Protein AF-A0A2N2THR4-F1 (afdb_monomer)

Structure (mmCIF, N/CA/C/O backbone):
data_AF-A0A2N2THR4-F1
#
_entry.id   AF-A0A2N2THR4-F1
#
loop_
_atom_site.group_PDB
_atom_site.id
_atom_site.type_symbol
_atom_site.label_atom_id
_atom_site.label_alt_id
_atom_site.label_comp_id
_atom_site.label_asym_id
_atom_site.label_entity_id
_atom_site.label_seq_id
_atom_site.pdbx_PDB_ins_code
_atom_site.Cartn_x
_atom_site.Cartn_y
_atom_site.Cartn_z
_atom_site.occupancy
_atom_site.B_iso_or_equiv
_atom_site.auth_seq_id
_atom_site.auth_comp_id
_atom_site.auth_asym_id
_atom_site.auth_atom_id
_atom_site.pdbx_PDB_model_num
ATOM 1 N N . MET A 1 1 ? 34.544 -28.141 -87.685 1.00 35.06 1 MET A N 1
ATOM 2 C CA . MET A 1 1 ? 33.740 -28.655 -86.554 1.00 35.06 1 MET A CA 1
ATOM 3 C C . MET A 1 1 ? 34.372 -28.213 -85.239 1.00 35.06 1 MET A C 1
ATOM 5 O O . MET A 1 1 ? 35.446 -28.710 -84.915 1.00 35.06 1 MET A O 1
ATOM 9 N N . PRO A 1 2 ? 33.785 -27.251 -84.510 1.00 30.89 2 PRO A N 1
ATOM 10 C CA . PRO A 1 2 ? 34.298 -26.827 -83.215 1.00 30.89 2 PRO A CA 1
ATOM 11 C C . PRO A 1 2 ? 33.692 -27.682 -82.095 1.00 30.89 2 PRO A C 1
ATOM 13 O O . PRO A 1 2 ? 32.480 -27.868 -82.021 1.00 30.89 2 PRO A O 1
ATOM 16 N N . LYS A 1 3 ? 34.566 -28.214 -81.236 1.00 30.36 3 LYS A N 1
ATOM 17 C CA . LYS A 1 3 ? 34.245 -29.051 -80.075 1.00 30.36 3 LYS A CA 1
ATOM 18 C C . LYS A 1 3 ? 33.290 -28.324 -79.122 1.00 30.36 3 LYS A C 1
ATOM 20 O O . LYS A 1 3 ? 33.629 -27.266 -78.591 1.00 30.36 3 LYS A O 1
ATOM 25 N N . ALA A 1 4 ? 32.129 -28.925 -78.876 1.00 28.31 4 ALA A N 1
ATOM 26 C CA . ALA A 1 4 ? 31.213 -28.517 -77.822 1.00 28.31 4 ALA A CA 1
ATOM 27 C C . ALA A 1 4 ? 31.917 -28.618 -76.458 1.00 28.31 4 ALA A C 1
ATOM 29 O O . ALA A 1 4 ? 32.386 -29.686 -76.064 1.00 28.31 4 ALA A O 1
ATOM 30 N N . ARG A 1 5 ? 32.006 -27.498 -75.734 1.00 27.88 5 ARG A N 1
ATOM 31 C CA . ARG A 1 5 ? 32.375 -27.502 -74.316 1.00 27.88 5 ARG A CA 1
ATOM 32 C C . ARG A 1 5 ? 31.149 -27.948 -73.524 1.00 27.88 5 ARG A C 1
ATOM 34 O O . ARG A 1 5 ? 30.184 -27.197 -73.407 1.00 27.88 5 ARG A O 1
ATOM 41 N N . HIS A 1 6 ? 31.184 -29.168 -72.997 1.00 28.11 6 HIS A N 1
ATOM 42 C CA . HIS A 1 6 ? 30.263 -29.588 -71.948 1.00 28.11 6 HIS A CA 1
ATOM 43 C C . HIS A 1 6 ? 30.492 -28.717 -70.707 1.00 28.11 6 HIS A C 1
ATOM 45 O O . HIS A 1 6 ? 31.561 -28.758 -70.100 1.00 28.11 6 HIS A O 1
ATOM 51 N N . TYR A 1 7 ? 29.488 -27.923 -70.340 1.00 31.02 7 TYR A N 1
ATOM 52 C CA . TYR A 1 7 ? 29.410 -27.303 -69.022 1.00 31.02 7 TYR A CA 1
ATOM 53 C C . TYR A 1 7 ? 29.062 -28.397 -68.007 1.00 31.02 7 TYR A C 1
ATOM 55 O O . TYR A 1 7 ? 27.937 -28.893 -67.979 1.00 31.02 7 TYR A O 1
ATOM 63 N N . GLY A 1 8 ? 30.050 -28.814 -67.217 1.00 31.75 8 GLY A N 1
ATOM 64 C CA . GLY A 1 8 ? 29.849 -29.728 -66.098 1.00 31.75 8 GLY A CA 1
ATOM 65 C C . GLY A 1 8 ? 29.075 -29.067 -64.952 1.00 31.75 8 GLY A C 1
ATOM 66 O O . GLY A 1 8 ? 29.432 -27.974 -64.532 1.00 31.75 8 GLY A O 1
ATOM 67 N N . THR A 1 9 ? 28.039 -29.782 -64.496 1.00 36.25 9 THR A N 1
ATOM 68 C CA . THR A 1 9 ? 27.539 -29.974 -63.112 1.00 36.25 9 THR A CA 1
ATOM 69 C C . THR A 1 9 ? 27.149 -28.740 -62.258 1.00 36.25 9 THR A C 1
ATOM 71 O O . THR A 1 9 ? 27.900 -27.774 -62.169 1.00 36.25 9 THR A O 1
ATOM 74 N N . PRO A 1 10 ? 25.991 -28.756 -61.554 1.00 41.44 10 PRO A N 1
ATOM 75 C CA . PRO A 1 10 ? 25.503 -27.601 -60.802 1.00 41.44 10 PRO A CA 1
ATOM 76 C C . PRO A 1 10 ? 26.318 -27.407 -59.519 1.00 41.44 10 PRO A C 1
ATOM 78 O O . PRO A 1 10 ? 26.503 -28.359 -58.760 1.00 41.44 10 PRO A O 1
ATOM 81 N N . GLU A 1 11 ? 26.759 -26.177 -59.242 1.00 45.19 11 GLU A N 1
ATOM 82 C CA . GLU A 1 11 ? 27.332 -25.781 -57.948 1.00 45.19 11 GLU A CA 1
ATOM 83 C C . GLU A 1 11 ? 26.335 -26.101 -56.819 1.00 45.19 11 GLU A C 1
ATOM 85 O O . GLU A 1 11 ? 25.391 -25.354 -56.552 1.00 45.19 11 GLU A O 1
ATOM 90 N N . ARG A 1 12 ? 26.515 -27.263 -56.181 1.00 49.34 12 ARG A N 1
ATOM 91 C CA . ARG A 1 12 ? 25.667 -27.772 -55.092 1.00 49.34 12 ARG A CA 1
ATOM 92 C C . ARG A 1 12 ? 26.024 -27.190 -53.723 1.00 49.34 12 ARG A C 1
ATOM 94 O O . ARG A 1 12 ? 25.285 -27.444 -52.780 1.00 49.34 12 ARG A O 1
ATOM 101 N N . VAL A 1 13 ? 27.114 -26.430 -53.593 1.00 48.56 13 VAL A N 1
ATOM 102 C CA . VAL A 1 13 ? 27.723 -26.118 -52.291 1.00 48.56 13 VAL A CA 1
ATOM 103 C C . VAL A 1 13 ? 27.912 -24.607 -52.104 1.00 48.56 13 VAL A C 1
ATOM 105 O O . VAL A 1 13 ? 28.701 -23.981 -52.804 1.00 48.56 13 VAL A O 1
ATOM 108 N N . LEU A 1 14 ? 27.203 -24.029 -51.131 1.00 58.72 14 LEU A N 1
ATOM 109 C CA . LEU A 1 14 ? 27.392 -22.669 -50.614 1.00 58.72 14 LEU A CA 1
ATOM 110 C C . LEU A 1 14 ? 28.286 -22.754 -49.369 1.00 58.72 14 LEU A C 1
ATOM 112 O O . LEU A 1 14 ? 27.839 -23.275 -48.354 1.00 58.72 14 LEU A O 1
ATOM 116 N N . LEU A 1 15 ? 29.532 -22.263 -49.418 1.00 56.34 15 LEU A N 1
ATOM 117 C CA . LEU A 1 15 ? 30.443 -22.234 -48.249 1.00 56.34 15 LEU A CA 1
ATOM 118 C C . LEU A 1 15 ? 30.547 -23.583 -47.486 1.00 56.34 15 LEU A C 1
ATOM 120 O O . LEU A 1 15 ? 30.607 -23.611 -46.262 1.00 56.34 15 LEU A O 1
ATOM 124 N N . GLY A 1 16 ? 30.540 -24.714 -48.197 1.00 50.62 16 GLY A N 1
ATOM 125 C CA . GLY A 1 16 ? 30.600 -26.057 -47.597 1.00 50.62 16 GLY A CA 1
ATOM 126 C C . GLY A 1 16 ? 29.248 -26.683 -47.221 1.00 50.62 16 GLY A C 1
ATOM 127 O O . GLY A 1 16 ? 29.220 -27.862 -46.885 1.00 50.62 16 GLY A O 1
ATOM 128 N N . VAL A 1 17 ? 28.133 -25.951 -47.333 1.00 54.19 17 VAL A N 1
ATOM 129 C CA . VAL A 1 17 ? 26.769 -26.441 -47.059 1.00 54.19 17 VAL A CA 1
ATOM 130 C C . VAL A 1 17 ? 26.026 -26.690 -48.370 1.00 54.19 17 VAL A C 1
ATOM 132 O O . VAL A 1 17 ? 26.065 -25.861 -49.285 1.00 54.19 17 VAL A O 1
ATOM 135 N N . VAL A 1 18 ? 25.348 -27.836 -48.486 1.00 58.81 18 VAL A N 1
ATOM 136 C CA . VAL A 1 18 ? 24.554 -28.141 -49.683 1.00 58.81 18 VAL A CA 1
ATOM 137 C C . VAL A 1 18 ? 23.375 -27.173 -49.747 1.00 58.81 18 VAL A C 1
ATOM 139 O O . VAL A 1 18 ? 22.710 -26.943 -48.743 1.00 58.81 18 VAL A O 1
ATOM 142 N N . ARG A 1 19 ? 23.096 -26.599 -50.920 1.00 61.72 19 ARG A N 1
ATOM 143 C CA . ARG A 1 19 ? 22.028 -25.598 -51.105 1.00 61.72 19 ARG A CA 1
ATOM 144 C C . ARG A 1 19 ? 20.664 -26.028 -50.537 1.00 61.72 19 ARG A C 1
ATOM 146 O O . ARG A 1 19 ? 19.943 -25.180 -50.024 1.00 61.72 19 ARG A O 1
ATOM 153 N N . ASP A 1 20 ? 20.357 -27.322 -50.588 1.00 62.25 20 ASP A N 1
ATOM 154 C CA . ASP A 1 20 ? 19.098 -27.912 -50.111 1.00 62.25 20 ASP A CA 1
ATOM 155 C C . ASP A 1 20 ? 19.051 -28.113 -48.579 1.00 62.25 20 ASP A C 1
ATOM 157 O O . ASP A 1 20 ? 18.022 -28.504 -48.040 1.00 62.25 20 ASP A O 1
ATOM 161 N N . GLN A 1 21 ? 20.150 -27.845 -47.864 1.00 63.34 21 GLN A N 1
ATOM 162 C CA . GLN A 1 21 ? 20.236 -27.910 -46.397 1.00 63.34 21 GLN A CA 1
ATOM 163 C C . GLN A 1 21 ? 19.998 -26.551 -45.716 1.00 63.34 21 GLN A C 1
ATOM 165 O O . GLN A 1 21 ? 19.965 -26.480 -44.489 1.00 63.34 21 GLN A O 1
ATOM 170 N N . ILE A 1 22 ? 19.850 -25.464 -46.482 1.00 75.88 22 ILE A N 1
ATOM 171 C CA . ILE A 1 22 ? 19.572 -24.128 -45.939 1.00 75.88 22 ILE A CA 1
ATOM 172 C C . ILE A 1 22 ? 18.059 -23.912 -45.928 1.00 75.88 22 ILE A C 1
ATOM 174 O O . ILE A 1 22 ? 17.460 -23.575 -46.948 1.00 75.88 22 ILE A O 1
ATOM 178 N N . ASP A 1 23 ? 17.445 -24.076 -44.758 1.00 78.50 23 ASP A N 1
ATOM 179 C CA . ASP A 1 23 ? 16.018 -23.827 -44.573 1.00 78.50 23 ASP A CA 1
ATOM 180 C C . ASP A 1 23 ? 15.745 -22.338 -44.305 1.00 78.50 23 ASP A C 1
ATOM 182 O O . ASP A 1 23 ? 15.898 -21.838 -43.187 1.00 78.50 23 ASP A O 1
ATOM 186 N N . THR A 1 24 ? 15.310 -21.616 -45.338 1.00 81.00 24 THR A N 1
ATOM 187 C CA . THR A 1 24 ? 14.974 -20.188 -45.240 1.00 81.00 24 THR A CA 1
ATOM 188 C C . THR A 1 24 ? 13.711 -19.901 -44.422 1.00 81.00 24 THR A C 1
ATOM 190 O O . THR A 1 24 ? 13.451 -18.736 -44.118 1.00 81.00 24 THR A O 1
ATOM 193 N N . SER A 1 25 ? 12.908 -20.914 -44.068 1.00 78.12 25 SER A N 1
ATOM 194 C CA . SER A 1 25 ? 11.736 -20.737 -43.194 1.00 78.12 25 SER A CA 1
ATOM 195 C C . SER A 1 25 ? 12.136 -20.442 -41.745 1.00 78.12 25 SER A C 1
ATOM 197 O O . SER A 1 25 ? 11.412 -19.755 -41.030 1.00 78.12 25 SER A O 1
ATOM 199 N N . THR A 1 26 ? 13.337 -20.872 -41.348 1.00 79.75 26 THR A N 1
ATOM 200 C CA . THR A 1 26 ? 13.926 -20.598 -40.028 1.00 79.75 26 THR A CA 1
ATOM 201 C C . THR A 1 26 ? 14.559 -19.210 -39.923 1.00 79.75 26 THR A C 1
ATOM 203 O O . THR A 1 26 ? 15.034 -18.815 -38.859 1.00 79.75 26 THR A O 1
ATOM 206 N N . TRP A 1 27 ? 14.616 -18.459 -41.026 1.00 87.19 27 TRP A N 1
ATOM 207 C CA . TRP A 1 27 ? 15.234 -17.141 -41.032 1.00 87.19 27 TRP A CA 1
ATOM 208 C C . TRP A 1 27 ? 14.311 -16.105 -40.404 1.00 87.19 27 TRP A C 1
ATOM 210 O O . TRP A 1 27 ? 13.198 -15.869 -40.873 1.00 87.19 27 TRP A O 1
ATOM 220 N N . GLU A 1 28 ? 14.836 -15.408 -39.402 1.00 83.06 28 GLU A N 1
ATOM 221 C CA . GLU A 1 28 ? 14.137 -14.318 -38.734 1.00 83.06 28 GLU A CA 1
ATOM 222 C C . GLU A 1 28 ? 13.741 -13.217 -39.732 1.00 83.06 28 GLU A C 1
ATOM 224 O O . GLU A 1 28 ? 14.552 -12.770 -40.557 1.00 83.06 28 GLU A O 1
ATOM 229 N N . SER A 1 29 ? 12.484 -12.781 -39.658 1.00 81.94 29 SER A N 1
ATOM 230 C CA . SER A 1 29 ? 11.930 -11.765 -40.556 1.00 81.94 29 SER A CA 1
ATOM 231 C C . SER A 1 29 ? 12.383 -10.343 -40.188 1.00 81.94 29 SER A C 1
ATOM 233 O O . SER A 1 29 ? 12.919 -10.088 -39.109 1.00 81.94 29 SER A O 1
ATOM 235 N N . LEU A 1 30 ? 12.207 -9.398 -41.114 1.00 83.62 30 LEU A N 1
ATOM 236 C CA . LEU A 1 30 ? 12.431 -7.972 -40.874 1.00 83.62 30 LEU A CA 1
ATOM 237 C C . LEU A 1 30 ? 11.078 -7.255 -40.895 1.00 83.62 30 LEU A C 1
ATOM 239 O O . LEU A 1 30 ? 10.319 -7.439 -41.844 1.00 83.62 30 LEU A O 1
ATOM 243 N N . ASP A 1 31 ? 10.806 -6.407 -39.901 1.00 82.25 31 ASP A N 1
ATOM 244 C CA . ASP A 1 31 ? 9.626 -5.540 -39.921 1.00 82.25 31 ASP A CA 1
ATOM 245 C C . ASP A 1 31 ? 9.735 -4.505 -41.056 1.00 82.25 31 ASP A C 1
ATOM 247 O O . ASP A 1 31 ? 10.549 -3.577 -41.027 1.00 82.25 31 ASP A O 1
ATOM 251 N N . GLU A 1 32 ? 8.908 -4.684 -42.084 1.00 83.31 32 GLU A N 1
ATOM 252 C CA . GLU A 1 32 ? 8.859 -3.812 -43.254 1.00 83.31 32 GLU A CA 1
ATOM 253 C C . GLU A 1 32 ? 8.121 -2.489 -42.998 1.00 83.31 32 GLU A C 1
ATOM 255 O O . GLU A 1 32 ? 8.167 -1.602 -43.856 1.00 83.31 32 GLU A O 1
ATOM 260 N N . GLY A 1 33 ? 7.394 -2.357 -41.882 1.00 80.19 33 GLY A N 1
ATOM 261 C CA . GLY A 1 33 ? 6.655 -1.144 -41.522 1.00 80.19 33 GLY A CA 1
ATOM 262 C C . GLY A 1 33 ? 7.569 0.021 -41.138 1.00 80.19 33 GLY A C 1
ATOM 263 O O . GLY A 1 33 ? 7.217 1.176 -41.356 1.00 80.19 33 GLY A O 1
ATOM 264 N N . GLY A 1 34 ? 8.770 -0.280 -40.634 1.00 78.44 34 GLY A N 1
ATOM 265 C CA . GLY A 1 34 ? 9.769 0.716 -40.234 1.00 78.44 34 GLY A CA 1
ATOM 266 C C . GLY A 1 34 ? 10.722 1.186 -41.343 1.00 78.44 34 GLY A C 1
ATOM 267 O O . GLY A 1 34 ? 11.629 1.970 -41.063 1.00 78.44 34 GLY A O 1
ATOM 268 N N . LEU A 1 35 ? 10.582 0.699 -42.583 1.00 85.25 35 LEU A N 1
ATOM 269 C CA . LEU A 1 35 ? 11.446 1.078 -43.710 1.00 85.25 35 LEU A CA 1
ATOM 270 C C . LEU A 1 35 ? 10.829 2.214 -44.534 1.00 85.25 35 LEU A C 1
ATOM 272 O O . LEU A 1 35 ? 9.626 2.224 -44.777 1.00 85.25 35 LEU A O 1
ATOM 276 N N . SER A 1 36 ? 11.668 3.122 -45.046 1.00 86.94 36 SER A N 1
ATOM 277 C CA . SER A 1 36 ? 11.246 4.068 -46.088 1.00 86.94 36 SER A CA 1
ATOM 278 C C . SER A 1 36 ? 10.833 3.322 -47.361 1.00 86.94 36 SER A C 1
ATOM 280 O O . SER A 1 36 ? 11.322 2.221 -47.628 1.00 86.94 36 SER A O 1
ATOM 282 N N . ASP A 1 37 ? 9.987 3.930 -48.194 1.00 87.69 37 ASP A N 1
ATOM 283 C CA . ASP A 1 37 ? 9.494 3.294 -49.426 1.00 87.69 37 ASP A CA 1
ATOM 284 C C . ASP A 1 37 ? 10.615 2.883 -50.391 1.00 87.69 37 ASP A C 1
ATOM 286 O O . ASP A 1 37 ? 10.510 1.887 -51.110 1.00 87.69 37 ASP A O 1
ATOM 290 N N . GLU A 1 38 ? 11.717 3.632 -50.414 1.00 89.25 38 GLU A N 1
ATOM 291 C CA . GLU A 1 38 ? 12.914 3.276 -51.176 1.00 89.25 38 GLU A CA 1
ATOM 292 C C . GLU A 1 38 ? 13.584 2.012 -50.617 1.00 89.25 38 GLU A C 1
ATOM 294 O O . GLU A 1 38 ? 13.820 1.045 -51.348 1.00 89.25 38 GLU A O 1
ATOM 299 N N . TYR A 1 39 ? 13.834 1.971 -49.307 1.00 89.19 39 TYR A N 1
ATOM 300 C CA . TYR A 1 39 ? 14.483 0.830 -48.664 1.00 89.19 39 TYR A CA 1
ATOM 301 C C . TYR A 1 39 ? 13.604 -0.417 -48.663 1.00 89.19 39 TYR A C 1
ATOM 303 O O . TYR A 1 39 ? 14.120 -1.525 -48.814 1.00 89.19 39 TYR A O 1
ATOM 311 N N . LYS A 1 40 ? 12.285 -0.249 -48.564 1.00 89.94 40 LYS A N 1
ATOM 312 C CA . LYS A 1 40 ? 11.312 -1.336 -48.658 1.00 89.94 40 LYS A CA 1
ATOM 313 C C . LYS A 1 40 ? 11.306 -1.961 -50.051 1.00 89.94 40 LYS A C 1
ATOM 315 O O . LYS A 1 40 ? 11.359 -3.185 -50.160 1.00 89.94 40 LYS A O 1
ATOM 320 N N . ARG A 1 41 ? 11.319 -1.148 -51.116 1.00 89.81 41 ARG A N 1
ATOM 321 C CA . ARG A 1 41 ? 11.443 -1.642 -52.502 1.00 89.81 41 ARG A CA 1
ATOM 322 C C . ARG A 1 41 ? 12.740 -2.420 -52.704 1.00 89.81 41 ARG A C 1
ATOM 324 O O . ARG A 1 41 ? 12.709 -3.539 -53.212 1.00 89.81 41 ARG A O 1
ATOM 331 N N . LEU A 1 42 ? 13.861 -1.870 -52.240 1.00 91.06 42 LEU A N 1
ATOM 332 C CA . LEU A 1 42 ? 15.166 -2.519 -52.351 1.00 91.06 42 LEU A CA 1
ATOM 333 C C . LEU A 1 42 ? 15.239 -3.834 -51.558 1.00 91.06 42 LEU A C 1
ATOM 335 O O . LEU A 1 42 ? 15.775 -4.827 -52.050 1.00 91.06 42 LEU A O 1
ATOM 339 N N . TYR A 1 43 ? 14.683 -3.863 -50.347 1.00 92.25 43 TYR A N 1
ATOM 340 C CA . TYR A 1 43 ? 14.594 -5.069 -49.526 1.00 92.25 43 TYR A CA 1
ATOM 341 C C . TYR A 1 43 ? 13.762 -6.163 -50.208 1.00 92.25 43 TYR A C 1
ATOM 343 O O . TYR A 1 43 ? 14.236 -7.292 -50.338 1.00 92.25 43 TYR A O 1
ATOM 351 N N . LYS A 1 44 ? 12.567 -5.826 -50.713 1.00 91.31 44 LYS A N 1
ATOM 352 C CA . LYS A 1 44 ? 11.688 -6.775 -51.417 1.00 91.31 44 LYS A CA 1
ATOM 353 C C . LYS A 1 44 ? 12.336 -7.343 -52.674 1.00 91.31 44 LYS A C 1
ATOM 355 O O . LYS A 1 44 ? 12.292 -8.551 -52.881 1.00 91.31 44 LYS A O 1
ATOM 360 N N . ALA A 1 45 ? 12.996 -6.495 -53.461 1.00 92.12 45 ALA A N 1
ATOM 361 C CA . ALA A 1 45 ? 13.732 -6.920 -54.646 1.00 92.12 45 ALA A CA 1
ATOM 362 C C . ALA A 1 45 ? 14.835 -7.936 -54.292 1.00 92.12 45 ALA A C 1
ATOM 364 O O . ALA A 1 45 ? 14.927 -9.002 -54.899 1.00 92.12 45 ALA A O 1
ATOM 365 N N . ARG A 1 46 ? 15.625 -7.660 -53.244 1.00 93.44 46 ARG A N 1
ATOM 366 C CA . ARG A 1 46 ? 16.647 -8.596 -52.743 1.00 93.44 46 ARG A CA 1
ATOM 367 C C . ARG A 1 46 ? 16.039 -9.905 -52.245 1.00 93.44 46 ARG A C 1
ATOM 369 O O . ARG A 1 46 ? 16.559 -10.965 -52.582 1.00 93.44 46 ARG A O 1
ATOM 376 N N . LYS A 1 47 ? 14.951 -9.837 -51.471 1.00 92.94 47 LYS A N 1
ATOM 377 C CA . LYS A 1 47 ? 14.253 -11.009 -50.926 1.00 92.94 47 LYS A CA 1
ATOM 378 C C . LYS A 1 47 ? 13.743 -11.919 -52.043 1.00 92.94 47 LYS A C 1
ATOM 380 O O . LYS A 1 47 ? 14.085 -13.097 -52.057 1.00 92.94 47 LYS A O 1
ATOM 385 N N . ALA A 1 48 ? 13.053 -11.352 -53.032 1.00 91.81 48 ALA A N 1
ATOM 386 C CA . ALA A 1 48 ? 12.542 -12.094 -54.182 1.00 91.81 48 ALA A CA 1
ATOM 387 C C . ALA A 1 48 ? 13.670 -12.753 -55.001 1.00 91.81 48 ALA A C 1
ATOM 389 O O . ALA A 1 48 ? 13.531 -13.885 -55.467 1.00 91.81 48 ALA A O 1
ATOM 390 N N . GLY A 1 49 ? 14.821 -12.082 -55.131 1.00 92.25 49 GLY A N 1
ATOM 391 C CA . GLY A 1 49 ? 16.011 -12.653 -55.767 1.00 92.25 49 GLY A CA 1
ATOM 392 C C . GLY A 1 49 ? 16.593 -13.844 -55.004 1.00 92.25 49 GLY A C 1
ATOM 393 O O . GLY A 1 49 ? 16.929 -14.855 -55.619 1.00 92.25 49 GLY A O 1
ATOM 394 N N . VAL A 1 50 ? 16.674 -13.754 -53.673 1.00 91.44 50 VAL A N 1
ATOM 395 C CA . VAL A 1 50 ? 17.138 -14.849 -52.804 1.00 91.44 50 VAL A CA 1
ATOM 396 C C . VAL A 1 50 ? 16.182 -16.045 -52.861 1.00 91.44 50 VAL A C 1
ATOM 398 O O . VAL A 1 50 ? 16.630 -17.174 -53.053 1.00 91.44 50 VAL A O 1
ATOM 401 N N . GLU A 1 51 ? 14.871 -15.816 -52.790 1.00 91.44 51 GLU A N 1
ATOM 402 C CA . GLU A 1 51 ? 13.856 -16.870 -52.931 1.00 91.44 51 GLU A CA 1
ATOM 403 C C . GLU A 1 51 ? 13.921 -17.543 -54.314 1.00 91.44 51 GLU A C 1
ATOM 405 O O . GLU A 1 51 ? 13.861 -18.768 -54.424 1.00 91.44 51 GLU A O 1
ATOM 410 N N . ALA A 1 52 ? 14.091 -16.770 -55.393 1.00 88.38 52 ALA A N 1
ATOM 411 C CA . ALA A 1 52 ? 14.282 -17.310 -56.741 1.00 88.38 52 ALA A CA 1
ATOM 412 C C . ALA A 1 52 ? 15.577 -18.137 -56.856 1.00 88.38 52 ALA A C 1
ATOM 414 O O . ALA A 1 52 ? 15.582 -19.200 -57.482 1.00 88.38 52 ALA A O 1
ATOM 415 N N . PHE A 1 53 ? 16.660 -17.698 -56.206 1.00 88.88 53 PHE A N 1
ATOM 416 C CA . PHE A 1 53 ? 17.919 -18.437 -56.159 1.00 88.88 53 PHE A CA 1
ATOM 417 C C . PHE A 1 53 ? 17.755 -19.799 -55.476 1.00 88.88 53 PHE A C 1
ATOM 419 O O . PHE A 1 53 ? 18.189 -20.805 -56.041 1.00 88.88 53 PHE A O 1
ATOM 426 N N . PHE A 1 54 ? 17.087 -19.858 -54.318 1.00 86.88 54 PHE A N 1
ATOM 427 C CA . PHE A 1 54 ? 16.843 -21.114 -53.600 1.00 86.88 54 PHE A CA 1
ATOM 428 C C . PHE A 1 54 ? 15.835 -22.037 -54.297 1.00 86.88 54 PHE A C 1
ATOM 430 O O . PHE A 1 54 ? 15.987 -23.251 -54.191 1.00 86.88 54 PHE A O 1
ATOM 437 N N . ARG A 1 55 ? 14.915 -21.511 -55.118 1.00 84.81 55 ARG A N 1
ATOM 438 C CA . ARG A 1 55 ? 14.035 -22.313 -55.999 1.00 84.81 55 ARG A CA 1
ATOM 439 C C . ARG A 1 55 ? 14.712 -22.866 -57.257 1.00 84.81 55 ARG A C 1
ATOM 441 O O . ARG A 1 55 ? 14.156 -23.729 -57.921 1.00 84.81 55 ARG A O 1
ATOM 448 N N . GLY A 1 56 ? 15.917 -22.406 -57.587 1.00 83.31 56 GLY A N 1
ATOM 449 C CA . GLY A 1 56 ? 16.704 -22.938 -58.707 1.00 83.31 56 GLY A CA 1
ATOM 450 C C . GLY A 1 56 ? 16.505 -22.202 -60.015 1.00 83.31 56 GLY A C 1
ATOM 451 O O . GLY A 1 56 ? 16.935 -22.705 -61.047 1.00 83.31 56 GLY A O 1
ATOM 452 N N . ALA A 1 57 ? 15.929 -21.003 -59.955 1.00 85.94 57 ALA A N 1
ATOM 453 C CA . ALA A 1 57 ? 15.752 -20.145 -61.110 1.00 85.94 57 ALA A CA 1
ATOM 454 C C . ALA A 1 57 ? 17.095 -19.842 -61.799 1.00 85.94 57 ALA A C 1
ATOM 456 O O . ALA A 1 57 ? 18.149 -19.694 -61.162 1.00 85.94 57 ALA A O 1
ATOM 457 N N . SER A 1 58 ? 17.047 -19.727 -63.119 1.00 87.12 58 SER A N 1
ATOM 458 C CA . SER A 1 58 ? 18.155 -19.307 -63.965 1.00 87.12 58 SER A CA 1
ATOM 459 C C . SER A 1 58 ? 18.586 -17.870 -63.647 1.00 87.12 58 SER A C 1
ATOM 461 O O . SER A 1 58 ? 17.853 -17.069 -63.064 1.00 87.12 58 SER A O 1
ATOM 463 N N . GLY A 1 59 ? 19.801 -17.494 -64.057 1.00 84.69 59 GLY A N 1
ATOM 464 C CA . GLY A 1 59 ? 20.285 -16.125 -63.852 1.00 84.69 59 GLY A CA 1
ATOM 465 C C . GLY A 1 59 ? 19.430 -15.052 -64.542 1.00 84.69 59 GLY A C 1
ATOM 466 O O . GLY A 1 59 ? 19.392 -13.921 -64.062 1.00 84.69 59 GLY A O 1
ATOM 467 N N . ARG A 1 60 ? 18.730 -15.407 -65.629 1.00 87.56 60 ARG A N 1
ATOM 468 C CA . ARG A 1 60 ? 17.809 -14.515 -66.347 1.00 87.56 60 ARG A CA 1
ATOM 469 C C . ARG A 1 60 ? 16.548 -14.247 -65.526 1.00 87.56 60 ARG A C 1
ATOM 471 O O . ARG A 1 60 ? 16.220 -13.087 -65.309 1.00 87.56 60 ARG A O 1
ATOM 478 N N . GLU A 1 61 ? 15.922 -15.299 -65.005 1.00 86.69 61 GLU A N 1
ATOM 479 C CA . GLU A 1 61 ? 14.718 -15.206 -64.167 1.00 86.69 61 GLU A CA 1
ATOM 480 C C . GLU A 1 61 ? 14.993 -14.454 -62.855 1.00 86.69 61 GLU A C 1
ATOM 482 O O . GLU A 1 61 ? 14.210 -13.602 -62.444 1.00 86.69 61 GLU A O 1
ATOM 487 N N . ILE A 1 62 ? 16.149 -14.693 -62.221 1.00 89.00 62 ILE A N 1
ATOM 488 C CA . ILE A 1 62 ? 16.554 -13.945 -61.018 1.00 89.00 62 ILE A CA 1
ATOM 489 C C . ILE A 1 62 ? 16.685 -12.448 -61.326 1.00 89.00 62 ILE A C 1
ATOM 491 O O . ILE A 1 62 ? 16.229 -11.619 -60.535 1.00 89.00 62 ILE A O 1
ATOM 495 N N . LYS A 1 63 ? 17.282 -12.088 -62.468 1.00 91.19 63 LYS A N 1
ATOM 496 C CA . LYS A 1 63 ? 17.460 -10.687 -62.871 1.00 91.19 63 LYS A CA 1
ATOM 497 C C . LYS A 1 63 ? 16.133 -10.001 -63.186 1.00 91.19 63 LYS A C 1
ATOM 499 O O . LYS A 1 63 ? 15.982 -8.831 -62.855 1.00 91.19 63 LYS A O 1
ATOM 504 N N . GLU A 1 64 ? 15.186 -10.718 -63.777 1.00 89.94 64 GLU A N 1
ATOM 505 C CA . GLU A 1 64 ? 13.847 -10.210 -64.087 1.00 89.94 64 GLU A CA 1
ATOM 506 C C . GLU A 1 64 ? 13.032 -9.913 -62.821 1.00 89.94 64 GLU A C 1
ATOM 508 O O . GLU A 1 64 ? 12.458 -8.836 -62.695 1.00 89.94 64 GLU A O 1
ATOM 513 N N . VAL A 1 65 ? 13.051 -10.822 -61.843 1.00 89.31 65 VAL A N 1
ATOM 514 C CA . VAL A 1 65 ? 12.247 -10.690 -60.616 1.00 89.31 65 VAL A CA 1
ATOM 515 C C . VAL A 1 65 ? 12.874 -9.734 -59.591 1.00 89.31 65 VAL A C 1
ATOM 517 O O . VAL A 1 65 ? 12.159 -9.064 -58.849 1.00 89.31 65 VAL A O 1
ATOM 520 N N . SER A 1 66 ? 14.208 -9.667 -59.517 1.00 89.69 66 SER A N 1
ATOM 521 C CA . SER A 1 66 ? 14.916 -8.905 -58.472 1.00 89.69 66 SER A CA 1
ATOM 522 C C . SER A 1 66 ? 15.633 -7.648 -58.961 1.00 89.69 66 SER A C 1
ATOM 524 O O . SER A 1 66 ? 16.029 -6.820 -58.146 1.00 89.69 66 SER A O 1
ATOM 526 N N . GLY A 1 67 ? 15.875 -7.510 -60.266 1.00 90.00 67 GLY A N 1
ATOM 527 C CA . GLY A 1 67 ? 16.776 -6.492 -60.816 1.00 90.00 67 GLY A CA 1
ATOM 528 C C . GLY A 1 67 ? 18.270 -6.752 -60.554 1.00 90.00 67 GLY A C 1
ATOM 529 O O . GLY A 1 67 ? 19.110 -5.993 -61.037 1.00 90.00 67 GLY A O 1
ATOM 530 N N . PHE A 1 68 ? 18.633 -7.823 -59.834 1.00 91.44 68 PHE A N 1
ATOM 531 C CA . PHE A 1 68 ? 20.015 -8.176 -59.496 1.00 91.44 68 PHE A CA 1
ATOM 532 C C . PHE A 1 68 ? 20.518 -9.373 -60.304 1.00 91.44 68 PHE A C 1
ATOM 534 O O . PHE A 1 68 ? 19.787 -10.310 -60.615 1.00 91.44 68 PHE A O 1
ATOM 541 N N . SER A 1 69 ? 21.811 -9.377 -60.619 1.00 91.56 69 SER A N 1
ATOM 542 C CA . SER A 1 69 ? 22.462 -10.554 -61.200 1.00 91.56 69 SER A CA 1
ATOM 543 C C . SER A 1 69 ? 22.504 -11.718 -60.205 1.00 91.56 69 SER A C 1
ATOM 545 O O . SER A 1 69 ? 22.587 -11.522 -58.990 1.00 91.56 69 SER A O 1
ATOM 547 N N . ARG A 1 70 ? 22.547 -12.950 -60.726 1.00 86.75 70 ARG A N 1
ATOM 548 C CA . ARG A 1 70 ? 22.725 -14.163 -59.912 1.00 86.75 70 ARG A CA 1
ATOM 549 C C . ARG A 1 70 ? 23.946 -14.071 -58.987 1.00 86.75 70 ARG A C 1
ATOM 551 O O . ARG A 1 70 ? 23.857 -14.472 -57.833 1.00 86.75 70 ARG A O 1
ATOM 558 N N . THR A 1 71 ? 25.049 -13.489 -59.461 1.00 88.75 71 THR A N 1
ATOM 559 C CA . THR A 1 71 ? 26.272 -13.271 -58.672 1.00 88.75 71 THR A CA 1
ATOM 560 C C . THR A 1 71 ? 26.048 -12.311 -57.503 1.00 88.75 71 THR A C 1
ATOM 562 O O . THR A 1 71 ? 26.533 -12.559 -56.404 1.00 88.75 71 THR A O 1
ATOM 565 N N . GLN A 1 72 ? 25.293 -11.226 -57.698 1.00 89.62 72 GLN A N 1
ATOM 566 C CA . GLN A 1 72 ? 24.960 -10.301 -56.608 1.00 89.62 72 GLN A CA 1
ATOM 567 C C . GLN A 1 72 ? 24.081 -10.973 -55.552 1.00 89.62 72 GLN A C 1
ATOM 569 O O . GLN A 1 72 ? 24.344 -10.814 -54.363 1.00 89.62 72 GLN A O 1
ATOM 574 N N . ILE A 1 73 ? 23.084 -11.760 -55.970 1.00 91.44 73 ILE A N 1
ATOM 575 C CA . ILE A 1 73 ? 22.248 -12.531 -55.042 1.00 91.44 73 ILE A CA 1
ATOM 576 C C . ILE A 1 73 ? 23.077 -13.565 -54.277 1.00 91.44 73 ILE A C 1
ATOM 578 O O . ILE A 1 73 ? 22.954 -13.650 -53.059 1.00 91.44 73 ILE A O 1
ATOM 582 N N . TYR A 1 74 ? 23.975 -14.283 -54.956 1.00 88.50 74 TYR A N 1
ATOM 583 C CA . TYR A 1 74 ? 24.897 -15.216 -54.307 1.00 88.50 74 TYR A CA 1
ATOM 584 C C . TYR A 1 74 ? 25.704 -14.532 -53.194 1.00 88.50 74 TYR A C 1
ATOM 586 O O . TYR A 1 74 ? 25.748 -15.040 -52.078 1.00 88.50 74 TYR A O 1
ATOM 594 N N . ARG A 1 75 ? 26.263 -13.340 -53.456 1.00 87.94 75 ARG A N 1
ATOM 595 C CA . ARG A 1 75 ? 26.995 -12.556 -52.443 1.00 87.94 75 ARG A CA 1
ATOM 596 C C . ARG A 1 75 ? 26.104 -12.091 -51.295 1.00 87.94 75 ARG A C 1
ATOM 598 O O . ARG A 1 75 ? 26.537 -12.111 -50.152 1.00 87.94 75 ARG A O 1
ATOM 605 N N . LEU A 1 76 ? 24.853 -11.702 -51.556 1.00 90.75 76 LEU A N 1
ATOM 606 C CA . LEU A 1 76 ? 23.909 -11.371 -50.481 1.00 90.75 76 LEU A CA 1
ATOM 607 C C . LEU A 1 76 ? 23.631 -12.584 -49.584 1.00 90.75 76 LEU A C 1
ATOM 609 O O . LEU A 1 76 ? 23.559 -12.434 -48.367 1.00 90.75 76 LEU A O 1
ATOM 613 N N . ILE A 1 77 ? 23.512 -13.779 -50.159 1.00 89.31 77 ILE A N 1
ATOM 614 C CA . ILE A 1 77 ? 23.295 -15.004 -49.386 1.00 89.31 77 ILE A CA 1
ATOM 615 C C . ILE A 1 77 ? 24.527 -15.306 -48.527 1.00 89.31 77 ILE A C 1
ATOM 617 O O . ILE A 1 77 ? 24.408 -15.416 -47.307 1.00 89.31 77 ILE A O 1
ATOM 621 N N . THR A 1 78 ? 25.708 -15.392 -49.142 1.00 85.38 78 THR A N 1
ATOM 622 C CA . THR A 1 78 ? 26.936 -15.839 -48.468 1.00 85.38 78 THR A CA 1
ATOM 623 C C . THR A 1 78 ? 27.522 -14.801 -47.517 1.00 85.38 78 THR A C 1
ATOM 625 O O . THR A 1 78 ? 27.905 -15.144 -46.405 1.00 85.38 78 THR A O 1
ATOM 628 N N . GLU A 1 79 ? 27.572 -13.529 -47.916 1.00 86.00 79 GLU A N 1
ATOM 629 C CA . GLU A 1 79 ? 28.225 -12.467 -47.141 1.00 86.00 79 GLU A CA 1
ATOM 630 C C . GLU A 1 79 ? 27.268 -11.783 -46.150 1.00 86.00 79 GLU A C 1
ATOM 632 O O . GLU A 1 79 ? 27.722 -11.041 -45.275 1.00 86.00 79 GLU A O 1
ATOM 637 N N . ARG A 1 80 ? 25.943 -11.974 -46.283 1.00 89.06 80 ARG A N 1
ATOM 638 C CA . ARG A 1 80 ? 24.953 -11.273 -45.446 1.00 89.06 80 ARG A CA 1
ATOM 639 C C . ARG A 1 80 ? 23.943 -12.184 -44.768 1.00 89.06 80 ARG A C 1
ATOM 641 O O . ARG A 1 80 ? 23.864 -12.146 -43.549 1.00 89.06 80 ARG A O 1
ATOM 648 N N . CYS A 1 81 ? 23.170 -12.982 -45.501 1.00 88.81 81 CYS A N 1
ATOM 649 C CA . CYS A 1 81 ? 22.127 -13.817 -44.887 1.00 88.81 81 CYS A CA 1
ATOM 650 C C . CYS A 1 81 ? 22.707 -14.909 -43.979 1.00 88.81 81 CYS A C 1
ATOM 652 O O . CYS A 1 81 ? 22.167 -15.162 -42.905 1.00 88.81 81 CYS A O 1
ATOM 654 N N . LEU A 1 82 ? 23.821 -15.519 -44.386 1.00 86.88 82 LEU A N 1
ATOM 655 C CA . LEU A 1 82 ? 24.507 -16.556 -43.610 1.00 86.88 82 LEU A CA 1
ATOM 656 C C . LEU A 1 82 ? 25.510 -15.998 -42.587 1.00 86.88 82 LEU A C 1
ATOM 658 O O . LEU A 1 82 ? 26.089 -16.763 -41.821 1.00 86.88 82 LEU A O 1
ATOM 662 N N . ALA A 1 83 ? 25.718 -14.679 -42.546 1.00 84.31 83 ALA A N 1
ATOM 663 C CA . ALA A 1 83 ? 26.587 -14.066 -41.550 1.00 84.31 83 ALA A CA 1
ATOM 664 C C . ALA A 1 83 ? 25.954 -14.163 -40.153 1.00 84.31 83 ALA A C 1
ATOM 666 O O . ALA A 1 83 ? 24.755 -13.922 -39.991 1.00 84.31 83 ALA A O 1
ATOM 667 N N . VAL A 1 84 ? 26.769 -14.478 -39.143 1.00 81.19 84 VAL A N 1
ATOM 668 C CA . VAL A 1 84 ? 26.339 -14.496 -37.737 1.00 81.19 84 VAL A CA 1
ATOM 669 C C . VAL A 1 84 ? 25.946 -13.082 -37.313 1.00 81.19 84 VAL A C 1
ATOM 671 O O . VAL A 1 84 ? 26.705 -12.127 -37.496 1.00 81.19 84 VAL A O 1
ATOM 674 N N . TYR A 1 85 ? 24.744 -12.945 -36.766 1.00 81.06 85 TYR A N 1
ATOM 675 C CA . TYR A 1 85 ? 24.184 -11.688 -36.293 1.00 81.06 85 TYR A CA 1
ATOM 676 C C . TYR A 1 85 ? 24.438 -11.492 -34.790 1.00 81.06 85 TYR A C 1
ATOM 678 O O . TYR A 1 85 ? 25.041 -12.330 -34.122 1.00 81.06 85 TYR A O 1
ATOM 686 N N . LYS A 1 86 ? 24.009 -10.350 -34.237 1.00 75.00 86 LYS A N 1
ATOM 687 C CA . LYS A 1 86 ? 24.293 -9.957 -32.840 1.00 75.00 86 LYS A CA 1
ATOM 688 C C . LYS A 1 86 ? 23.738 -10.928 -31.788 1.00 75.00 86 LYS A C 1
ATOM 690 O O . LYS A 1 86 ? 24.207 -10.913 -30.658 1.00 75.00 86 LYS A O 1
ATOM 695 N N . ASP A 1 87 ? 22.739 -11.723 -32.153 1.00 77.38 87 ASP A N 1
ATOM 696 C CA . ASP A 1 87 ? 22.086 -12.740 -31.322 1.00 77.38 87 ASP A CA 1
ATOM 697 C C . ASP A 1 87 ? 22.750 -14.128 -31.422 1.00 77.38 87 ASP A C 1
ATOM 699 O O . ASP A 1 87 ? 22.303 -15.064 -30.768 1.00 77.38 87 ASP A O 1
ATOM 703 N N . GLY A 1 88 ? 23.818 -14.274 -32.217 1.00 74.44 88 GLY A N 1
ATOM 704 C CA . GLY A 1 88 ? 24.505 -15.549 -32.438 1.00 74.44 88 GLY A CA 1
ATOM 705 C C . GLY A 1 88 ? 23.843 -16.452 -33.485 1.00 74.44 88 GLY A C 1
ATOM 706 O O . GLY A 1 88 ? 24.392 -17.507 -33.796 1.00 74.44 88 GLY A O 1
ATOM 707 N N . LEU A 1 89 ? 22.711 -16.039 -34.064 1.00 81.44 89 LEU A N 1
ATOM 708 C CA . LEU A 1 89 ? 22.016 -16.751 -35.139 1.00 81.44 89 LEU A CA 1
ATOM 709 C C . LEU A 1 89 ? 22.404 -16.182 -36.515 1.00 81.44 89 LEU A C 1
ATOM 711 O O . LEU A 1 89 ? 22.906 -15.057 -36.599 1.00 81.44 89 LEU A O 1
ATOM 715 N N . PRO A 1 90 ? 22.167 -16.907 -37.625 1.00 84.81 90 PRO A N 1
ATOM 716 C CA . PRO A 1 90 ? 22.276 -16.325 -38.959 1.00 84.81 90 PRO A CA 1
ATOM 717 C C . PRO A 1 90 ? 21.392 -15.075 -39.098 1.00 84.81 90 PRO A C 1
ATOM 719 O O . PRO A 1 90 ? 20.251 -15.033 -38.626 1.00 84.81 90 PRO A O 1
ATOM 722 N N . ALA A 1 91 ? 21.895 -14.037 -39.769 1.00 86.12 91 ALA A N 1
ATOM 723 C CA . ALA A 1 91 ? 21.131 -12.808 -39.982 1.00 86.12 91 ALA A CA 1
ATOM 724 C C . ALA A 1 91 ? 19.847 -13.055 -40.792 1.00 86.12 91 ALA A C 1
ATOM 726 O O . ALA A 1 91 ? 18.861 -12.335 -40.614 1.00 86.12 91 ALA A O 1
ATOM 727 N N . GLY A 1 92 ? 19.850 -14.061 -41.672 1.00 89.94 92 GLY A N 1
ATOM 728 C CA . GLY A 1 92 ? 18.695 -14.479 -42.456 1.00 89.94 92 GLY A CA 1
ATOM 729 C C . GLY A 1 92 ? 18.137 -13.335 -43.300 1.00 89.94 92 GLY A C 1
ATOM 730 O O . GLY A 1 92 ? 18.886 -12.622 -43.982 1.00 89.94 92 GLY A O 1
ATOM 731 N N . TRP A 1 93 ? 16.824 -13.100 -43.220 1.00 90.44 93 TRP A N 1
ATOM 732 C CA . TRP A 1 93 ? 16.180 -12.009 -43.955 1.00 90.44 93 TRP A CA 1
ATOM 733 C C . TRP A 1 93 ? 16.606 -10.629 -43.458 1.00 90.44 93 TRP A C 1
ATOM 735 O O . TRP A 1 93 ? 16.720 -9.704 -44.264 1.00 90.44 93 TRP A O 1
ATOM 745 N N . ARG A 1 94 ? 16.927 -10.478 -42.167 1.00 88.50 94 ARG A N 1
ATOM 746 C CA . ARG A 1 94 ? 17.440 -9.216 -41.596 1.00 88.50 94 ARG A CA 1
ATOM 747 C C . ARG A 1 94 ? 18.735 -8.778 -42.282 1.00 88.50 94 ARG A C 1
ATOM 749 O O . ARG A 1 94 ? 18.974 -7.581 -42.450 1.00 88.50 94 ARG A O 1
ATOM 756 N N . GLY A 1 95 ? 19.525 -9.737 -42.774 1.00 87.50 95 GLY A N 1
ATOM 757 C CA . GLY A 1 95 ? 20.748 -9.481 -43.530 1.00 87.50 95 GLY A CA 1
ATOM 758 C C . GLY A 1 95 ? 20.529 -8.679 -44.819 1.00 87.50 95 GLY A C 1
ATOM 759 O O . GLY A 1 95 ? 21.425 -7.955 -45.257 1.00 87.50 95 GLY A O 1
ATOM 760 N N . LEU A 1 96 ? 19.330 -8.717 -45.408 1.00 91.19 96 LEU A N 1
ATOM 761 C CA . LEU A 1 96 ? 19.018 -8.003 -46.652 1.00 91.19 96 LEU A CA 1
ATOM 762 C C . LEU A 1 96 ? 18.692 -6.518 -46.455 1.00 91.19 96 LEU A C 1
ATOM 764 O O . LEU A 1 96 ? 18.617 -5.784 -47.451 1.00 91.19 96 LEU A O 1
ATOM 768 N N . LYS A 1 97 ? 18.542 -6.060 -45.203 1.00 88.44 97 LYS A N 1
ATOM 769 C CA . LYS A 1 97 ? 18.248 -4.662 -44.870 1.00 88.44 97 LYS A CA 1
ATOM 770 C C . LYS A 1 97 ? 19.262 -3.713 -45.540 1.00 88.44 97 LYS A C 1
ATOM 772 O O . LYS A 1 97 ? 20.475 -3.883 -45.359 1.00 88.44 97 LYS A O 1
ATOM 777 N N . PRO A 1 98 ? 18.806 -2.731 -46.342 1.00 84.38 98 PRO A N 1
ATOM 778 C CA . PRO A 1 98 ? 19.683 -1.745 -46.971 1.00 84.38 98 PRO A CA 1
ATOM 779 C C . PRO A 1 98 ? 20.539 -0.982 -45.961 1.00 84.38 98 PRO A C 1
ATOM 781 O O . PRO A 1 98 ? 20.074 -0.656 -44.874 1.00 84.38 98 PRO A O 1
ATOM 784 N N . HIS A 1 99 ? 21.795 -0.714 -46.329 1.00 80.12 99 HIS A N 1
ATOM 785 C CA . HIS A 1 99 ? 22.779 0.051 -45.543 1.00 80.12 99 HIS A CA 1
ATOM 786 C C . HIS A 1 99 ? 23.090 -0.480 -44.130 1.00 80.12 99 HIS A C 1
ATOM 788 O O . HIS A 1 99 ? 23.897 0.115 -43.418 1.00 80.12 99 HIS A O 1
ATOM 794 N N . GLU A 1 100 ? 22.534 -1.629 -43.740 1.00 81.25 100 GLU A N 1
ATOM 795 C CA . GLU A 1 100 ? 22.847 -2.277 -42.472 1.00 81.25 100 GLU A CA 1
ATOM 796 C C . GLU A 1 100 ? 24.245 -2.899 -42.536 1.00 81.25 100 GLU A C 1
ATOM 798 O O . GLU A 1 100 ? 24.592 -3.633 -43.476 1.00 81.25 100 GLU A O 1
ATOM 803 N N . ARG A 1 101 ? 25.060 -2.623 -41.521 1.00 77.88 101 ARG A N 1
ATOM 804 C CA . ARG A 1 101 ? 26.406 -3.177 -41.403 1.00 77.88 101 ARG A CA 1
ATOM 805 C C . ARG A 1 101 ? 26.360 -4.408 -40.500 1.00 77.88 101 ARG A C 1
ATOM 807 O O . ARG A 1 101 ? 26.188 -4.276 -39.295 1.00 77.88 101 ARG A O 1
ATOM 814 N N . LEU A 1 102 ? 26.523 -5.587 -41.098 1.00 75.44 102 LEU A N 1
ATOM 815 C CA . LEU A 1 102 ? 26.489 -6.869 -40.383 1.00 75.44 102 LEU A CA 1
ATOM 816 C C . LEU A 1 102 ? 27.853 -7.220 -39.783 1.00 75.44 102 LEU A C 1
ATOM 818 O O . LEU A 1 102 ? 27.940 -7.591 -38.620 1.00 75.44 102 LEU A O 1
ATOM 822 N N . VAL A 1 103 ? 28.921 -7.032 -40.562 1.00 68.88 103 VAL A N 1
ATOM 823 C CA . VAL A 1 103 ? 30.298 -7.264 -40.116 1.00 68.88 103 VAL A CA 1
ATOM 824 C C . VAL A 1 103 ? 30.894 -5.947 -39.603 1.00 68.88 103 VAL A C 1
ATOM 826 O O . VAL A 1 103 ? 30.858 -4.943 -40.328 1.00 68.88 103 VAL A O 1
ATOM 829 N N . PRO A 1 104 ? 31.436 -5.907 -38.372 1.00 67.06 104 PRO A N 1
ATOM 830 C CA . PRO A 1 104 ? 32.128 -4.735 -37.852 1.00 67.06 104 PRO A CA 1
ATOM 831 C C . PRO A 1 104 ? 33.283 -4.317 -38.765 1.00 67.06 104 PRO A C 1
ATOM 833 O O . PRO A 1 104 ? 33.978 -5.149 -39.342 1.00 67.06 104 PRO A O 1
ATOM 836 N N . TYR A 1 105 ? 33.497 -3.010 -38.894 1.00 73.19 105 TYR A N 1
ATOM 837 C CA . TYR A 1 105 ? 34.636 -2.502 -39.651 1.00 73.19 105 TYR A CA 1
ATOM 838 C C . TYR A 1 105 ? 35.935 -2.849 -38.918 1.00 73.19 105 TYR A C 1
ATOM 840 O O . TYR A 1 105 ? 36.109 -2.445 -37.768 1.00 73.19 105 TYR A O 1
ATOM 848 N N . THR A 1 106 ? 36.838 -3.545 -39.607 1.00 69.94 106 THR A N 1
ATOM 849 C CA . THR A 1 106 ? 38.206 -3.795 -39.150 1.00 69.94 106 THR A CA 1
ATOM 850 C C . THR A 1 106 ? 39.166 -3.105 -40.096 1.00 69.94 106 THR A C 1
ATOM 852 O O . THR A 1 106 ? 39.196 -3.405 -41.290 1.00 69.94 106 THR A O 1
ATOM 855 N N . ARG A 1 107 ? 39.940 -2.156 -39.572 1.00 75.25 107 ARG A N 1
ATOM 856 C CA . ARG A 1 107 ? 40.951 -1.464 -40.366 1.00 75.25 107 ARG A CA 1
ATOM 857 C C . ARG A 1 107 ? 42.204 -2.320 -40.519 1.00 75.25 107 ARG A C 1
ATOM 859 O O . ARG A 1 107 ? 42.760 -2.772 -39.526 1.00 75.25 107 ARG A O 1
ATOM 866 N N . THR A 1 108 ? 42.673 -2.464 -41.756 1.00 70.06 108 THR A N 1
ATOM 867 C CA . THR A 1 108 ? 43.932 -3.149 -42.102 1.00 70.06 108 THR A CA 1
ATOM 868 C C . THR A 1 108 ? 45.003 -2.204 -42.658 1.00 70.06 108 THR A C 1
ATOM 870 O O . THR A 1 108 ? 46.183 -2.525 -42.602 1.00 70.06 108 THR A O 1
ATOM 873 N N . ALA A 1 109 ? 44.615 -1.031 -43.168 1.00 75.44 109 ALA A N 1
ATOM 874 C CA . ALA A 1 109 ? 45.529 -0.030 -43.722 1.00 75.44 109 ALA A CA 1
ATOM 875 C C . ALA A 1 109 ? 46.061 0.943 -42.644 1.00 75.44 109 ALA A C 1
ATOM 877 O O . ALA A 1 109 ? 45.323 1.252 -41.700 1.00 75.44 109 ALA A O 1
ATOM 878 N N . PRO A 1 110 ? 47.284 1.495 -42.791 1.00 76.38 110 PRO A N 1
ATOM 879 C CA . PRO A 1 110 ? 47.819 2.513 -41.881 1.00 76.38 110 PRO A CA 1
ATOM 880 C C . PRO A 1 110 ? 46.959 3.784 -41.882 1.00 76.38 110 PRO A C 1
ATOM 882 O O . PRO A 1 110 ? 46.166 4.010 -42.800 1.00 76.38 110 PRO A O 1
ATOM 885 N N . LEU A 1 111 ? 47.069 4.607 -40.836 1.00 80.94 111 LEU A N 1
ATOM 886 C CA . LEU A 1 111 ? 46.366 5.891 -40.766 1.00 80.94 111 LEU A CA 1
ATOM 887 C C . LEU A 1 111 ? 46.999 6.875 -41.755 1.00 80.94 111 LEU A C 1
ATOM 889 O O . LEU A 1 111 ? 48.177 7.187 -41.644 1.00 80.94 111 LEU A O 1
ATOM 893 N N . THR A 1 112 ? 46.199 7.372 -42.696 1.00 78.25 112 THR A N 1
ATOM 894 C CA . THR A 1 112 ? 46.579 8.422 -43.650 1.00 78.25 112 THR A CA 1
ATOM 895 C C . THR A 1 112 ? 45.594 9.576 -43.511 1.00 78.25 112 THR A C 1
ATOM 897 O O . THR A 1 112 ? 44.573 9.620 -44.202 1.00 78.25 112 THR A O 1
ATOM 900 N N . PRO A 1 113 ? 45.820 10.464 -42.537 1.00 75.50 113 PRO A N 1
ATOM 901 C CA . PRO A 1 113 ? 44.936 11.591 -42.334 1.00 75.50 113 PRO A CA 1
ATOM 902 C C . PRO A 1 113 ? 45.023 12.597 -43.465 1.00 75.50 113 PRO A C 1
ATOM 904 O O . PRO A 1 113 ? 46.122 12.940 -43.890 1.00 75.50 113 PRO A O 1
ATOM 907 N N . ASP A 1 114 ? 43.883 13.135 -43.877 1.00 74.56 114 ASP A N 1
ATOM 908 C CA . ASP A 1 114 ? 43.861 14.329 -44.716 1.00 74.56 114 ASP A CA 1
ATOM 909 C C . ASP A 1 114 ? 43.735 15.615 -43.861 1.00 74.56 114 ASP A C 1
ATOM 911 O O . ASP A 1 114 ? 43.446 15.540 -42.655 1.00 74.56 114 ASP A O 1
ATOM 915 N N . PRO A 1 115 ? 43.941 16.807 -44.459 1.00 67.94 115 PRO A N 1
ATOM 916 C CA . PRO A 1 115 ? 43.798 18.093 -43.768 1.00 67.94 115 PRO A CA 1
ATOM 917 C C . PRO A 1 115 ? 42.395 18.365 -43.200 1.00 67.94 115 PRO A C 1
ATOM 919 O O . PRO A 1 115 ? 42.244 19.209 -42.320 1.00 67.94 115 PRO A O 1
ATOM 922 N N . TRP A 1 116 ? 41.369 17.649 -43.671 1.00 65.81 116 TRP A N 1
ATOM 923 C CA . TRP A 1 116 ? 39.971 17.795 -43.248 1.00 65.81 116 TRP A CA 1
ATOM 924 C C . TRP A 1 116 ? 39.546 16.756 -42.194 1.00 65.81 116 TRP A C 1
ATOM 926 O O . TRP A 1 116 ? 38.398 16.751 -41.745 1.00 65.81 116 TRP A O 1
ATOM 936 N N . GLY A 1 117 ? 40.470 15.901 -41.742 1.00 62.50 117 GLY A N 1
ATOM 937 C CA . GLY A 1 117 ? 40.258 14.928 -40.670 1.00 62.50 117 GLY A CA 1
ATOM 938 C C . GLY A 1 117 ? 39.667 13.583 -41.108 1.00 62.50 117 GLY A C 1
ATOM 939 O O . GLY A 1 117 ? 39.383 12.741 -40.244 1.00 62.50 117 GLY A O 1
ATOM 940 N N . ALA A 1 118 ? 39.506 13.339 -42.411 1.00 68.38 118 ALA A N 1
ATOM 941 C CA . ALA A 1 118 ? 39.139 12.027 -42.930 1.00 68.38 118 ALA A CA 1
ATOM 942 C C . ALA A 1 118 ? 40.334 11.054 -42.879 1.00 68.38 118 ALA A C 1
ATOM 944 O O . ALA A 1 118 ? 41.462 11.414 -42.548 1.00 68.38 118 ALA A O 1
ATOM 945 N N . GLY A 1 119 ? 40.073 9.764 -43.114 1.00 73.50 119 GLY A N 1
ATOM 946 C CA . GLY A 1 119 ? 41.108 8.720 -43.077 1.00 73.50 119 GLY A CA 1
ATOM 947 C C . GLY A 1 119 ? 41.422 8.150 -41.685 1.00 73.50 119 GLY A C 1
ATOM 948 O O . GLY A 1 119 ? 42.147 7.162 -41.591 1.00 73.50 119 GLY A O 1
ATOM 949 N N . THR A 1 120 ? 40.806 8.667 -40.616 1.00 75.31 120 THR A N 1
ATOM 950 C CA . THR A 1 120 ? 41.061 8.272 -39.211 1.00 75.31 120 THR A CA 1
ATOM 951 C C . THR A 1 120 ? 40.099 7.216 -38.642 1.00 75.31 120 THR A C 1
ATOM 953 O O . THR A 1 120 ? 40.200 6.819 -37.477 1.00 75.31 120 THR A O 1
ATOM 956 N N . ALA A 1 121 ? 39.154 6.718 -39.447 1.00 79.88 121 ALA A N 1
ATOM 957 C CA . ALA A 1 121 ? 38.244 5.651 -39.029 1.00 79.88 121 ALA A CA 1
ATOM 958 C C . ALA A 1 121 ? 39.035 4.403 -38.603 1.00 79.88 121 ALA A C 1
ATOM 960 O O . ALA A 1 121 ? 39.918 3.963 -39.332 1.00 79.88 121 ALA A O 1
ATOM 961 N N . GLY A 1 122 ? 38.722 3.834 -37.434 1.00 81.94 122 GLY A N 1
ATOM 962 C CA . GLY A 1 122 ? 39.442 2.679 -36.878 1.00 81.94 122 GLY A CA 1
ATOM 963 C C . GLY A 1 122 ? 40.732 3.011 -36.114 1.00 81.94 122 GLY A C 1
ATOM 964 O O . GLY A 1 122 ? 41.407 2.086 -35.677 1.00 81.94 122 GLY A O 1
ATOM 965 N N . ALA A 1 123 ? 41.074 4.286 -35.890 1.00 86.31 123 ALA A N 1
ATOM 966 C CA . ALA A 1 123 ? 42.304 4.663 -35.175 1.00 86.31 123 ALA A CA 1
ATOM 967 C C . ALA A 1 123 ? 42.420 4.061 -33.759 1.00 86.31 123 ALA A C 1
ATOM 969 O O . ALA A 1 123 ? 43.468 3.529 -33.405 1.00 86.31 123 ALA A O 1
ATOM 970 N N . LEU A 1 124 ? 41.331 4.047 -32.978 1.00 89.00 124 LEU A N 1
ATOM 971 C CA . LEU A 1 124 ? 41.316 3.404 -31.655 1.00 89.00 124 LEU A CA 1
ATOM 972 C C . LEU A 1 124 ? 41.550 1.884 -31.742 1.00 89.00 124 LEU A C 1
ATOM 974 O O . LEU A 1 124 ? 42.216 1.312 -30.885 1.00 89.00 124 LEU A O 1
ATOM 978 N N . GLN A 1 125 ? 41.030 1.233 -32.789 1.00 86.12 125 GLN A N 1
ATOM 979 C CA . GLN A 1 125 ? 41.238 -0.198 -33.024 1.00 86.12 125 GLN A CA 1
ATOM 980 C C . GLN A 1 125 ? 42.710 -0.494 -33.333 1.00 86.12 125 GLN A C 1
ATOM 982 O O . GLN A 1 125 ? 43.254 -1.451 -32.790 1.00 86.12 125 GLN A O 1
ATOM 987 N N . LEU A 1 126 ? 43.355 0.339 -34.158 1.00 87.06 126 LEU A N 1
ATOM 988 C CA . LEU A 1 126 ? 44.783 0.218 -34.464 1.00 87.06 126 LEU A CA 1
ATOM 989 C C . LEU A 1 126 ? 45.655 0.456 -33.228 1.00 87.06 126 LEU A C 1
ATOM 991 O O . LEU A 1 126 ? 46.574 -0.321 -32.985 1.00 87.06 126 LEU A O 1
ATOM 995 N N . LEU A 1 127 ? 45.329 1.463 -32.410 1.00 88.25 127 LEU A N 1
ATOM 996 C CA . LEU A 1 127 ? 46.018 1.696 -31.140 1.00 88.25 127 LEU A CA 1
ATOM 997 C C . LEU A 1 127 ? 45.972 0.436 -30.266 1.00 88.25 127 LEU A C 1
ATOM 999 O O . LEU A 1 127 ? 47.012 -0.050 -29.830 1.00 88.25 127 LEU A O 1
ATOM 1003 N N . PHE A 1 128 ? 44.782 -0.140 -30.081 1.00 91.25 128 PHE A N 1
ATOM 1004 C CA . PHE A 1 128 ? 44.577 -1.356 -29.288 1.00 91.25 128 PHE A CA 1
ATOM 1005 C C . PHE A 1 128 ? 45.181 -2.632 -29.881 1.00 91.25 128 PHE A C 1
ATOM 1007 O O . PHE A 1 128 ? 45.298 -3.619 -29.157 1.00 91.25 128 PHE A O 1
ATOM 1014 N N . ALA A 1 129 ? 45.559 -2.631 -31.160 1.00 86.12 129 ALA A N 1
ATOM 1015 C CA . ALA A 1 129 ? 46.234 -3.759 -31.794 1.00 86.12 129 ALA A CA 1
ATOM 1016 C C . ALA A 1 129 ? 47.736 -3.819 -31.455 1.00 86.12 129 ALA A C 1
ATOM 1018 O O . ALA A 1 129 ? 48.352 -4.874 -31.592 1.00 86.12 129 ALA A O 1
ATOM 1019 N N . THR A 1 130 ? 48.334 -2.715 -30.994 1.00 87.00 130 THR A N 1
ATOM 1020 C CA . THR A 1 130 ? 49.724 -2.706 -30.507 1.00 87.00 130 THR A CA 1
ATOM 1021 C C . THR A 1 130 ? 49.841 -3.412 -29.152 1.00 87.00 130 THR A C 1
ATOM 1023 O O . THR A 1 130 ? 48.885 -3.444 -28.379 1.00 87.00 130 THR A O 1
ATOM 1026 N N . LYS A 1 131 ? 51.028 -3.936 -28.810 1.00 84.94 131 LYS A N 1
ATOM 1027 C CA . LYS A 1 131 ? 51.258 -4.602 -27.512 1.00 84.94 131 LYS A CA 1
ATOM 1028 C C . LYS A 1 131 ? 50.939 -3.680 -26.322 1.00 84.94 131 LYS A C 1
ATOM 1030 O O . LYS A 1 131 ? 50.193 -4.074 -25.431 1.00 84.94 131 LYS A O 1
ATOM 1035 N N . GLY A 1 132 ? 51.450 -2.445 -26.338 1.00 85.62 132 GLY A N 1
ATOM 1036 C CA . GLY A 1 132 ? 51.186 -1.451 -25.287 1.00 85.62 132 GLY A CA 1
ATOM 1037 C C . GLY A 1 132 ? 49.740 -0.943 -25.281 1.00 85.62 132 GLY A C 1
ATOM 1038 O O . GLY A 1 132 ? 49.145 -0.748 -24.223 1.00 85.62 132 GLY A O 1
ATOM 1039 N N . GLY A 1 133 ? 49.120 -0.806 -26.456 1.00 88.50 133 GLY A N 1
ATOM 1040 C CA . GLY A 1 133 ? 47.714 -0.425 -26.560 1.00 88.50 133 GLY A CA 1
ATOM 1041 C C . GLY A 1 133 ? 46.741 -1.518 -26.114 1.00 88.50 133 GLY A C 1
ATOM 1042 O O . GLY A 1 133 ? 45.687 -1.197 -25.565 1.00 88.50 133 GLY A O 1
ATOM 1043 N N . HIS A 1 134 ? 47.083 -2.797 -26.283 1.00 88.94 134 HIS A N 1
ATOM 1044 C CA . HIS A 1 134 ? 46.294 -3.909 -25.751 1.00 88.94 134 HIS A CA 1
ATOM 1045 C C . HIS A 1 134 ? 46.259 -3.888 -24.214 1.00 88.94 134 HIS A C 1
ATOM 1047 O O . HIS A 1 134 ? 45.197 -4.038 -23.607 1.00 88.94 134 HIS A O 1
ATOM 1053 N N . GLU A 1 135 ? 47.397 -3.632 -23.567 1.00 90.62 135 GLU A N 1
ATOM 1054 C CA . GLU A 1 135 ? 47.459 -3.478 -22.111 1.00 90.62 135 GLU A CA 1
ATOM 1055 C C . GLU A 1 135 ? 46.668 -2.249 -21.634 1.00 90.62 135 GLU A C 1
ATOM 1057 O O . GLU A 1 135 ? 45.883 -2.335 -20.681 1.00 90.62 135 GLU A O 1
ATOM 1062 N N . LEU A 1 136 ? 46.802 -1.122 -22.344 1.00 91.50 136 LEU A N 1
ATOM 1063 C CA . LEU A 1 136 ? 46.009 0.081 -22.096 1.00 91.50 136 LEU A CA 1
ATOM 1064 C C . LEU A 1 136 ? 44.507 -0.205 -22.194 1.00 91.50 136 LEU A C 1
ATOM 1066 O O . LEU A 1 136 ? 43.752 0.220 -21.319 1.00 91.50 136 LEU A O 1
ATOM 1070 N N . ARG A 1 137 ? 44.067 -0.953 -23.214 1.00 92.56 137 ARG A N 1
ATOM 1071 C CA . ARG A 1 137 ? 42.667 -1.362 -23.379 1.00 92.56 137 ARG A CA 1
ATOM 1072 C C . ARG A 1 137 ? 42.168 -2.131 -22.162 1.00 92.56 137 ARG A C 1
ATOM 1074 O O . ARG A 1 137 ? 41.154 -1.747 -21.588 1.00 92.56 137 ARG A O 1
ATOM 1081 N N . THR A 1 138 ? 42.894 -3.162 -21.739 1.00 89.25 138 THR A N 1
ATOM 1082 C CA . THR A 1 138 ? 42.522 -3.999 -20.587 1.00 89.25 138 THR A CA 1
ATOM 1083 C C . THR A 1 138 ? 42.413 -3.172 -19.305 1.00 89.25 138 THR A C 1
ATOM 1085 O O . THR A 1 138 ? 41.442 -3.287 -18.551 1.00 89.25 138 THR A O 1
ATOM 1088 N N . ARG A 1 139 ? 43.375 -2.273 -19.060 1.00 90.38 139 ARG A N 1
ATOM 1089 C CA . ARG A 1 139 ? 43.336 -1.356 -17.911 1.00 90.38 139 ARG A CA 1
ATOM 1090 C C . ARG A 1 139 ? 42.181 -0.359 -18.011 1.00 90.38 139 ARG A C 1
ATOM 1092 O O . ARG A 1 139 ? 41.571 -0.040 -16.989 1.00 90.38 139 ARG A O 1
ATOM 1099 N N . PHE A 1 140 ? 41.867 0.116 -19.215 1.00 90.94 140 PHE A N 1
ATOM 1100 C CA . PHE A 1 140 ? 40.774 1.052 -19.451 1.00 90.94 140 PHE A CA 1
ATOM 1101 C C . PHE A 1 140 ? 39.409 0.400 -19.235 1.00 90.94 140 PHE A C 1
ATOM 1103 O O . PHE A 1 140 ? 38.605 0.943 -18.485 1.00 90.94 140 PHE A O 1
ATOM 1110 N N . GLU A 1 141 ? 39.176 -0.790 -19.792 1.00 88.81 141 GLU A N 1
ATOM 1111 C CA . GLU A 1 141 ? 37.967 -1.591 -19.558 1.00 88.81 141 GLU A CA 1
ATOM 1112 C C . GLU A 1 141 ? 37.789 -1.884 -18.061 1.00 88.81 141 GLU A C 1
ATOM 1114 O O . GLU A 1 141 ? 36.727 -1.616 -17.496 1.00 88.81 141 GLU A O 1
ATOM 1119 N N . LYS A 1 142 ? 38.859 -2.302 -17.368 1.00 86.25 142 LYS A N 1
ATOM 1120 C CA . LYS A 1 142 ? 38.840 -2.501 -15.909 1.00 86.25 142 LYS A CA 1
ATOM 1121 C C . LYS A 1 142 ? 38.494 -1.221 -15.144 1.00 86.25 142 LYS A C 1
ATOM 1123 O O . LYS A 1 142 ? 37.827 -1.293 -14.116 1.00 86.25 142 LYS A O 1
ATOM 1128 N N . ARG A 1 143 ? 38.937 -0.050 -15.612 1.00 85.19 143 ARG A N 1
ATOM 1129 C CA . ARG A 1 143 ? 38.633 1.243 -14.980 1.00 85.19 143 ARG A CA 1
ATOM 1130 C C . ARG A 1 143 ? 37.208 1.715 -15.267 1.00 85.19 143 ARG A C 1
ATOM 1132 O O . ARG A 1 143 ? 36.594 2.286 -14.374 1.00 85.19 143 ARG A O 1
ATOM 1139 N N . ILE A 1 144 ? 36.681 1.448 -16.464 1.00 83.69 144 ILE A N 1
ATOM 1140 C CA . ILE A 1 144 ? 35.278 1.702 -16.829 1.00 83.69 144 ILE A CA 1
ATOM 1141 C C . ILE A 1 144 ? 34.344 0.866 -15.946 1.00 83.69 144 ILE A C 1
ATOM 1143 O O . ILE A 1 144 ? 33.339 1.380 -15.465 1.00 83.69 144 ILE A O 1
ATOM 1147 N N . LEU A 1 145 ? 34.693 -0.404 -15.720 1.00 79.81 145 LEU A N 1
ATOM 1148 C CA . LEU A 1 145 ? 33.913 -1.353 -14.915 1.00 79.81 145 LEU A CA 1
ATOM 1149 C C . LEU A 1 145 ? 34.223 -1.281 -13.409 1.00 79.81 145 LEU A C 1
ATOM 1151 O O . LEU A 1 145 ? 33.527 -1.888 -12.595 1.00 79.81 145 LEU A O 1
ATOM 1155 N N . GLY A 1 146 ? 35.274 -0.559 -13.026 1.00 71.25 146 GLY A N 1
ATOM 1156 C CA . GLY A 1 146 ? 35.665 -0.357 -11.639 1.00 71.25 146 GLY A CA 1
ATOM 1157 C C . GLY A 1 146 ? 34.739 0.632 -10.936 1.00 71.25 146 GLY A C 1
ATOM 1158 O O . GLY A 1 146 ? 34.223 1.568 -11.545 1.00 71.25 146 GLY A O 1
ATOM 1159 N N . LYS A 1 147 ? 34.555 0.465 -9.621 1.00 57.09 147 LYS A N 1
ATOM 1160 C CA . LYS A 1 147 ? 33.862 1.455 -8.787 1.00 57.09 147 LYS A CA 1
ATOM 1161 C C . LYS A 1 147 ? 34.665 2.757 -8.795 1.00 57.09 147 LYS A C 1
ATOM 1163 O O . LYS A 1 147 ? 35.576 2.927 -7.988 1.00 57.09 147 LYS A O 1
ATOM 1168 N N . ILE A 1 148 ? 34.343 3.674 -9.706 1.00 53.75 148 ILE A N 1
ATOM 1169 C CA . ILE A 1 148 ? 34.783 5.065 -9.600 1.00 53.75 148 ILE A CA 1
ATOM 1170 C C . ILE A 1 148 ? 34.222 5.555 -8.265 1.00 53.75 148 ILE A C 1
ATOM 1172 O O . ILE A 1 148 ? 33.012 5.507 -8.040 1.00 53.75 148 ILE A O 1
ATOM 1176 N N . GLY A 1 149 ? 35.109 5.907 -7.335 1.00 44.91 149 GLY A N 1
ATOM 1177 C CA . GLY A 1 149 ? 34.728 6.334 -5.997 1.00 44.91 149 GLY A CA 1
ATOM 1178 C C . GLY A 1 149 ? 33.820 7.555 -6.077 1.00 44.91 149 GLY A C 1
ATOM 1179 O O . GLY A 1 149 ? 34.297 8.669 -6.249 1.00 44.91 149 GLY A O 1
ATOM 1180 N N . LEU A 1 150 ? 32.512 7.337 -5.942 1.00 47.41 150 LEU A N 1
ATOM 1181 C CA . LEU A 1 150 ? 31.488 8.365 -5.774 1.00 47.41 150 LEU A CA 1
ATOM 1182 C C . LEU A 1 150 ? 31.690 9.045 -4.415 1.00 47.41 150 LEU A C 1
ATOM 1184 O O . LEU A 1 150 ? 30.971 8.757 -3.457 1.00 47.41 150 LEU A O 1
ATOM 1188 N N . LYS A 1 151 ? 32.702 9.912 -4.308 1.00 41.66 151 LYS A N 1
ATOM 1189 C CA . LYS A 1 151 ? 32.876 10.763 -3.127 1.00 41.66 151 LYS A CA 1
ATOM 1190 C C . LYS A 1 151 ? 31.989 12.007 -3.129 1.00 41.66 151 LYS A C 1
ATOM 1192 O O . LYS A 1 151 ? 31.851 12.583 -2.064 1.00 41.66 151 LYS A O 1
ATOM 1197 N N . ASP A 1 152 ? 31.276 12.324 -4.211 1.00 39.75 152 ASP A N 1
ATOM 1198 C CA . ASP A 1 152 ? 30.279 13.401 -4.199 1.00 39.75 152 ASP A CA 1
ATOM 1199 C C . ASP A 1 152 ? 28.961 12.990 -4.862 1.00 39.75 152 ASP A C 1
ATOM 1201 O O . ASP A 1 152 ? 28.870 12.692 -6.051 1.00 39.75 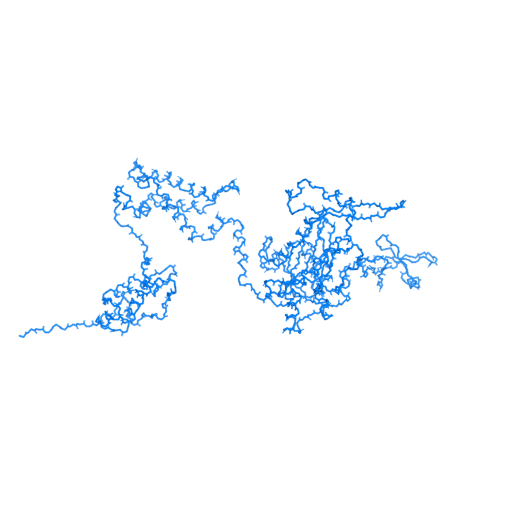152 ASP A O 1
ATOM 1205 N N . LYS A 1 153 ? 27.902 12.955 -4.049 1.00 48.25 153 LYS A N 1
ATOM 1206 C CA . LYS A 1 153 ? 26.575 12.419 -4.388 1.00 48.25 153 LYS A CA 1
ATOM 1207 C C . LYS A 1 153 ? 25.692 13.339 -5.237 1.00 48.25 153 LYS A C 1
ATOM 1209 O O . LYS A 1 153 ? 24.535 12.994 -5.455 1.00 48.25 153 LYS A O 1
ATOM 1214 N N . LEU A 1 154 ? 26.173 14.485 -5.715 1.00 42.00 154 LEU A N 1
ATOM 1215 C CA . LEU A 1 154 ? 25.297 15.492 -6.338 1.00 42.00 154 LEU A CA 1
ATOM 1216 C C . LEU A 1 154 ? 25.839 16.139 -7.620 1.00 42.00 154 LEU A C 1
ATOM 1218 O O . LEU A 1 154 ? 25.096 16.858 -8.285 1.00 42.00 154 LEU A O 1
ATOM 1222 N N . SER A 1 155 ? 27.063 15.829 -8.045 1.00 37.59 155 SER A N 1
ATOM 1223 C CA . SER A 1 155 ? 27.649 16.372 -9.271 1.00 37.59 155 SER A CA 1
ATOM 1224 C C . SER A 1 155 ? 27.957 15.265 -10.285 1.00 37.59 155 SER A C 1
ATOM 1226 O O . SER A 1 155 ? 29.011 14.644 -10.320 1.00 37.59 155 SER A O 1
ATOM 1228 N N . SER A 1 156 ? 27.043 15.155 -11.251 1.00 46.25 156 SER A N 1
ATOM 1229 C CA . SER A 1 156 ? 27.347 15.058 -12.686 1.00 46.25 156 SER A CA 1
ATOM 1230 C C . SER A 1 156 ? 27.837 13.725 -13.296 1.00 46.25 156 SER A C 1
ATOM 1232 O O . SER A 1 156 ? 29.019 13.454 -13.495 1.00 46.25 156 SER A O 1
ATOM 1234 N N . ARG A 1 157 ? 26.874 12.995 -13.872 1.00 51.84 157 ARG A N 1
ATOM 1235 C CA . ARG A 1 157 ? 27.078 11.943 -14.897 1.00 51.84 157 ARG A CA 1
ATOM 1236 C C . ARG A 1 157 ? 28.017 12.353 -16.055 1.00 51.84 157 ARG A C 1
ATOM 1238 O O . ARG A 1 157 ? 28.581 11.494 -16.725 1.00 51.84 157 ARG A O 1
ATOM 1245 N N . LYS A 1 158 ? 28.175 13.661 -16.307 1.00 47.69 158 LYS A N 1
ATOM 1246 C CA . LYS A 1 158 ? 29.048 14.240 -17.345 1.00 47.69 158 LYS A CA 1
ATOM 1247 C C . LYS A 1 158 ? 30.534 14.246 -16.948 1.00 47.69 158 LYS A C 1
ATOM 1249 O O . LYS A 1 158 ? 31.374 14.123 -17.836 1.00 47.69 158 LYS A O 1
ATOM 1254 N N . TYR A 1 159 ? 30.854 14.345 -15.653 1.00 50.38 159 TYR A N 1
ATOM 1255 C CA . TYR A 1 159 ? 32.240 14.444 -15.182 1.00 50.38 159 TYR A CA 1
ATOM 1256 C C . TYR A 1 159 ? 32.912 13.064 -15.115 1.00 50.38 159 TYR A C 1
ATOM 1258 O O . TYR A 1 159 ? 34.066 12.947 -15.507 1.00 50.38 159 TYR A O 1
ATOM 1266 N N . ALA A 1 160 ? 32.170 11.989 -14.814 1.00 69.12 160 ALA A N 1
ATOM 1267 C CA . ALA A 1 160 ? 32.714 10.623 -14.801 1.00 69.12 160 ALA A CA 1
ATOM 1268 C C . ALA A 1 160 ? 33.257 10.151 -16.172 1.00 69.12 160 ALA A C 1
ATOM 1270 O O . ALA A 1 160 ? 34.340 9.573 -16.251 1.00 69.12 160 ALA A O 1
ATOM 1271 N N . LYS A 1 161 ? 32.552 10.436 -17.284 1.00 76.00 161 LYS A N 1
ATOM 1272 C CA . LYS A 1 161 ? 33.057 10.122 -18.641 1.00 76.00 161 LYS A CA 1
ATOM 1273 C C . LYS A 1 161 ? 34.289 10.956 -18.994 1.00 76.00 161 LYS A C 1
ATOM 1275 O O . LYS A 1 161 ? 35.207 10.454 -19.635 1.00 76.00 161 LYS A O 1
ATOM 1280 N N . GLN A 1 162 ? 34.307 12.226 -18.591 1.00 80.31 162 GL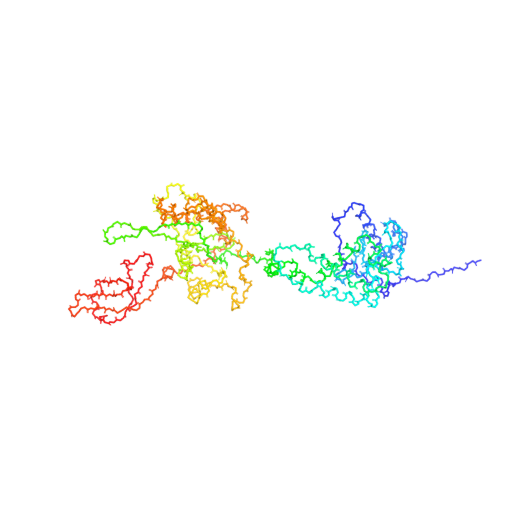N A N 1
ATOM 1281 C CA . GLN A 1 162 ? 35.440 13.110 -18.846 1.00 80.31 162 GLN A CA 1
ATOM 1282 C C . GLN A 1 162 ? 36.690 12.656 -18.086 1.00 80.31 162 GLN A C 1
ATOM 1284 O O . GLN A 1 162 ? 37.758 12.621 -18.684 1.00 80.31 162 GLN A O 1
ATOM 1289 N N . GLU A 1 163 ? 36.564 12.228 -16.830 1.00 83.12 163 GLU A N 1
ATOM 1290 C CA . GLU A 1 163 ? 37.675 11.666 -16.051 1.00 83.12 163 GLU A CA 1
ATOM 1291 C C . GLU A 1 163 ? 38.253 10.393 -16.678 1.00 83.12 163 GLU A C 1
ATOM 1293 O O . GLU A 1 163 ? 39.472 10.234 -16.738 1.00 83.12 163 GLU A O 1
ATOM 1298 N N . LEU A 1 164 ? 37.395 9.505 -17.191 1.00 86.00 164 LEU A N 1
ATOM 1299 C CA . LEU A 1 164 ? 37.827 8.308 -17.916 1.00 86.00 164 LEU A CA 1
ATOM 1300 C C . LEU A 1 164 ? 38.600 8.666 -19.191 1.00 86.00 164 LEU A C 1
ATOM 1302 O O . LEU A 1 164 ? 39.649 8.080 -19.449 1.00 86.00 164 LEU A O 1
ATOM 1306 N N . VAL A 1 165 ? 38.120 9.649 -19.960 1.00 88.81 165 VAL A N 1
ATOM 1307 C CA . VAL A 1 165 ? 38.812 10.135 -21.165 1.00 88.81 165 VAL A CA 1
ATOM 1308 C C . VAL A 1 165 ? 40.151 10.786 -20.811 1.00 88.81 165 VAL A C 1
ATOM 1310 O O . VAL A 1 165 ? 41.153 10.473 -21.442 1.00 88.81 165 VAL A O 1
ATOM 1313 N N . VAL A 1 166 ? 40.203 11.641 -19.787 1.00 89.38 166 VAL A N 1
ATOM 1314 C CA . VAL A 1 166 ? 41.452 12.281 -19.333 1.00 89.38 166 VAL A CA 1
ATOM 1315 C C . VAL A 1 166 ? 42.463 11.236 -18.868 1.00 89.38 166 VAL A C 1
ATOM 1317 O O . VAL A 1 166 ? 43.633 11.303 -19.239 1.00 89.38 166 VAL A O 1
ATOM 1320 N N . TRP A 1 167 ? 42.015 10.243 -18.097 1.00 91.81 167 TRP A N 1
ATOM 1321 C CA . TRP A 1 167 ? 42.865 9.135 -17.675 1.00 91.81 167 TRP A CA 1
ATOM 1322 C C . TRP A 1 167 ? 43.402 8.353 -18.877 1.00 91.81 167 TRP A C 1
ATOM 1324 O O . TRP A 1 167 ? 44.601 8.099 -18.947 1.00 91.81 167 TRP A O 1
ATOM 1334 N N . PHE A 1 168 ? 42.541 8.033 -19.848 1.00 93.81 168 PHE A N 1
ATOM 1335 C CA . PHE A 1 168 ? 42.950 7.332 -21.061 1.00 93.81 168 PHE A CA 1
ATOM 1336 C C . PHE A 1 168 ? 44.028 8.106 -21.821 1.00 93.81 168 PHE A C 1
ATOM 1338 O O . PHE A 1 168 ? 45.048 7.530 -22.180 1.00 93.81 168 PHE A O 1
ATOM 1345 N N . LEU A 1 169 ? 43.826 9.411 -22.030 1.00 92.94 169 LEU A N 1
ATOM 1346 C CA . LEU A 1 169 ? 44.789 10.267 -22.724 1.00 92.94 169 LEU A CA 1
ATOM 1347 C C . LEU A 1 169 ? 46.125 10.333 -21.980 1.00 92.94 169 LEU A C 1
ATOM 1349 O O . LEU A 1 169 ? 47.171 10.291 -22.616 1.00 92.94 169 LEU A O 1
ATOM 1353 N N . LYS A 1 170 ? 46.117 10.381 -20.644 1.00 92.75 170 LYS A N 1
ATOM 1354 C CA . LYS A 1 170 ? 47.353 10.365 -19.852 1.00 92.75 170 LYS A CA 1
ATOM 1355 C C . LYS A 1 170 ? 48.159 9.084 -20.082 1.00 92.75 170 LYS A C 1
ATOM 1357 O O . LYS A 1 170 ? 49.355 9.163 -20.329 1.00 92.75 170 LYS A O 1
ATOM 1362 N N . GLU A 1 171 ? 47.511 7.927 -20.016 1.00 92.38 171 GLU A N 1
ATOM 1363 C CA . GLU A 1 171 ? 48.184 6.634 -20.182 1.00 92.38 171 GLU A CA 1
ATOM 1364 C C . GLU A 1 171 ? 48.587 6.374 -21.639 1.00 92.38 171 GLU A C 1
ATOM 1366 O O . GLU A 1 171 ? 49.674 5.867 -21.895 1.00 92.38 171 GLU A O 1
ATOM 1371 N N . ALA A 1 172 ? 47.748 6.774 -22.601 1.00 91.75 172 ALA A N 1
ATOM 1372 C CA . ALA A 1 172 ? 48.054 6.676 -24.026 1.00 91.75 172 ALA A CA 1
ATOM 1373 C C . ALA A 1 172 ? 49.271 7.525 -24.409 1.00 91.75 172 ALA A C 1
ATOM 1375 O O . ALA A 1 172 ? 50.024 7.138 -25.296 1.00 91.75 172 ALA A O 1
ATOM 1376 N N . ARG A 1 173 ? 49.492 8.660 -23.729 1.00 92.62 173 ARG A N 1
ATOM 1377 C CA . ARG A 1 173 ? 50.645 9.531 -23.989 1.00 92.62 173 ARG A CA 1
ATOM 1378 C C . ARG A 1 173 ? 51.972 8.829 -23.712 1.00 92.62 173 ARG A C 1
ATOM 1380 O O . ARG A 1 173 ? 52.930 9.062 -24.431 1.00 92.62 173 ARG A O 1
ATOM 1387 N N . CYS A 1 174 ? 52.015 7.942 -22.719 1.00 91.12 174 CYS A N 1
ATOM 1388 C CA . CYS A 1 174 ? 53.213 7.180 -22.357 1.00 91.12 174 CYS A CA 1
ATOM 1389 C C . CYS A 1 174 ? 53.562 6.063 -23.355 1.00 91.12 174 CYS A C 1
ATOM 1391 O O . CYS A 1 174 ? 54.595 5.421 -23.194 1.00 91.12 174 CYS A O 1
ATOM 1393 N N . LEU A 1 175 ? 52.712 5.802 -24.354 1.00 89.19 175 LEU A N 1
ATOM 1394 C CA . LEU A 1 175 ? 52.972 4.799 -25.391 1.00 89.19 175 LEU A CA 1
ATOM 1395 C C . LEU A 1 175 ? 53.829 5.335 -26.547 1.00 89.19 175 LEU A C 1
ATOM 1397 O O . LEU A 1 175 ? 54.244 4.544 -27.391 1.00 89.19 175 LEU A O 1
ATOM 1401 N N . PHE A 1 176 ? 54.071 6.648 -26.601 1.00 88.06 176 PHE A N 1
ATOM 1402 C CA . PHE A 1 176 ? 54.726 7.317 -27.722 1.00 88.06 176 PHE A CA 1
ATOM 1403 C C . PHE A 1 176 ? 55.878 8.202 -27.243 1.00 88.06 176 PHE A C 1
ATOM 1405 O O . PHE A 1 176 ? 55.743 8.901 -26.241 1.00 88.06 176 PHE A O 1
ATOM 1412 N N . GLU A 1 177 ? 56.981 8.215 -27.993 1.00 86.56 177 GLU A N 1
ATOM 1413 C CA . GLU A 1 177 ? 58.092 9.152 -27.766 1.00 86.56 177 GLU A CA 1
ATOM 1414 C C . GLU A 1 177 ? 57.731 10.572 -28.221 1.00 86.56 177 GLU A C 1
ATOM 1416 O O . GLU A 1 177 ? 58.052 11.539 -27.533 1.00 86.56 177 GLU A O 1
ATOM 1421 N N . VAL A 1 178 ? 56.990 10.685 -29.332 1.00 88.75 178 VAL A N 1
ATOM 1422 C CA . VAL A 1 178 ? 56.454 11.946 -29.870 1.00 88.75 178 VAL A CA 1
ATOM 1423 C C . VAL A 1 178 ? 54.925 11.843 -29.971 1.00 88.75 178 VAL A C 1
ATOM 1425 O O . VAL A 1 178 ? 54.389 11.490 -31.022 1.00 88.75 178 VAL A O 1
ATOM 1428 N N . PRO A 1 179 ? 54.178 12.080 -28.875 1.00 86.50 179 PRO A N 1
ATOM 1429 C CA . PRO A 1 179 ? 52.731 11.875 -28.844 1.00 86.50 179 PRO A CA 1
ATOM 1430 C C . PRO A 1 179 ? 51.957 12.645 -29.917 1.00 86.50 179 PRO A C 1
ATOM 1432 O O . PRO A 1 179 ? 50.971 12.128 -30.430 1.00 86.50 179 PRO A O 1
ATOM 1435 N N . GLU A 1 180 ? 52.394 13.856 -30.257 1.00 87.00 180 GLU A N 1
ATOM 1436 C CA . GLU A 1 180 ? 51.723 14.790 -31.166 1.00 87.00 180 GLU A CA 1
ATOM 1437 C C . GLU A 1 180 ? 51.588 14.255 -32.606 1.00 87.00 180 GLU A C 1
ATOM 1439 O O . GLU A 1 180 ? 50.685 14.677 -33.328 1.00 87.00 180 GLU A O 1
ATOM 1444 N N . GLU A 1 181 ? 52.419 13.288 -33.006 1.00 86.19 181 GLU A N 1
ATOM 1445 C CA . GLU A 1 181 ? 52.364 12.634 -34.324 1.00 86.19 181 GLU A CA 1
ATOM 1446 C C . GLU A 1 181 ? 51.381 11.453 -34.379 1.00 86.19 181 GLU A C 1
ATOM 1448 O O . GLU A 1 181 ? 51.108 10.899 -35.447 1.00 86.19 181 GLU A O 1
ATOM 1453 N N . HIS A 1 182 ? 50.821 11.057 -33.235 1.00 85.44 182 HIS A N 1
ATOM 1454 C CA . HIS A 1 182 ? 49.985 9.871 -33.119 1.00 85.44 182 HIS A CA 1
ATOM 1455 C C . HIS A 1 182 ? 48.566 10.196 -32.656 1.00 85.44 182 HIS A C 1
ATOM 1457 O O . HIS A 1 182 ? 48.314 11.062 -31.815 1.00 85.44 182 HIS A O 1
ATOM 1463 N N . TRP A 1 183 ? 47.603 9.418 -33.152 1.00 87.44 183 TRP A N 1
ATOM 1464 C CA . TRP A 1 183 ? 46.249 9.438 -32.611 1.00 87.44 183 TRP A CA 1
ATOM 1465 C C . TRP A 1 183 ? 46.263 8.973 -31.143 1.00 87.44 183 TRP A C 1
ATOM 1467 O O . TRP A 1 183 ? 46.864 7.939 -30.844 1.00 87.44 183 TRP A O 1
ATOM 1477 N N . PRO A 1 184 ? 45.562 9.654 -30.216 1.00 89.38 184 PRO A N 1
ATOM 1478 C CA . PRO A 1 184 ? 44.581 10.713 -30.461 1.00 89.38 184 PRO A CA 1
ATOM 1479 C C . PRO A 1 184 ? 45.120 12.154 -30.478 1.00 89.38 184 PRO A C 1
ATOM 1481 O O . PRO A 1 184 ? 44.329 13.059 -30.732 1.00 89.38 184 PRO A O 1
ATOM 1484 N N . PHE A 1 185 ? 46.394 12.401 -30.171 1.00 90.00 185 PHE A N 1
ATOM 1485 C CA . PHE A 1 185 ? 46.927 13.752 -29.932 1.00 90.00 185 PHE A CA 1
ATOM 1486 C C . PHE A 1 185 ? 47.119 14.576 -31.207 1.00 90.00 185 PHE A C 1
ATOM 1488 O O . PHE A 1 185 ? 47.033 15.799 -31.145 1.00 90.00 185 PHE A O 1
ATOM 1495 N N . ASP A 1 186 ? 47.255 13.913 -32.354 1.00 84.50 186 ASP A N 1
ATOM 1496 C CA . ASP A 1 186 ? 47.263 14.518 -33.691 1.00 84.50 186 ASP A CA 1
ATOM 1497 C C . ASP A 1 186 ? 45.913 15.162 -34.100 1.00 84.50 186 ASP A C 1
ATOM 1499 O O . ASP A 1 186 ? 45.784 15.730 -35.188 1.00 84.50 186 ASP A O 1
ATOM 1503 N N . ARG A 1 187 ? 44.868 15.064 -33.257 1.00 84.69 187 ARG A N 1
ATOM 1504 C CA . ARG A 1 187 ? 43.541 15.664 -33.483 1.00 84.69 187 ARG A CA 1
ATOM 1505 C C . ARG A 1 187 ? 43.180 16.706 -32.442 1.00 84.69 187 ARG A C 1
ATOM 1507 O O . ARG A 1 187 ? 43.240 16.452 -31.243 1.00 84.69 187 ARG A O 1
ATOM 1514 N N . GLU A 1 188 ? 42.546 17.776 -32.917 1.00 82.25 188 GLU A N 1
ATOM 1515 C CA . GLU A 1 188 ? 41.957 18.844 -32.096 1.00 82.25 188 GLU A CA 1
ATOM 1516 C C . GLU A 1 188 ? 41.052 18.312 -30.965 1.00 82.25 188 GLU A C 1
ATOM 1518 O O . GLU A 1 188 ? 41.148 18.731 -29.816 1.00 82.25 188 GLU A O 1
ATOM 1523 N N . LYS A 1 189 ? 40.180 17.337 -31.266 1.00 82.81 189 LYS A N 1
ATOM 1524 C CA . LYS A 1 189 ? 39.225 16.769 -30.290 1.00 82.81 189 LYS A CA 1
ATOM 1525 C C . LYS A 1 189 ? 39.749 15.548 -29.534 1.00 82.81 189 LYS A C 1
ATOM 1527 O O . LYS A 1 189 ? 38.967 14.908 -28.825 1.00 82.81 189 LYS A O 1
ATOM 1532 N N . GLN A 1 190 ? 41.014 15.176 -29.731 1.00 87.62 190 GLN A N 1
ATOM 1533 C CA . GLN A 1 190 ? 41.696 14.084 -29.030 1.00 87.62 190 GLN A CA 1
ATOM 1534 C C . GLN A 1 190 ? 40.894 12.775 -28.943 1.00 87.62 190 GLN A C 1
ATOM 1536 O O . GLN A 1 190 ? 40.835 12.112 -27.909 1.00 87.62 190 GLN A O 1
ATOM 1541 N N . GLY A 1 191 ? 40.186 12.414 -30.017 1.00 84.75 191 GLY A N 1
ATOM 1542 C CA . GLY A 1 191 ? 39.402 11.177 -30.057 1.00 84.75 191 GLY A CA 1
ATOM 1543 C C . GLY A 1 191 ? 38.238 11.100 -29.056 1.00 84.75 191 GLY A C 1
ATOM 1544 O O . GLY A 1 191 ? 37.655 10.028 -28.901 1.00 84.75 191 GLY A O 1
ATOM 1545 N N . ARG A 1 192 ? 37.845 12.205 -28.400 1.00 85.56 192 ARG A N 1
ATOM 1546 C CA . ARG A 1 192 ? 36.855 12.225 -27.303 1.00 85.56 192 ARG A CA 1
ATOM 1547 C C . ARG A 1 192 ? 35.532 11.541 -27.649 1.00 85.56 192 ARG A C 1
ATOM 1549 O O . ARG A 1 192 ? 34.971 10.831 -26.815 1.00 85.56 192 ARG A O 1
ATOM 1556 N N . VAL A 1 193 ? 35.026 11.742 -28.866 1.00 85.38 193 VAL A N 1
ATOM 1557 C CA . VAL A 1 193 ? 33.778 11.111 -29.337 1.00 85.38 193 VAL A CA 1
ATOM 1558 C C . VAL A 1 193 ? 33.957 9.598 -29.483 1.00 85.38 193 VAL A C 1
ATOM 1560 O O . VAL A 1 193 ? 33.101 8.838 -29.039 1.00 85.38 193 VAL A O 1
ATOM 1563 N N . THR A 1 194 ? 35.081 9.155 -30.049 1.00 88.00 194 THR A N 1
ATOM 1564 C CA . THR A 1 194 ? 35.425 7.734 -30.205 1.00 88.00 194 THR A CA 1
ATOM 1565 C C . THR A 1 194 ? 35.566 7.048 -28.849 1.00 88.00 194 THR A C 1
ATOM 1567 O O . THR A 1 194 ? 34.991 5.984 -28.642 1.00 88.00 194 THR A O 1
ATOM 1570 N N . LEU A 1 195 ? 36.254 7.687 -27.899 1.00 90.12 195 LEU A N 1
ATOM 1571 C CA . LEU A 1 195 ? 36.408 7.177 -26.535 1.00 90.12 195 LEU A CA 1
ATOM 1572 C C . LEU A 1 195 ? 35.072 7.135 -25.785 1.00 90.12 195 LEU A C 1
ATOM 1574 O O . LEU A 1 195 ? 34.790 6.161 -25.097 1.00 90.12 195 LEU A O 1
ATOM 1578 N N . SER A 1 196 ? 34.210 8.141 -25.963 1.00 86.38 196 SER A N 1
ATOM 1579 C CA . SER A 1 196 ? 32.871 8.149 -25.354 1.00 86.38 196 SER A CA 1
ATOM 1580 C C . SER A 1 196 ? 32.005 6.995 -25.867 1.00 86.38 196 SER A C 1
ATOM 1582 O O . SER A 1 196 ? 31.368 6.316 -25.065 1.00 86.38 196 SER A O 1
ATOM 1584 N N . LYS A 1 197 ? 32.037 6.733 -27.182 1.00 86.56 197 LYS A N 1
ATOM 1585 C CA . LYS A 1 197 ? 31.351 5.585 -27.795 1.00 86.56 197 LYS A CA 1
ATOM 1586 C C . LYS A 1 197 ? 31.918 4.251 -27.314 1.00 86.56 197 LYS A C 1
ATOM 1588 O O . LYS A 1 197 ? 31.157 3.324 -27.079 1.00 86.56 197 LYS A O 1
ATOM 1593 N N . PHE A 1 198 ? 33.237 4.155 -27.137 1.00 88.94 198 PHE A N 1
ATOM 1594 C CA . PHE A 1 198 ? 33.867 2.952 -26.594 1.00 88.94 198 PHE A CA 1
ATOM 1595 C C . PHE A 1 198 ? 33.446 2.690 -25.139 1.00 88.94 198 PHE A C 1
ATOM 1597 O O . PHE A 1 198 ? 33.111 1.562 -24.798 1.00 88.94 198 PHE A O 1
ATOM 1604 N N . ILE A 1 199 ? 33.385 3.729 -24.296 1.00 86.38 199 ILE A N 1
ATOM 1605 C CA . ILE A 1 199 ? 32.877 3.610 -22.918 1.00 86.38 199 ILE A CA 1
ATOM 1606 C C . ILE A 1 199 ? 31.430 3.099 -22.918 1.00 86.38 199 ILE A C 1
ATOM 1608 O O . ILE A 1 199 ? 31.108 2.189 -22.160 1.00 86.38 199 ILE A O 1
ATOM 1612 N N . GLU A 1 200 ? 30.565 3.661 -23.767 1.00 83.62 200 GLU A N 1
ATOM 1613 C CA . GLU A 1 200 ? 29.174 3.203 -23.918 1.00 83.62 200 GLU A CA 1
ATOM 1614 C C . GLU A 1 200 ? 29.109 1.739 -24.356 1.00 83.62 200 GLU A C 1
ATOM 1616 O O . GLU A 1 200 ? 28.428 0.949 -23.715 1.00 83.62 200 GLU A O 1
ATOM 1621 N N . GLN A 1 201 ? 29.907 1.347 -25.349 1.00 84.88 201 GLN A N 1
ATOM 1622 C CA . GLN A 1 201 ? 29.982 -0.036 -25.814 1.00 84.88 201 GLN A CA 1
ATOM 1623 C C . GLN A 1 201 ? 30.398 -1.015 -24.701 1.00 84.88 201 GLN A C 1
ATOM 1625 O O . GLN A 1 201 ? 29.801 -2.082 -24.575 1.00 84.88 201 GLN A O 1
ATOM 1630 N N . VAL A 1 202 ? 31.401 -0.672 -23.886 1.00 83.88 202 VAL A N 1
ATOM 1631 C CA . VAL A 1 202 ? 31.852 -1.521 -22.766 1.00 83.88 202 VAL A CA 1
ATOM 1632 C C . VAL A 1 202 ? 30.760 -1.661 -21.701 1.00 83.88 202 VAL A C 1
ATOM 1634 O O . VAL A 1 202 ? 30.573 -2.748 -21.152 1.00 83.88 202 VAL A O 1
ATOM 1637 N N . LEU A 1 203 ? 30.021 -0.583 -21.423 1.00 80.62 203 LEU A N 1
ATOM 1638 C CA . LEU A 1 203 ? 28.895 -0.594 -20.487 1.00 80.62 203 LEU A CA 1
ATOM 1639 C C . LEU A 1 203 ? 27.714 -1.419 -21.024 1.00 80.62 203 LEU A C 1
ATOM 1641 O O . LEU A 1 203 ? 27.145 -2.211 -20.275 1.00 80.62 203 LEU A O 1
ATOM 1645 N N . ASP A 1 204 ? 27.389 -1.297 -22.310 1.00 78.75 204 ASP A N 1
ATOM 1646 C CA . ASP A 1 204 ? 26.318 -2.066 -22.959 1.00 78.75 204 ASP A CA 1
ATOM 1647 C C . ASP A 1 204 ? 26.619 -3.572 -22.974 1.00 78.75 204 ASP A C 1
ATOM 1649 O O . ASP A 1 204 ? 25.716 -4.392 -22.814 1.00 78.75 204 ASP A O 1
ATOM 1653 N N . GLN A 1 205 ? 27.896 -3.947 -23.099 1.00 79.94 205 GLN A N 1
ATOM 1654 C CA . GLN A 1 205 ? 28.356 -5.336 -22.989 1.00 79.94 205 GLN A CA 1
ATOM 1655 C C . GLN A 1 205 ? 28.292 -5.886 -21.552 1.00 79.94 205 GLN A C 1
ATOM 1657 O O . GLN A 1 205 ? 28.282 -7.101 -21.365 1.00 79.94 205 GLN A O 1
ATOM 1662 N N . HIS A 1 206 ? 28.206 -5.018 -20.537 1.00 77.12 206 HIS A N 1
ATOM 1663 C CA . HIS A 1 206 ? 28.140 -5.389 -19.118 1.00 77.12 206 HIS A CA 1
ATOM 1664 C C . HIS A 1 206 ? 26.929 -4.737 -18.430 1.00 77.12 206 HIS A C 1
ATOM 1666 O O . HIS A 1 206 ? 27.088 -3.933 -17.503 1.00 77.12 206 HIS A O 1
ATOM 1672 N N . PRO A 1 207 ? 25.693 -5.088 -18.830 1.00 68.75 207 PRO A N 1
ATOM 1673 C CA . PRO A 1 207 ? 24.495 -4.341 -18.452 1.00 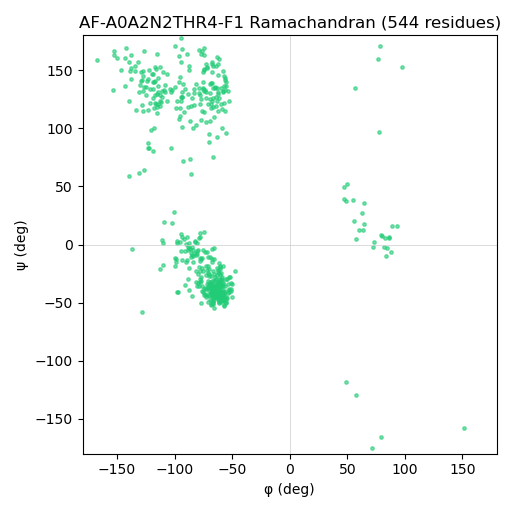68.75 207 PRO A CA 1
ATOM 1674 C C . PRO A 1 207 ? 24.219 -4.352 -16.941 1.00 68.75 207 PRO A C 1
ATOM 1676 O O . PRO A 1 207 ? 23.671 -3.388 -16.409 1.00 68.75 207 PRO A O 1
ATOM 1679 N N . HIS A 1 208 ? 24.613 -5.403 -16.218 1.00 67.06 208 HIS A N 1
ATOM 1680 C CA . HIS A 1 208 ? 24.485 -5.458 -14.756 1.00 67.06 208 HIS A CA 1
ATOM 1681 C C . HIS A 1 208 ? 25.397 -4.437 -14.063 1.00 67.06 208 HIS A C 1
ATOM 1683 O O . HIS A 1 208 ? 24.936 -3.656 -13.230 1.00 67.06 208 HIS A O 1
ATOM 1689 N N . THR A 1 209 ? 26.668 -4.397 -14.460 1.00 66.56 209 THR A N 1
ATOM 1690 C CA . THR A 1 209 ? 27.671 -3.466 -13.934 1.00 66.56 209 THR A CA 1
ATOM 1691 C C . THR A 1 209 ? 27.354 -2.028 -14.342 1.00 66.56 209 THR A C 1
ATOM 1693 O O . THR A 1 209 ? 27.426 -1.120 -13.518 1.00 66.56 209 THR A O 1
ATOM 1696 N N . ALA A 1 210 ? 26.898 -1.813 -15.580 1.00 65.31 210 ALA A N 1
ATOM 1697 C CA . ALA A 1 210 ? 26.453 -0.507 -16.054 1.00 65.31 210 ALA A CA 1
ATOM 1698 C C . ALA A 1 210 ? 25.261 0.033 -15.253 1.00 65.31 210 ALA A C 1
ATOM 1700 O O . ALA A 1 210 ? 25.242 1.214 -14.909 1.00 65.31 210 ALA A O 1
ATOM 1701 N N . ARG A 1 211 ? 24.287 -0.813 -14.888 1.00 66.00 211 ARG A N 1
ATOM 1702 C CA . ARG A 1 211 ? 23.160 -0.399 -14.033 1.00 66.00 211 ARG A CA 1
ATOM 1703 C C . ARG A 1 211 ? 23.621 0.044 -12.647 1.00 66.00 211 ARG A C 1
ATOM 1705 O O . ARG A 1 211 ? 23.146 1.071 -12.168 1.00 66.00 211 ARG A O 1
ATOM 1712 N N . GLU A 1 212 ? 24.546 -0.685 -12.025 1.00 64.25 212 GLU A N 1
ATOM 1713 C CA . GLU A 1 212 ? 25.088 -0.324 -10.708 1.00 64.25 212 GLU A CA 1
ATOM 1714 C C . GLU A 1 212 ? 25.892 0.984 -10.764 1.00 64.25 212 GLU A C 1
ATOM 1716 O O . GLU A 1 212 ? 25.680 1.873 -9.938 1.00 64.25 212 GLU A O 1
ATOM 1721 N N . LEU A 1 213 ? 26.761 1.133 -11.769 1.00 62.09 213 LEU A N 1
ATOM 1722 C CA . LEU A 1 213 ? 27.654 2.286 -11.915 1.00 62.09 213 LEU A CA 1
ATOM 1723 C C . LEU A 1 213 ? 26.939 3.558 -12.399 1.00 62.09 213 LEU A C 1
ATOM 1725 O O . LEU A 1 213 ? 27.235 4.649 -11.917 1.00 62.09 213 LEU A O 1
ATOM 1729 N N . VAL A 1 214 ? 26.010 3.441 -13.354 1.00 62.47 214 VAL A N 1
ATOM 1730 C CA . VAL A 1 214 ? 25.362 4.589 -14.020 1.00 62.47 214 VAL A CA 1
ATOM 1731 C C . VAL A 1 214 ? 24.003 4.920 -13.404 1.00 62.47 214 VAL A C 1
ATOM 1733 O O . VAL A 1 214 ? 23.653 6.094 -13.243 1.00 62.47 214 VAL A O 1
ATOM 1736 N N . GLY A 1 215 ? 23.217 3.892 -13.080 1.00 57.72 215 GLY A N 1
ATOM 1737 C CA . GLY A 1 215 ? 21.870 4.035 -12.530 1.00 57.72 215 GLY A CA 1
ATOM 1738 C C . GLY A 1 215 ? 21.839 4.157 -11.003 1.00 57.72 215 GLY A C 1
ATOM 1739 O O . GLY A 1 215 ? 20.875 4.689 -10.448 1.00 57.72 215 GLY A O 1
ATOM 1740 N N . GLY A 1 216 ? 22.902 3.717 -10.328 1.00 65.31 216 GLY A N 1
ATOM 1741 C CA . GLY A 1 216 ? 23.014 3.728 -8.875 1.00 65.31 216 GLY A CA 1
ATOM 1742 C C . GLY A 1 216 ? 22.120 2.688 -8.180 1.00 65.31 216 GLY A C 1
ATOM 1743 O O . GLY A 1 216 ? 21.442 1.890 -8.834 1.00 65.31 216 GLY A O 1
ATOM 1744 N N . PRO A 1 217 ? 22.081 2.696 -6.833 1.00 61.22 217 PRO A N 1
ATOM 1745 C CA . PRO A 1 217 ? 21.361 1.692 -6.045 1.00 61.22 217 PRO A CA 1
ATOM 1746 C C . PRO A 1 217 ? 19.864 1.605 -6.367 1.00 61.22 217 PRO A C 1
ATOM 1748 O O . PRO A 1 217 ? 19.294 0.518 -6.334 1.00 61.22 217 PRO A O 1
ATOM 1751 N N . GLU A 1 218 ? 19.229 2.728 -6.710 1.00 56.53 218 GLU A N 1
ATOM 1752 C CA . GLU A 1 218 ? 17.800 2.781 -7.047 1.00 56.53 218 GLU A CA 1
ATOM 1753 C C . GLU A 1 218 ? 17.488 2.127 -8.398 1.00 56.53 218 GLU A C 1
ATOM 1755 O O . GLU A 1 218 ? 16.492 1.421 -8.515 1.00 56.53 218 GLU A O 1
ATOM 1760 N N . ALA A 1 219 ? 18.356 2.264 -9.406 1.00 60.38 219 ALA A N 1
ATOM 1761 C CA . ALA A 1 219 ? 18.171 1.561 -10.677 1.00 60.38 219 ALA A CA 1
ATOM 1762 C C . ALA A 1 219 ? 18.347 0.043 -10.526 1.00 60.38 219 ALA A C 1
ATOM 1764 O O . ALA A 1 219 ? 17.648 -0.730 -11.178 1.00 60.38 219 ALA A O 1
ATOM 1765 N N . VAL A 1 220 ? 19.250 -0.389 -9.637 1.00 62.59 220 VAL A N 1
ATOM 1766 C CA . VAL A 1 220 ? 19.422 -1.809 -9.294 1.00 62.59 220 VAL A CA 1
ATOM 1767 C C . VAL A 1 220 ? 18.186 -2.351 -8.572 1.00 62.59 220 VAL A C 1
ATOM 1769 O O . VAL A 1 220 ? 17.736 -3.450 -8.894 1.00 62.59 220 VAL A O 1
ATOM 1772 N N . LYS A 1 221 ? 17.610 -1.589 -7.632 1.00 60.00 221 LYS A N 1
ATOM 1773 C CA . LYS A 1 221 ? 16.346 -1.950 -6.966 1.00 60.00 221 LYS A CA 1
ATOM 1774 C C . LYS A 1 221 ? 15.194 -2.045 -7.964 1.00 60.00 221 LYS A C 1
ATOM 1776 O O . LYS A 1 221 ? 14.533 -3.076 -8.018 1.00 60.00 221 LYS A O 1
ATOM 1781 N N . LYS A 1 222 ? 15.027 -1.030 -8.816 1.00 61.56 222 LYS A N 1
ATOM 1782 C CA . LYS A 1 222 ? 13.980 -0.987 -9.844 1.00 61.56 222 LYS A CA 1
ATOM 1783 C C . LYS A 1 222 ? 14.067 -2.164 -10.819 1.00 61.56 222 LYS A C 1
ATOM 1785 O O . LYS A 1 222 ? 13.063 -2.784 -11.137 1.00 61.56 222 LYS A O 1
ATOM 1790 N N . ALA A 1 223 ? 15.276 -2.540 -11.235 1.00 62.44 223 ALA A N 1
ATOM 1791 C CA . ALA A 1 223 ? 15.472 -3.704 -12.098 1.00 62.44 223 ALA A CA 1
ATOM 1792 C C . ALA A 1 223 ? 15.085 -5.036 -11.428 1.00 62.44 223 ALA A C 1
ATOM 1794 O O . ALA A 1 223 ? 14.714 -5.971 -12.129 1.00 62.44 223 ALA A O 1
ATOM 1795 N N . LYS A 1 224 ? 15.179 -5.143 -10.093 1.00 60.22 224 LYS A N 1
ATOM 1796 C CA . LYS A 1 224 ? 14.738 -6.339 -9.355 1.00 60.22 224 LYS A CA 1
ATOM 1797 C C . LYS A 1 224 ? 13.230 -6.375 -9.119 1.00 60.22 224 LYS A C 1
ATOM 1799 O O . LYS A 1 224 ? 12.675 -7.465 -9.107 1.00 60.22 224 LYS A O 1
ATOM 1804 N N . ALA A 1 225 ? 12.601 -5.223 -8.890 1.00 57.59 225 ALA A N 1
ATOM 1805 C CA . ALA A 1 225 ? 11.148 -5.120 -8.731 1.00 57.59 225 ALA A CA 1
ATOM 1806 C C . ALA A 1 225 ? 10.396 -5.362 -10.058 1.00 57.59 225 ALA A C 1
ATOM 1808 O O . ALA A 1 225 ? 9.222 -5.729 -10.053 1.00 57.59 225 ALA A O 1
ATOM 1809 N N . GLY A 1 226 ? 11.089 -5.203 -11.192 1.00 57.47 226 GLY A N 1
ATOM 1810 C CA . GLY A 1 226 ? 10.486 -5.229 -12.522 1.00 57.47 226 GLY A CA 1
ATOM 1811 C C . GLY A 1 226 ? 9.783 -3.907 -12.840 1.00 57.47 226 GLY A C 1
ATOM 1812 O O . GLY A 1 226 ? 9.632 -3.036 -11.988 1.00 57.47 226 GLY A O 1
ATOM 1813 N N . ASP A 1 227 ? 9.352 -3.732 -14.085 1.00 59.34 227 ASP A N 1
ATOM 1814 C CA . ASP A 1 227 ? 8.549 -2.574 -14.511 1.00 59.34 227 ASP A CA 1
ATOM 1815 C C . ASP A 1 227 ? 7.041 -2.765 -14.260 1.00 59.34 227 ASP A C 1
ATOM 1817 O O . ASP A 1 227 ? 6.238 -1.864 -14.500 1.00 59.34 227 ASP A O 1
ATOM 1821 N N . GLY A 1 228 ? 6.660 -3.935 -13.741 1.00 53.41 228 GLY A N 1
ATOM 1822 C CA . GLY A 1 228 ? 5.290 -4.290 -13.410 1.00 53.41 228 GLY A CA 1
ATOM 1823 C C . GLY A 1 228 ? 4.426 -4.740 -14.589 1.00 53.41 228 GLY A C 1
ATOM 1824 O O . GLY A 1 228 ? 3.230 -4.931 -14.372 1.00 53.41 228 GLY A O 1
ATOM 1825 N N . VAL A 1 229 ? 4.993 -4.926 -15.787 1.00 51.72 229 VAL A N 1
ATOM 1826 C CA . VAL A 1 229 ? 4.243 -5.312 -16.998 1.00 51.72 229 VAL A CA 1
ATOM 1827 C C . VAL A 1 229 ? 3.709 -6.750 -16.915 1.00 51.72 229 VAL A C 1
ATOM 1829 O O . VAL A 1 229 ? 2.574 -6.994 -17.317 1.00 51.72 229 VAL A O 1
ATOM 1832 N N . ASP A 1 230 ? 4.450 -7.664 -16.280 1.00 53.12 230 ASP A N 1
ATOM 1833 C CA . ASP A 1 230 ? 4.073 -9.082 -16.123 1.00 53.12 230 ASP A CA 1
ATOM 1834 C C . ASP A 1 230 ? 3.483 -9.418 -14.740 1.00 53.12 230 ASP A C 1
ATOM 1836 O O . ASP A 1 230 ? 3.610 -10.539 -14.239 1.00 53.12 230 ASP A O 1
ATOM 1840 N N . ARG A 1 231 ? 2.844 -8.452 -14.063 1.00 62.00 231 ARG A N 1
ATOM 1841 C CA . ARG A 1 231 ? 2.201 -8.750 -12.772 1.00 62.00 231 ARG A CA 1
ATOM 1842 C C . ARG A 1 231 ? 1.045 -9.734 -12.973 1.00 62.00 231 ARG A C 1
ATOM 1844 O O . ARG A 1 231 ? 0.212 -9.510 -13.856 1.00 62.00 231 ARG A O 1
ATOM 1851 N N . PRO A 1 232 ? 0.928 -10.773 -12.124 1.00 65.25 232 PRO A N 1
ATOM 1852 C CA . PRO A 1 232 ? -0.236 -11.644 -12.138 1.00 65.25 232 PRO A CA 1
ATOM 1853 C C . PRO A 1 232 ? -1.511 -10.809 -12.010 1.00 65.25 232 PRO A C 1
ATOM 1855 O O . PRO A 1 232 ? -1.601 -9.931 -11.148 1.00 65.25 232 PRO A O 1
ATOM 1858 N N . LYS A 1 233 ? -2.499 -11.076 -12.868 1.00 78.44 233 LYS A N 1
ATOM 1859 C CA . LYS A 1 233 ? -3.831 -10.490 -12.714 1.00 78.44 233 LYS A CA 1
ATOM 1860 C C . LYS A 1 233 ? -4.476 -11.120 -11.487 1.00 78.44 233 LYS A C 1
ATOM 1862 O O . LYS A 1 233 ? -4.856 -12.285 -11.527 1.00 78.44 233 LYS A O 1
ATOM 1867 N N . LEU A 1 234 ? -4.557 -10.346 -10.414 1.00 87.31 234 LEU A N 1
ATOM 1868 C CA . LEU A 1 234 ? -5.171 -10.768 -9.163 1.00 87.31 234 LEU A CA 1
ATOM 1869 C C . LEU A 1 234 ? -6.695 -10.754 -9.297 1.00 87.31 234 LEU A C 1
ATOM 1871 O O . LEU A 1 234 ? -7.264 -9.840 -9.904 1.00 87.31 234 LEU A O 1
ATOM 1875 N N . ARG A 1 235 ? -7.347 -11.763 -8.722 1.00 91.50 235 ARG A N 1
ATOM 1876 C CA . ARG A 1 235 ? -8.796 -11.775 -8.515 1.00 91.50 235 ARG A CA 1
ATOM 1877 C C . ARG A 1 235 ? -9.175 -10.878 -7.339 1.00 91.50 235 ARG A C 1
ATOM 1879 O O . ARG A 1 235 ? -8.326 -10.475 -6.542 1.00 91.50 235 ARG A O 1
ATOM 1886 N N . LEU A 1 236 ? -10.468 -10.584 -7.235 1.00 94.56 236 LEU A N 1
ATOM 1887 C CA . LEU A 1 236 ? -11.013 -9.819 -6.119 1.00 94.56 236 LEU A CA 1
ATOM 1888 C C . LEU A 1 236 ? -10.671 -10.499 -4.787 1.00 94.56 236 LEU A C 1
ATOM 1890 O O . LEU A 1 236 ? -10.861 -11.707 -4.655 1.00 94.56 236 LEU A O 1
ATOM 1894 N N . LEU A 1 237 ? -10.180 -9.720 -3.816 1.00 94.69 237 LEU A N 1
ATOM 1895 C CA . LEU A 1 237 ? -9.799 -10.192 -2.475 1.00 94.69 237 LEU A CA 1
ATOM 1896 C C . LEU A 1 237 ? -8.685 -11.256 -2.481 1.00 94.69 237 LEU A C 1
ATOM 1898 O O . LEU A 1 237 ? -8.363 -11.851 -1.453 1.00 94.69 237 LEU A O 1
ATOM 1902 N N . GLU A 1 238 ? -8.008 -11.469 -3.610 1.00 93.44 238 GLU A N 1
ATOM 1903 C CA . GLU A 1 238 ? -6.827 -12.328 -3.644 1.00 93.44 238 GLU A CA 1
ATOM 1904 C C . GLU A 1 238 ? -5.666 -11.685 -2.879 1.00 93.44 238 GLU A C 1
ATOM 1906 O O . GLU A 1 238 ? -4.909 -12.363 -2.173 1.00 93.44 238 GLU A O 1
ATOM 1911 N N . ARG A 1 239 ? -5.552 -10.356 -2.970 1.00 93.31 239 ARG A N 1
ATOM 1912 C CA . ARG A 1 239 ? -4.551 -9.580 -2.247 1.00 93.31 239 ARG A CA 1
ATOM 1913 C C . ARG A 1 239 ? -5.094 -8.243 -1.783 1.00 93.31 239 ARG A C 1
ATOM 1915 O O . ARG A 1 239 ? -5.690 -7.498 -2.558 1.00 93.31 239 ARG A O 1
ATOM 1922 N N . VAL A 1 240 ? -4.764 -7.919 -0.543 1.00 95.31 240 VAL A N 1
ATOM 1923 C CA . VAL A 1 240 ? -4.885 -6.570 0.003 1.00 95.31 240 VAL A CA 1
ATOM 1924 C C . VAL A 1 240 ? -3.504 -6.031 0.358 1.00 95.31 240 VAL A C 1
ATOM 1926 O O . VAL A 1 240 ? -2.588 -6.787 0.693 1.00 95.31 240 VAL A O 1
ATOM 1929 N N . GLU A 1 241 ? -3.346 -4.720 0.292 1.00 94.81 241 GLU A N 1
ATOM 1930 C CA . GLU A 1 241 ? -2.173 -3.994 0.764 1.00 94.81 241 GLU A CA 1
ATOM 1931 C C . GLU A 1 241 ? -2.518 -3.333 2.096 1.00 94.81 241 GLU A C 1
ATOM 1933 O O . GLU A 1 241 ? -3.554 -2.687 2.218 1.00 94.81 241 GLU A O 1
ATOM 1938 N N . CYS A 1 242 ? -1.661 -3.504 3.102 1.00 94.62 242 CYS A N 1
ATOM 1939 C CA . CYS A 1 242 ? -1.787 -2.829 4.386 1.00 94.62 242 CYS A CA 1
A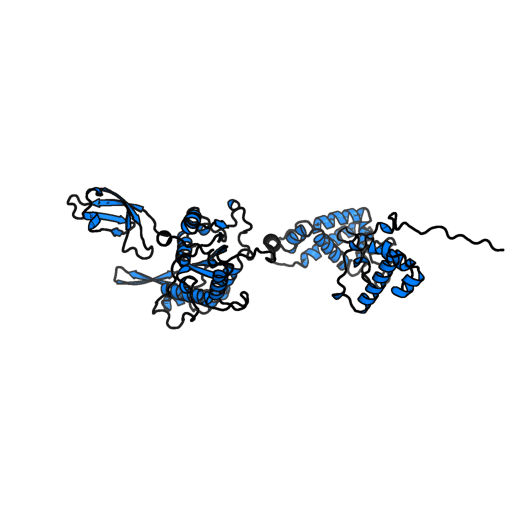TOM 1940 C C . CYS A 1 242 ? -0.561 -1.950 4.626 1.00 94.62 242 CYS A C 1
ATOM 1942 O O . CYS A 1 242 ? 0.583 -2.419 4.571 1.00 94.62 242 CYS A O 1
ATOM 1944 N N . ASP A 1 243 ? -0.797 -0.671 4.900 1.00 93.81 243 ASP A N 1
ATOM 1945 C CA . ASP A 1 243 ? 0.264 0.291 5.177 1.00 93.81 243 ASP A CA 1
ATOM 1946 C C . ASP A 1 243 ? -0.213 1.435 6.077 1.00 93.81 243 ASP A C 1
ATOM 1948 O O . ASP A 1 243 ? -1.412 1.664 6.240 1.00 93.81 243 ASP A O 1
ATOM 1952 N N . ALA A 1 244 ? 0.739 2.160 6.661 1.00 94.06 244 ALA A N 1
ATOM 1953 C CA . ALA A 1 244 ? 0.486 3.305 7.518 1.00 94.06 244 ALA A CA 1
ATOM 1954 C C . ALA A 1 244 ? 1.066 4.591 6.922 1.00 94.06 244 ALA A C 1
ATOM 1956 O O . ALA A 1 244 ? 2.256 4.689 6.623 1.00 94.06 244 ALA A O 1
ATOM 1957 N N . HIS A 1 245 ? 0.235 5.626 6.835 1.00 93.88 245 HIS A N 1
ATOM 1958 C CA . HIS A 1 245 ? 0.627 6.944 6.357 1.00 93.88 245 HIS A CA 1
ATOM 1959 C C . HIS A 1 245 ? 0.584 7.974 7.478 1.00 93.88 245 HIS A C 1
ATOM 1961 O O . HIS A 1 245 ? -0.424 8.122 8.167 1.00 93.88 245 HIS A O 1
ATOM 1967 N N . LYS A 1 246 ? 1.677 8.719 7.654 1.00 94.06 246 LYS A N 1
ATOM 1968 C CA . LYS A 1 246 ? 1.731 9.830 8.606 1.00 94.06 246 LYS A CA 1
ATOM 1969 C C . LYS A 1 246 ? 1.014 11.036 8.000 1.00 94.06 246 LYS A C 1
ATOM 1971 O O . LYS A 1 246 ? 1.447 11.541 6.972 1.00 94.06 246 LYS A O 1
ATOM 1976 N N . VAL A 1 247 ? -0.025 11.525 8.664 1.00 93.62 247 VAL A N 1
ATOM 1977 C CA . VAL A 1 247 ? -0.810 12.676 8.209 1.00 93.62 247 VAL A CA 1
ATOM 1978 C C . VAL A 1 247 ? -0.132 13.981 8.628 1.00 93.62 247 VAL A C 1
ATOM 1980 O O . VAL A 1 247 ? 0.222 14.177 9.793 1.00 93.62 247 VAL A O 1
ATOM 1983 N N . ASP A 1 248 ? 0.032 14.896 7.675 1.00 91.62 248 ASP A N 1
ATOM 1984 C CA . ASP A 1 248 ? 0.708 16.185 7.862 1.00 91.62 248 ASP A CA 1
ATOM 1985 C C . ASP A 1 248 ? -0.248 17.272 8.395 1.00 91.62 248 ASP A C 1
ATOM 1987 O O . ASP A 1 248 ? -0.494 18.294 7.750 1.00 91.62 248 ASP A O 1
ATOM 1991 N N . VAL A 1 249 ? -0.812 17.038 9.584 1.00 92.38 249 VAL A N 1
ATOM 1992 C CA . VAL A 1 249 ? -1.740 17.952 10.274 1.00 92.38 249 VAL A CA 1
ATOM 1993 C C . VAL A 1 249 ? -1.514 17.937 11.792 1.00 92.38 249 VAL A C 1
ATOM 1995 O O . VAL A 1 249 ? -0.881 17.024 12.335 1.00 92.38 249 VAL A O 1
ATOM 1998 N N . ARG A 1 250 ? -1.990 18.972 12.485 1.00 93.12 250 ARG A N 1
ATOM 1999 C CA . ARG A 1 250 ? -2.046 19.061 13.951 1.00 93.12 250 ARG A CA 1
ATOM 2000 C C . ARG A 1 250 ? -3.492 19.093 14.419 1.00 93.12 250 ARG A C 1
ATOM 2002 O O . ARG A 1 250 ? -4.326 19.712 13.776 1.00 93.12 250 ARG A O 1
ATOM 2009 N N . CYS A 1 251 ? -3.777 18.454 15.545 1.00 94.19 251 CYS A N 1
ATOM 2010 C CA . CYS A 1 251 ? -5.079 18.529 16.199 1.00 94.19 251 CYS A CA 1
ATOM 2011 C C . CYS A 1 251 ? -4.908 18.570 17.717 1.00 94.19 251 CYS A C 1
ATOM 2013 O O . CYS A 1 251 ? -3.809 18.346 18.234 1.00 94.19 251 CYS A O 1
ATOM 2015 N N . VAL A 1 252 ? -5.991 18.859 18.428 1.00 95.00 252 VAL A N 1
ATOM 2016 C CA . VAL A 1 252 ? -6.039 18.875 19.891 1.00 95.00 252 VAL A CA 1
ATOM 2017 C C . VAL A 1 252 ? -7.005 17.819 20.417 1.00 95.00 252 VAL A C 1
ATOM 2019 O O . VAL A 1 252 ? -7.965 17.447 19.750 1.00 95.00 252 VAL A O 1
ATOM 2022 N N . ILE A 1 253 ? -6.753 17.343 21.631 1.00 93.25 253 ILE A N 1
ATOM 2023 C CA . ILE A 1 253 ? -7.697 16.552 22.420 1.00 93.25 253 ILE A CA 1
ATOM 2024 C C . ILE A 1 253 ? -8.050 17.377 23.652 1.00 93.25 253 ILE A C 1
ATOM 2026 O O . ILE A 1 253 ? -7.158 17.866 24.350 1.00 93.25 253 ILE A O 1
ATOM 2030 N N . ASN A 1 254 ? -9.343 17.526 23.919 1.00 91.19 254 ASN A N 1
ATOM 2031 C CA . ASN A 1 254 ? -9.835 18.201 25.111 1.00 91.19 254 ASN A CA 1
ATOM 2032 C C . ASN A 1 254 ? -9.912 17.189 26.253 1.00 91.19 254 ASN A C 1
ATOM 2034 O O . ASN A 1 254 ? -10.781 16.325 26.275 1.00 91.19 254 ASN A O 1
ATOM 2038 N N . VAL A 1 255 ? -8.978 17.286 27.198 1.00 90.19 255 VAL A N 1
ATOM 2039 C CA . VAL A 1 255 ? -8.922 16.405 28.368 1.00 90.19 255 VAL A CA 1
ATOM 2040 C C . VAL A 1 255 ? -9.652 17.083 29.527 1.00 90.19 255 VAL A C 1
ATOM 2042 O O . VAL A 1 255 ? -9.276 18.208 29.880 1.00 90.19 255 VAL A O 1
ATOM 2045 N N . PRO A 1 256 ? -10.670 16.441 30.125 1.00 88.69 256 PRO A N 1
ATOM 2046 C CA . PRO A 1 256 ? -11.410 17.031 31.231 1.00 88.69 256 PRO A CA 1
ATOM 2047 C C . PRO A 1 256 ? -10.484 17.205 32.437 1.00 88.69 256 PRO A C 1
ATOM 2049 O O . PRO A 1 256 ? -9.688 16.322 32.766 1.00 88.69 256 PRO A O 1
ATOM 2052 N N . ASN A 1 257 ? -10.563 18.365 33.084 1.00 86.69 257 ASN A N 1
ATOM 2053 C CA . ASN A 1 257 ? -9.775 18.662 34.275 1.00 86.69 257 ASN A CA 1
ATOM 2054 C C . ASN A 1 257 ? -10.566 18.256 35.535 1.00 86.69 257 ASN A C 1
ATOM 2056 O O . ASN A 1 257 ? -11.737 18.628 35.637 1.00 86.69 257 ASN A O 1
ATOM 2060 N N . PRO A 1 258 ? -9.957 17.559 36.518 1.00 83.12 258 PRO A N 1
ATOM 2061 C CA . PRO A 1 258 ? -10.596 17.275 37.806 1.00 83.12 258 PRO A CA 1
ATOM 2062 C C . PRO A 1 258 ? -11.155 18.506 38.540 1.00 83.12 258 PRO A C 1
ATOM 2064 O O . PRO A 1 258 ? -12.123 18.379 39.280 1.00 83.12 258 PRO A O 1
ATOM 2067 N N . ALA A 1 259 ? -10.580 19.694 38.324 1.00 85.44 259 ALA A N 1
ATOM 2068 C CA . ALA A 1 259 ? -11.062 20.956 38.897 1.00 85.44 259 ALA A CA 1
ATOM 2069 C C . ALA A 1 259 ? -12.232 21.603 38.117 1.00 85.44 259 ALA A C 1
ATOM 2071 O O . ALA A 1 259 ? -12.673 22.694 38.470 1.00 85.44 259 ALA A O 1
ATOM 2072 N N . GLY A 1 260 ? -12.724 20.954 37.057 1.00 86.06 260 GLY A N 1
ATOM 2073 C CA . GLY A 1 260 ? -13.722 21.491 36.132 1.00 86.06 260 GLY A CA 1
ATOM 2074 C C . GLY A 1 260 ? -13.109 22.080 34.855 1.00 86.06 260 GLY A C 1
ATOM 2075 O O . GLY A 1 260 ? -11.962 22.528 34.829 1.00 86.06 260 GLY A O 1
ATOM 2076 N N . GLY A 1 261 ? -13.885 22.065 33.767 1.00 88.94 261 GLY A N 1
ATOM 2077 C CA . GLY A 1 261 ? -13.458 22.543 32.448 1.00 88.94 261 GLY A CA 1
ATOM 2078 C C . GLY A 1 261 ? -12.584 21.552 31.666 1.00 88.94 261 GLY A C 1
ATOM 2079 O O . GLY A 1 261 ? -12.505 20.364 31.985 1.00 88.94 261 GLY A O 1
ATOM 2080 N N . TRP A 1 262 ? -11.929 22.055 30.616 1.00 89.69 262 TRP A N 1
ATOM 2081 C CA . TRP A 1 262 ? -11.152 21.257 29.664 1.00 89.69 262 TRP A CA 1
ATOM 2082 C C . TRP A 1 262 ? -9.736 21.803 29.505 1.00 89.69 262 TRP A C 1
ATOM 2084 O O . TRP A 1 262 ? -9.514 23.012 29.515 1.00 89.69 262 TRP A O 1
ATOM 2094 N N . SER A 1 263 ? -8.778 20.899 29.318 1.00 90.19 263 SER A N 1
ATOM 2095 C CA . SER A 1 263 ? -7.398 21.222 28.969 1.00 90.19 263 SER A CA 1
ATOM 2096 C C . SER A 1 263 ? -7.080 20.703 27.570 1.00 90.19 263 SER A C 1
ATOM 2098 O O . SER A 1 263 ? -7.178 19.505 27.300 1.00 90.19 263 SER A O 1
ATOM 2100 N N . GLN A 1 264 ? -6.691 21.606 26.673 1.00 92.19 264 GLN A N 1
ATOM 2101 C CA . GLN A 1 264 ? -6.269 21.237 25.326 1.00 92.19 264 GLN A CA 1
ATOM 2102 C C . GLN A 1 264 ? -4.892 20.569 25.370 1.00 92.19 264 GLN A C 1
ATOM 2104 O O . GLN A 1 264 ? -3.921 21.115 25.902 1.00 92.19 264 GLN A O 1
ATOM 2109 N N . ARG A 1 265 ? -4.796 19.375 24.784 1.00 93.50 265 ARG A N 1
ATOM 2110 C CA . ARG A 1 265 ? -3.542 18.646 24.581 1.00 93.50 265 ARG A CA 1
ATOM 2111 C C . ARG A 1 265 ? -3.274 18.497 23.094 1.00 93.50 265 ARG A C 1
ATOM 2113 O O . ARG A 1 265 ? -4.077 17.923 22.368 1.00 93.50 265 ARG A O 1
ATOM 2120 N N . LEU A 1 266 ? -2.137 19.020 22.650 1.00 93.69 266 LEU A N 1
ATOM 2121 C CA . LEU A 1 266 ? -1.724 18.968 21.254 1.00 93.69 266 LEU A CA 1
ATOM 2122 C C . LEU A 1 266 ? -1.273 17.552 20.866 1.00 93.69 266 LEU A C 1
ATOM 2124 O O . LEU A 1 266 ? -0.456 16.935 21.550 1.00 93.69 266 LEU A O 1
ATOM 2128 N N . VAL A 1 267 ? -1.762 17.064 19.727 1.00 92.25 267 VAL A N 1
ATOM 2129 C CA . VAL A 1 267 ? -1.347 15.797 19.121 1.00 92.25 267 VAL A CA 1
ATOM 2130 C C . VAL A 1 267 ? -0.324 16.076 18.023 1.00 92.25 267 VAL A C 1
ATOM 2132 O O . VAL A 1 267 ? -0.603 16.742 17.025 1.00 92.25 267 VAL A O 1
ATOM 2135 N N . HIS A 1 268 ? 0.891 15.556 18.204 1.00 80.38 268 HIS A N 1
ATOM 2136 C CA . HIS A 1 268 ? 2.017 15.857 17.314 1.00 80.38 268 HIS A CA 1
ATOM 2137 C C . HIS A 1 268 ? 2.140 14.924 16.110 1.00 80.38 268 HIS A C 1
ATOM 2139 O O . HIS A 1 268 ? 2.697 15.323 15.085 1.00 80.38 268 HIS A O 1
ATOM 2145 N N . ARG A 1 269 ? 1.707 13.666 16.234 1.00 88.62 269 ARG A N 1
ATOM 2146 C CA . ARG A 1 269 ? 1.909 12.656 15.195 1.00 88.62 269 ARG A CA 1
ATOM 2147 C C . ARG A 1 269 ? 0.667 11.800 15.055 1.00 88.62 269 ARG A C 1
ATOM 2149 O O . ARG A 1 269 ? 0.204 11.217 16.026 1.00 88.62 269 ARG A O 1
ATOM 2156 N N . ILE A 1 270 ? 0.151 11.781 13.836 1.00 94.81 270 ILE A N 1
ATOM 2157 C CA . ILE A 1 270 ? -1.103 11.136 13.483 1.00 94.81 270 ILE A CA 1
ATOM 2158 C C . ILE A 1 270 ? -0.808 10.225 12.307 1.00 94.81 270 ILE A C 1
ATOM 2160 O O . ILE A 1 270 ? -0.144 10.629 11.349 1.00 94.81 270 ILE A O 1
ATOM 2164 N N . TRP A 1 271 ? -1.281 8.995 12.400 1.00 96.12 271 TRP A N 1
ATOM 2165 C CA . TRP A 1 271 ? -1.132 7.978 11.378 1.00 96.12 271 TRP A CA 1
ATOM 2166 C C . TRP A 1 271 ? -2.496 7.463 10.962 1.00 96.12 271 TRP A C 1
ATOM 2168 O O . TRP A 1 271 ? -3.363 7.279 11.811 1.00 96.12 271 TRP A O 1
ATOM 2178 N N . VAL A 1 272 ? -2.651 7.181 9.675 1.00 96.62 272 VAL A N 1
ATOM 2179 C CA . VAL A 1 272 ? -3.787 6.436 9.137 1.00 96.62 272 VAL A CA 1
ATOM 2180 C C . VAL A 1 272 ? -3.256 5.111 8.626 1.00 96.62 272 VAL A C 1
ATOM 2182 O O . VAL A 1 272 ? -2.397 5.083 7.747 1.00 96.62 272 VAL A O 1
ATOM 2185 N N . ILE A 1 273 ? -3.746 4.025 9.207 1.00 97.00 273 ILE A N 1
ATOM 2186 C CA . ILE A 1 273 ? -3.476 2.660 8.782 1.00 97.00 273 ILE A CA 1
ATOM 2187 C C . ILE A 1 273 ? -4.608 2.269 7.842 1.00 97.00 273 ILE A C 1
ATOM 2189 O O . ILE A 1 273 ? -5.772 2.424 8.208 1.00 97.00 273 ILE A O 1
ATOM 2193 N N . VAL A 1 274 ? -4.279 1.793 6.646 1.00 97.56 274 VAL A N 1
ATOM 2194 C CA . VAL A 1 274 ? -5.253 1.486 5.593 1.00 97.56 274 VAL A CA 1
ATOM 2195 C C . VAL A 1 274 ? -5.038 0.081 5.067 1.00 97.56 274 VAL A C 1
ATOM 2197 O O . VAL A 1 274 ? -3.897 -0.346 4.914 1.00 97.56 274 VAL A O 1
ATOM 2200 N N . ILE A 1 275 ? -6.146 -0.606 4.789 1.00 97.69 275 ILE A N 1
ATOM 2201 C CA . ILE A 1 275 ? -6.185 -1.879 4.073 1.00 97.69 275 ILE A CA 1
ATOM 2202 C C . ILE A 1 275 ? -6.924 -1.649 2.752 1.00 97.69 275 ILE A C 1
ATOM 2204 O O . ILE A 1 275 ? -8.119 -1.352 2.760 1.00 97.69 275 ILE A O 1
ATOM 2208 N N . GLU A 1 276 ? -6.219 -1.764 1.628 1.00 97.25 276 GLU A N 1
ATOM 2209 C CA . GLU A 1 276 ? -6.756 -1.559 0.276 1.00 97.25 276 GLU A CA 1
ATOM 2210 C C . GLU A 1 276 ? -6.747 -2.867 -0.524 1.00 97.25 276 GLU A C 1
ATOM 2212 O O . GLU A 1 276 ? -5.740 -3.567 -0.583 1.00 97.25 276 GLU A O 1
ATOM 2217 N N . GLU A 1 277 ? -7.872 -3.203 -1.151 1.00 95.88 277 GLU A N 1
ATOM 2218 C CA . GLU A 1 277 ? -7.992 -4.329 -2.076 1.00 95.88 277 GLU A CA 1
ATOM 2219 C C . GLU A 1 277 ? -7.411 -3.959 -3.446 1.00 95.88 277 GLU A C 1
ATOM 2221 O O . GLU A 1 277 ? -7.749 -2.927 -4.030 1.00 95.88 277 GLU A O 1
ATOM 2226 N N . VAL A 1 278 ? -6.516 -4.810 -3.955 1.00 93.62 278 VAL A N 1
ATOM 2227 C CA . VAL A 1 278 ? -5.648 -4.483 -5.093 1.00 93.62 278 VAL A CA 1
ATOM 2228 C C . VAL A 1 278 ? -6.390 -4.470 -6.433 1.00 93.62 278 VAL A C 1
ATOM 2230 O O . VAL A 1 278 ? -6.149 -3.581 -7.254 1.00 93.62 278 VAL A O 1
ATOM 2233 N N . ALA A 1 279 ? -7.273 -5.438 -6.693 1.00 92.69 279 ALA A N 1
ATOM 2234 C CA . ALA A 1 279 ? -7.898 -5.601 -8.007 1.00 92.69 279 ALA A CA 1
ATOM 2235 C C . ALA A 1 279 ? -8.930 -4.500 -8.319 1.00 92.69 279 ALA A C 1
ATOM 2237 O O . ALA A 1 279 ? -9.068 -4.067 -9.468 1.00 92.69 279 ALA A O 1
ATOM 2238 N N . ALA A 1 280 ? -9.638 -4.028 -7.296 1.00 94.69 280 ALA A N 1
ATOM 2239 C CA . ALA A 1 280 ? -10.647 -2.983 -7.350 1.00 94.69 280 ALA A CA 1
ATOM 2240 C C . ALA A 1 280 ? -10.124 -1.607 -6.916 1.00 94.69 280 ALA A C 1
ATOM 2242 O O . ALA A 1 280 ? -10.800 -0.613 -7.175 1.00 94.69 280 ALA A O 1
ATOM 2243 N N . ARG A 1 281 ? -8.934 -1.528 -6.299 1.00 95.31 281 ARG A N 1
ATOM 2244 C CA . ARG A 1 281 ? -8.382 -0.303 -5.677 1.00 95.31 281 ARG A CA 1
ATOM 2245 C C . ARG A 1 281 ? -9.331 0.292 -4.644 1.00 95.31 281 ARG A C 1
ATOM 2247 O O . ARG A 1 281 ? -9.546 1.502 -4.597 1.00 95.31 281 ARG A O 1
ATOM 2254 N N . CYS A 1 282 ? -9.987 -0.594 -3.901 1.00 97.00 282 CYS A N 1
ATOM 2255 C CA . CYS A 1 282 ? -11.039 -0.240 -2.965 1.00 97.00 282 CYS A CA 1
ATOM 2256 C C . CYS A 1 282 ? -10.503 -0.364 -1.549 1.00 97.00 282 CYS A C 1
ATOM 2258 O O . CYS A 1 282 ? -10.052 -1.433 -1.138 1.00 97.00 282 CYS A O 1
ATOM 2260 N N . VAL A 1 283 ? -10.583 0.715 -0.781 1.00 98.00 283 VAL A N 1
ATOM 2261 C CA . VAL A 1 283 ? -10.241 0.669 0.635 1.00 98.00 283 VAL A CA 1
ATOM 2262 C C . VAL A 1 283 ? -11.295 -0.158 1.361 1.00 98.00 283 VAL A C 1
ATOM 2264 O O . VAL A 1 283 ? -12.490 0.123 1.255 1.00 98.00 283 VAL A O 1
ATOM 2267 N N . LEU A 1 284 ? -10.849 -1.186 2.078 1.00 97.81 284 LEU A N 1
ATOM 2268 C CA . LEU A 1 284 ? -11.710 -2.071 2.858 1.00 97.81 284 LEU A CA 1
ATOM 2269 C C . LEU A 1 284 ? -11.931 -1.522 4.264 1.00 97.81 284 LEU A C 1
ATOM 2271 O O . LEU A 1 284 ? -13.044 -1.581 4.768 1.00 97.81 284 LEU A O 1
ATOM 2275 N N . GLY A 1 285 ? -10.893 -0.947 4.874 1.00 95.81 285 GLY A N 1
ATOM 2276 C CA . GLY A 1 285 ? -10.975 -0.358 6.205 1.00 95.81 285 GLY A CA 1
ATOM 2277 C C . GLY A 1 285 ? -9.764 0.495 6.554 1.00 95.81 285 GLY A C 1
ATOM 2278 O O . GLY A 1 285 ? -8.683 0.350 5.974 1.00 95.81 285 GLY A O 1
ATOM 2279 N N . CYS A 1 286 ? -9.949 1.388 7.525 1.00 95.75 286 CYS A N 1
ATOM 2280 C CA . CYS A 1 286 ? -8.885 2.225 8.062 1.00 95.75 286 CYS A CA 1
ATOM 2281 C C . CYS A 1 286 ? -8.964 2.368 9.585 1.00 95.75 286 CYS A C 1
ATOM 2283 O O . CYS A 1 286 ? -10.034 2.233 10.181 1.00 95.75 286 CYS A O 1
ATOM 2285 N N . ALA A 1 287 ? -7.837 2.690 10.215 1.00 95.12 287 ALA A N 1
ATOM 2286 C CA . ALA A 1 287 ? -7.761 3.086 11.619 1.00 95.12 287 ALA A CA 1
ATOM 2287 C C . ALA A 1 287 ? -6.804 4.267 11.801 1.00 95.12 287 ALA A C 1
ATOM 2289 O O . ALA A 1 287 ? -5.851 4.429 11.039 1.00 95.12 287 ALA A O 1
ATOM 2290 N N . ILE A 1 288 ? -7.047 5.079 12.828 1.00 95.38 288 ILE A N 1
ATOM 2291 C CA . ILE A 1 288 ? -6.227 6.249 13.147 1.00 95.38 288 ILE A CA 1
ATOM 2292 C C . ILE A 1 288 ? -5.420 5.965 14.412 1.00 95.38 288 ILE A C 1
ATOM 2294 O O . ILE A 1 288 ? -5.937 5.417 15.384 1.00 95.38 288 ILE A O 1
ATOM 2298 N N . SER A 1 289 ? -4.143 6.345 14.403 1.00 94.25 289 SER A N 1
ATOM 2299 C CA . SER A 1 289 ? -3.254 6.245 15.559 1.00 94.25 289 SER A CA 1
ATOM 2300 C C . SER A 1 289 ? -2.628 7.594 15.878 1.00 94.25 289 SER A C 1
ATOM 2302 O O . SER A 1 289 ? -2.017 8.231 15.021 1.00 94.25 289 SER A O 1
ATOM 2304 N N . ILE A 1 290 ? -2.737 8.005 17.141 1.00 93.25 290 ILE A N 1
ATOM 2305 C CA . ILE A 1 290 ? -2.073 9.196 17.698 1.00 93.25 290 ILE A CA 1
ATOM 2306 C C . ILE A 1 290 ? -0.735 8.857 18.377 1.00 93.25 290 ILE A C 1
ATOM 2308 O O . ILE A 1 290 ? -0.146 9.675 19.085 1.00 93.25 290 ILE A O 1
ATOM 2312 N N . ARG A 1 291 ? -0.257 7.615 18.217 1.00 90.44 291 ARG A N 1
ATOM 2313 C CA . ARG A 1 291 ? 1.012 7.161 18.790 1.00 90.44 291 ARG A CA 1
ATOM 2314 C C . ARG A 1 291 ? 2.196 7.731 18.012 1.00 90.44 291 ARG A C 1
ATOM 2316 O O . ARG A 1 291 ? 2.100 8.145 16.858 1.00 90.44 291 ARG A O 1
ATOM 2323 N N . LYS A 1 292 ? 3.378 7.672 18.635 1.00 90.25 292 LYS A N 1
ATOM 2324 C CA . LYS A 1 292 ? 4.638 8.028 17.965 1.00 90.25 292 LYS A CA 1
ATOM 2325 C C . LYS A 1 292 ? 4.861 7.190 16.702 1.00 90.25 292 LYS A C 1
ATOM 2327 O O . LYS A 1 292 ? 5.297 7.737 15.698 1.00 90.25 292 LYS A O 1
ATOM 2332 N N . GLU A 1 293 ? 4.563 5.901 16.746 1.00 91.44 293 GLU A N 1
ATOM 2333 C CA . GLU A 1 293 ? 4.593 4.976 15.609 1.00 91.44 293 GLU A CA 1
ATOM 2334 C C . GLU A 1 293 ? 3.361 4.059 15.716 1.00 91.44 293 GLU A C 1
ATOM 2336 O O . GLU A 1 293 ? 2.940 3.788 16.849 1.00 91.44 293 GLU A O 1
ATOM 2341 N N . PRO A 1 294 ? 2.796 3.576 14.593 1.00 93.69 294 PRO A N 1
ATOM 2342 C CA . PRO A 1 294 ? 1.685 2.628 14.613 1.00 93.69 294 PRO A CA 1
ATOM 2343 C C . PRO A 1 294 ? 2.047 1.363 15.395 1.00 93.69 294 PRO A C 1
ATOM 2345 O O . PRO A 1 294 ? 3.148 0.823 15.248 1.00 93.69 294 PRO A O 1
ATOM 2348 N N . SER A 1 295 ? 1.125 0.885 16.228 1.00 93.25 295 SER A N 1
ATOM 2349 C CA . SER A 1 295 ? 1.293 -0.363 16.973 1.00 93.25 295 SER A CA 1
ATOM 2350 C C . SER A 1 295 ? 0.560 -1.526 16.305 1.00 93.25 295 SER A C 1
ATOM 2352 O O . SER A 1 295 ? -0.229 -1.345 15.379 1.00 93.25 295 SER A O 1
ATOM 2354 N N . LYS A 1 296 ? 0.804 -2.751 16.787 1.00 92.81 296 LYS A N 1
ATOM 2355 C CA . LYS A 1 296 ? 0.085 -3.940 16.306 1.00 92.81 296 LYS A CA 1
ATOM 2356 C C . LYS A 1 296 ? -1.428 -3.821 16.519 1.00 92.81 296 LYS A C 1
ATOM 2358 O O . LYS A 1 296 ? -2.195 -4.263 15.677 1.00 92.81 296 LYS A O 1
ATOM 2363 N N . GLU A 1 297 ? -1.856 -3.184 17.608 1.00 91.94 297 GLU A N 1
ATOM 2364 C CA . GLU A 1 297 ? -3.268 -2.926 17.904 1.00 91.94 297 GLU A CA 1
ATOM 2365 C C . GLU A 1 297 ? -3.899 -1.993 16.862 1.00 91.94 297 GLU A C 1
ATOM 2367 O O . GLU A 1 297 ? -5.045 -2.195 16.484 1.00 91.94 297 GLU A O 1
ATOM 2372 N N . ASP A 1 298 ? -3.153 -1.017 16.339 1.00 94.38 298 ASP A N 1
ATOM 2373 C CA . ASP A 1 298 ? -3.660 -0.119 15.295 1.00 94.38 298 ASP A CA 1
ATOM 2374 C C . ASP A 1 298 ? -3.877 -0.863 13.964 1.00 94.38 298 ASP A C 1
ATOM 2376 O O . ASP A 1 298 ? -4.865 -0.625 13.269 1.00 94.38 298 ASP A O 1
ATOM 2380 N N . VAL A 1 299 ? -3.005 -1.828 13.651 1.00 95.50 299 VAL A N 1
ATOM 2381 C CA . VAL A 1 299 ? -3.148 -2.731 12.494 1.00 95.50 299 VAL A CA 1
ATOM 2382 C C . VAL A 1 299 ? -4.361 -3.644 12.657 1.00 95.50 299 VAL A C 1
ATOM 2384 O O . VAL A 1 299 ? -5.184 -3.757 11.751 1.00 95.50 299 VAL A O 1
ATOM 2387 N N . LEU A 1 300 ? -4.511 -4.267 13.830 1.00 94.94 300 LEU A N 1
ATOM 2388 C CA . LEU A 1 300 ? -5.671 -5.104 14.149 1.00 94.94 300 LEU A CA 1
ATOM 2389 C C . LEU A 1 300 ? -6.976 -4.301 14.121 1.00 94.94 300 LEU A C 1
ATOM 2391 O O . LEU A 1 300 ? -8.007 -4.821 13.704 1.00 94.94 300 LEU A O 1
ATOM 2395 N N . ARG A 1 301 ? -6.935 -3.020 14.497 1.00 94.44 301 ARG A N 1
ATOM 2396 C CA . ARG A 1 301 ? -8.088 -2.126 14.397 1.00 94.44 301 ARG A CA 1
ATOM 2397 C C . ARG A 1 301 ? -8.468 -1.825 12.953 1.00 94.44 301 ARG A C 1
ATOM 2399 O O . ARG A 1 301 ? -9.650 -1.890 12.631 1.00 94.44 301 ARG A O 1
ATOM 2406 N N . ALA A 1 302 ? -7.495 -1.558 12.081 1.00 96.12 302 ALA A N 1
ATOM 2407 C CA . ALA A 1 302 ? -7.759 -1.390 10.651 1.00 96.12 302 ALA A CA 1
ATOM 2408 C C . ALA A 1 302 ? -8.346 -2.674 10.039 1.00 96.12 302 ALA A C 1
ATOM 2410 O O . ALA A 1 302 ? -9.314 -2.604 9.287 1.00 96.12 302 ALA A O 1
ATOM 2411 N N . MET A 1 303 ? -7.824 -3.841 10.434 1.00 97.00 303 MET A N 1
ATOM 2412 C CA . MET A 1 303 ? -8.343 -5.154 10.031 1.00 97.00 303 MET A CA 1
ATOM 2413 C C . MET A 1 303 ? -9.779 -5.374 10.502 1.00 97.00 303 MET A C 1
ATOM 2415 O O . MET A 1 303 ? -10.634 -5.752 9.708 1.00 97.00 303 MET A O 1
ATOM 2419 N N . ARG A 1 304 ? -10.076 -5.074 11.769 1.00 95.25 304 ARG A N 1
ATOM 2420 C CA . ARG A 1 304 ? -11.438 -5.151 12.299 1.00 95.25 304 ARG A CA 1
ATOM 2421 C C . ARG A 1 304 ? -12.385 -4.229 11.537 1.00 95.25 304 ARG A C 1
ATOM 2423 O O . ARG A 1 304 ? -13.474 -4.653 11.173 1.00 95.25 304 ARG A O 1
ATOM 2430 N N . ASN A 1 305 ? -11.974 -2.991 11.274 1.00 95.19 305 ASN A N 1
ATOM 2431 C CA . ASN A 1 305 ? -12.789 -2.032 10.532 1.00 95.19 305 ASN A CA 1
ATOM 2432 C C . ASN A 1 305 ? -13.005 -2.469 9.076 1.00 95.19 305 ASN A C 1
ATOM 2434 O O . ASN A 1 305 ? -14.072 -2.209 8.535 1.00 95.19 305 ASN A O 1
ATOM 2438 N N . ALA A 1 306 ? -12.047 -3.184 8.477 1.00 97.12 306 ALA A N 1
ATOM 2439 C CA . ALA A 1 306 ? -12.192 -3.763 7.142 1.00 97.12 306 ALA A CA 1
ATOM 2440 C C . ALA A 1 306 ? -13.217 -4.905 7.070 1.00 97.12 306 ALA A C 1
ATOM 2442 O O . ALA A 1 306 ? -13.802 -5.145 6.018 1.00 97.12 306 ALA A O 1
ATOM 2443 N N . LEU A 1 307 ? -13.435 -5.604 8.186 1.00 96.81 307 LEU A N 1
ATOM 2444 C CA . LEU A 1 307 ? -14.341 -6.749 8.280 1.00 96.81 307 LEU A CA 1
ATOM 2445 C C . LEU A 1 307 ? -15.717 -6.376 8.853 1.00 96.81 307 LEU A C 1
ATOM 2447 O O . LEU A 1 307 ? -16.659 -7.155 8.746 1.00 96.81 307 LEU A O 1
ATOM 2451 N N . ARG A 1 308 ? -15.872 -5.205 9.476 1.00 94.06 308 ARG A N 1
ATOM 2452 C CA . ARG A 1 308 ? -17.153 -4.763 10.045 1.00 94.06 308 ARG A CA 1
ATOM 2453 C C . ARG A 1 308 ? -17.996 -4.001 9.023 1.00 94.06 308 ARG A C 1
ATOM 2455 O O . ARG A 1 308 ? -17.526 -3.524 7.990 1.00 94.06 308 ARG A O 1
ATOM 2462 N N . ARG A 1 309 ? -19.283 -3.869 9.342 1.00 94.50 309 ARG A N 1
ATOM 2463 C CA . ARG A 1 309 ? -20.163 -2.927 8.652 1.00 94.50 309 ARG A CA 1
ATOM 2464 C C . ARG A 1 309 ? -19.631 -1.511 8.865 1.00 94.50 309 ARG A C 1
ATOM 2466 O O . ARG A 1 309 ? -19.418 -1.106 10.005 1.00 94.50 309 ARG A O 1
ATOM 2473 N N . TRP A 1 310 ? -19.417 -0.791 7.770 1.00 94.50 310 TRP A N 1
ATOM 2474 C CA . TRP A 1 310 ? -19.124 0.632 7.817 1.00 94.50 310 TRP A CA 1
ATOM 2475 C C . TRP A 1 310 ? -20.423 1.413 7.960 1.00 94.50 310 TRP A C 1
ATOM 2477 O O . TRP A 1 310 ? -21.411 1.125 7.280 1.00 94.50 310 TRP A O 1
ATOM 2487 N N . GLU A 1 311 ? -20.385 2.430 8.807 1.00 90.38 311 GLU A N 1
ATOM 2488 C CA . GLU A 1 311 ? -21.456 3.399 8.969 1.00 90.38 311 GLU A CA 1
ATOM 2489 C C . GLU A 1 311 ? -20.848 4.802 8.893 1.00 90.38 311 GLU A C 1
ATOM 2491 O O . GLU A 1 311 ? -19.779 5.022 9.473 1.00 90.38 311 GLU A O 1
ATOM 2496 N N . PRO A 1 312 ? -21.493 5.750 8.185 1.00 89.56 312 PRO A N 1
ATOM 2497 C CA . PRO A 1 312 ? -21.032 7.128 8.158 1.00 89.56 312 PRO A CA 1
ATOM 2498 C C . PRO A 1 312 ? -20.916 7.679 9.576 1.00 89.56 312 PRO A C 1
ATOM 2500 O O . PRO A 1 312 ? -21.819 7.506 10.400 1.00 89.56 312 PRO A O 1
ATOM 2503 N N . ARG A 1 313 ? -19.831 8.400 9.856 1.00 86.88 313 ARG A N 1
ATOM 2504 C CA . ARG A 1 313 ? -19.687 9.072 11.149 1.00 86.88 313 ARG A CA 1
ATOM 2505 C C . ARG A 1 313 ? -20.733 10.184 11.278 1.00 86.88 313 ARG A C 1
ATOM 2507 O O . ARG A 1 313 ? -20.735 11.134 10.495 1.00 86.88 313 ARG A O 1
ATOM 2514 N N . ASN A 1 314 ? -21.618 10.062 12.269 1.00 66.75 314 ASN A N 1
ATOM 2515 C CA . ASN A 1 314 ? -22.672 11.032 12.584 1.00 66.75 314 ASN A CA 1
ATOM 2516 C C . ASN A 1 314 ? -22.136 12.113 13.527 1.00 66.75 314 ASN A C 1
ATOM 2518 O O . ASN A 1 314 ? -22.42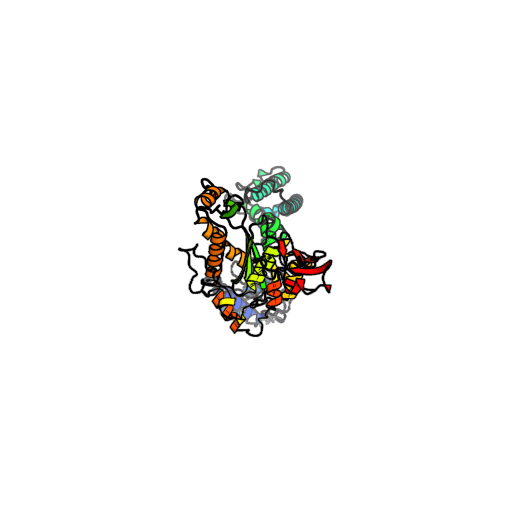9 12.120 14.721 1.00 66.75 314 ASN A O 1
ATOM 2522 N N . SER A 1 315 ? -21.322 13.019 12.994 1.00 62.66 315 SER A N 1
ATOM 2523 C CA . SER A 1 315 ? -20.758 14.123 13.765 1.00 62.66 315 SER A CA 1
ATOM 2524 C C . SER A 1 315 ? -21.326 15.455 13.301 1.00 62.66 315 SER A C 1
ATOM 2526 O O . SER A 1 315 ? -21.184 15.852 12.146 1.00 62.66 315 SER A O 1
ATOM 2528 N N . SER A 1 316 ? -21.933 16.192 14.230 1.00 60.44 316 SER A N 1
ATOM 2529 C CA . SER A 1 316 ? -22.394 17.568 14.013 1.00 60.44 316 SER A CA 1
ATOM 2530 C C . SER A 1 316 ? -21.247 18.570 13.806 1.00 60.44 316 SER A C 1
ATOM 2532 O O . SER A 1 316 ? -21.503 19.755 13.582 1.00 60.44 316 SER A O 1
ATOM 2534 N N . LEU A 1 317 ? -19.990 18.121 13.919 1.00 61.47 317 LEU A N 1
ATOM 2535 C CA . LEU A 1 317 ? -18.798 18.964 13.839 1.00 61.47 317 LEU A CA 1
ATOM 2536 C C . LEU A 1 317 ? -18.413 19.301 12.391 1.00 61.47 317 LEU A C 1
ATOM 2538 O O . LEU A 1 317 ? -17.803 20.343 12.153 1.00 61.47 317 LEU A O 1
ATOM 2542 N N . VAL A 1 318 ? -18.788 18.470 11.412 1.00 63.16 318 VAL A N 1
ATOM 2543 C CA . VAL A 1 318 ? -18.421 18.662 10.000 1.00 63.16 318 VAL A CA 1
ATOM 2544 C C . VAL A 1 318 ? -19.608 19.209 9.205 1.00 63.16 318 VAL A C 1
ATOM 2546 O O . VAL A 1 318 ? -20.342 18.467 8.563 1.00 63.16 318 VAL A O 1
ATOM 2549 N N . LYS A 1 319 ? -19.812 20.531 9.243 1.00 58.91 319 LYS A N 1
ATOM 2550 C CA . LYS A 1 319 ? -20.926 21.185 8.524 1.00 58.91 319 LYS A CA 1
ATOM 2551 C C . LYS A 1 319 ? -20.692 21.337 7.014 1.00 58.91 319 LYS A C 1
ATOM 2553 O O . LYS A 1 319 ? -21.643 21.249 6.246 1.00 58.91 319 LYS A O 1
ATOM 2558 N N . ASP A 1 320 ? -19.436 21.495 6.590 1.00 61.19 320 ASP A N 1
ATOM 2559 C CA . ASP A 1 320 ? -19.095 21.922 5.218 1.00 61.19 320 ASP A CA 1
ATOM 2560 C C . ASP A 1 320 ? -18.438 20.830 4.355 1.00 61.19 320 ASP A C 1
ATOM 2562 O O . ASP A 1 320 ? -18.012 21.086 3.227 1.00 61.19 320 ASP A O 1
ATOM 2566 N N . ARG A 1 321 ? -18.302 19.604 4.873 1.00 70.12 321 ARG A N 1
ATOM 2567 C CA . ARG A 1 321 ? -17.799 18.463 4.096 1.00 70.12 321 ARG A CA 1
ATOM 2568 C C . ARG A 1 321 ? -18.762 17.306 4.217 1.00 70.12 321 ARG A C 1
ATOM 2570 O O . ARG A 1 321 ? -19.011 16.808 5.307 1.00 70.12 321 ARG A O 1
ATOM 2577 N N . THR A 1 322 ? -19.278 16.884 3.077 1.00 81.44 322 THR A N 1
ATOM 2578 C CA . THR A 1 322 ? -20.283 15.837 2.995 1.00 81.44 322 THR A CA 1
ATOM 2579 C C . THR A 1 322 ? -19.715 14.597 2.324 1.00 81.44 322 THR A C 1
ATOM 2581 O O . THR A 1 322 ? -18.785 14.647 1.507 1.00 81.44 322 THR A O 1
ATOM 2584 N N . TYR A 1 323 ? -20.295 13.459 2.685 1.00 89.50 323 TYR A N 1
ATOM 2585 C CA . TYR A 1 323 ? -20.125 12.234 1.928 1.00 89.50 323 TYR A CA 1
ATOM 2586 C C . TYR A 1 323 ? -20.706 12.437 0.528 1.00 89.50 323 TYR A C 1
ATOM 2588 O O . TYR A 1 323 ? -21.833 12.909 0.365 1.00 89.50 323 TYR A O 1
ATOM 2596 N N . HIS A 1 324 ? -19.937 12.068 -0.490 1.00 87.75 324 HIS A N 1
ATOM 2597 C CA . HIS A 1 324 ? -20.446 11.934 -1.846 1.00 87.75 324 HIS A CA 1
ATOM 2598 C C . HIS A 1 324 ? -21.602 10.907 -1.854 1.00 87.75 324 HIS A C 1
ATOM 2600 O O . HIS A 1 324 ? -21.558 9.959 -1.067 1.00 87.75 324 HIS A O 1
ATOM 2606 N N . PRO A 1 325 ? -22.616 11.011 -2.736 1.00 88.88 325 PRO A N 1
ATOM 2607 C CA . PRO A 1 325 ? -23.722 10.044 -2.774 1.00 88.88 325 PRO A CA 1
ATOM 2608 C C . PRO A 1 325 ? -23.255 8.581 -2.868 1.00 88.88 325 PRO A C 1
ATOM 2610 O O . PRO A 1 325 ? -23.770 7.700 -2.176 1.00 88.88 325 PRO A O 1
ATOM 2613 N N . ASN A 1 326 ? -22.195 8.352 -3.648 1.00 92.06 326 ASN A N 1
ATOM 2614 C CA . ASN A 1 326 ? -21.588 7.033 -3.847 1.00 92.06 326 ASN A CA 1
ATOM 2615 C C . ASN A 1 326 ? -20.488 6.700 -2.825 1.00 92.06 326 ASN A C 1
ATOM 2617 O O . ASN A 1 326 ? -19.796 5.702 -2.987 1.00 92.06 326 ASN A O 1
ATOM 2621 N N . ALA A 1 327 ? -20.275 7.531 -1.804 1.00 93.88 327 ALA A N 1
ATOM 2622 C CA . ALA A 1 327 ? -19.237 7.296 -0.810 1.00 93.88 327 ALA A CA 1
ATOM 2623 C C . ALA A 1 327 ? -19.543 6.066 0.042 1.00 93.88 327 ALA A C 1
ATOM 2625 O O . ALA A 1 327 ? -20.705 5.784 0.351 1.00 93.88 327 ALA A O 1
ATOM 2626 N N . GLY A 1 328 ? -18.497 5.378 0.481 1.00 95.44 328 GLY A N 1
ATOM 2627 C CA . GLY A 1 328 ? -18.610 4.319 1.472 1.00 95.44 328 GLY A CA 1
ATOM 2628 C C . GLY A 1 328 ? -17.533 3.263 1.321 1.00 95.44 328 GLY A C 1
ATOM 2629 O O . GLY A 1 328 ? -16.471 3.488 0.746 1.00 95.44 328 GLY A O 1
ATOM 2630 N N . TYR A 1 329 ? -17.842 2.091 1.850 1.00 97.12 329 TYR A N 1
ATOM 2631 C CA . TYR A 1 329 ? -16.990 0.910 1.834 1.00 97.12 329 TYR A CA 1
ATOM 2632 C C . TYR A 1 329 ? -17.776 -0.263 1.246 1.00 97.12 329 TYR A C 1
ATOM 2634 O O . TYR A 1 329 ? -19.005 -0.165 1.143 1.00 97.12 329 TYR A O 1
ATOM 2642 N N . PRO A 1 330 ? -17.122 -1.377 0.871 1.00 95.62 330 PRO A N 1
ATOM 2643 C CA . PRO A 1 330 ? -17.822 -2.529 0.306 1.00 95.62 330 PRO A CA 1
ATOM 2644 C C . PRO A 1 330 ? -19.015 -2.988 1.149 1.00 95.62 330 PRO A C 1
ATOM 2646 O O . PRO A 1 330 ? -20.079 -3.244 0.599 1.00 95.62 330 PRO A O 1
ATOM 2649 N N . SER A 1 331 ? -18.908 -2.960 2.479 1.00 93.81 331 SER A N 1
ATOM 2650 C CA . SER A 1 331 ? -20.000 -3.320 3.394 1.00 93.81 331 SER A CA 1
ATOM 2651 C C . SER A 1 331 ? -21.264 -2.446 3.293 1.00 93.81 331 SER A C 1
ATOM 2653 O O . SER A 1 331 ? -22.319 -2.861 3.772 1.00 93.81 331 SER A O 1
ATOM 2655 N N . LYS A 1 332 ? -21.196 -1.265 2.655 1.00 92.81 332 LYS A N 1
ATOM 2656 C CA . LYS A 1 332 ? -22.366 -0.435 2.308 1.00 92.81 332 LYS A CA 1
ATOM 2657 C C . LYS A 1 332 ? -23.108 -0.966 1.075 1.00 92.81 332 LYS A C 1
ATOM 2659 O O . LYS A 1 332 ? -24.315 -0.774 0.976 1.00 92.81 332 LYS A O 1
ATOM 2664 N N . LEU A 1 333 ? -22.395 -1.575 0.123 1.00 90.75 333 LEU A N 1
ATOM 2665 C CA . LEU A 1 333 ? -22.967 -2.016 -1.155 1.00 90.75 333 LEU A CA 1
ATOM 2666 C C . LEU A 1 333 ? -23.910 -3.201 -0.980 1.00 90.75 333 LEU A C 1
ATOM 2668 O O . LEU A 1 333 ? -24.966 -3.238 -1.603 1.00 90.75 333 LEU A O 1
ATOM 2672 N N . ASP A 1 334 ? -23.501 -4.166 -0.161 1.00 89.19 334 ASP A N 1
ATOM 2673 C CA . ASP A 1 334 ? -24.253 -5.385 0.104 1.00 89.19 334 ASP A CA 1
ATOM 2674 C C . ASP A 1 334 ? -23.879 -5.922 1.499 1.00 89.19 334 ASP A C 1
ATOM 2676 O O . ASP A 1 334 ? -22.683 -6.012 1.811 1.00 89.19 334 ASP A O 1
ATOM 2680 N N . PRO A 1 335 ? -24.856 -6.298 2.349 1.00 89.75 335 PRO A N 1
ATOM 2681 C CA . PRO A 1 335 ? -24.594 -6.967 3.621 1.00 89.75 335 PRO A CA 1
ATOM 2682 C C . PRO A 1 335 ? -23.700 -8.209 3.513 1.00 89.75 335 PRO A C 1
ATOM 2684 O O . PRO A 1 335 ? -22.994 -8.511 4.471 1.00 89.75 335 PRO A O 1
ATOM 2687 N N . HIS A 1 336 ? -23.692 -8.900 2.369 1.00 89.06 336 HIS A N 1
ATOM 2688 C CA . HIS A 1 336 ? -22.838 -10.060 2.112 1.00 89.06 336 HIS A CA 1
ATOM 2689 C C . HIS A 1 336 ? -21.337 -9.731 2.148 1.00 89.06 336 HIS A C 1
ATOM 2691 O O . HIS A 1 336 ? -20.518 -10.607 2.410 1.00 89.06 336 HIS A O 1
ATOM 2697 N N . TYR A 1 337 ? -20.955 -8.470 1.926 1.00 93.31 337 TYR A N 1
ATOM 2698 C CA . TYR A 1 337 ? -19.555 -8.047 2.006 1.00 93.31 337 TYR A CA 1
ATOM 2699 C C . TYR A 1 337 ? -19.105 -7.712 3.435 1.00 93.31 337 TYR A C 1
ATOM 2701 O O . TYR A 1 337 ? -17.927 -7.430 3.658 1.00 93.31 337 TYR A O 1
ATOM 2709 N N . VAL A 1 338 ? -20.011 -7.738 4.420 1.00 95.69 338 VAL A N 1
ATOM 2710 C CA . VAL A 1 338 ? -19.619 -7.667 5.832 1.00 95.69 338 VAL A CA 1
ATOM 2711 C C . VAL A 1 338 ? -18.847 -8.938 6.178 1.00 95.69 338 VAL A C 1
ATOM 2713 O O . VAL A 1 338 ? -19.315 -10.048 5.951 1.00 95.69 338 VAL A O 1
ATOM 2716 N N . GLY A 1 339 ? -17.649 -8.768 6.726 1.00 95.75 339 GLY A N 1
ATOM 2717 C CA . GLY A 1 339 ? -16.747 -9.866 7.045 1.00 95.75 339 GLY A CA 1
ATOM 2718 C C . GLY A 1 339 ? -15.983 -10.419 5.845 1.00 95.75 339 GLY A C 1
ATOM 2719 O O . GLY A 1 339 ? -15.318 -11.433 6.020 1.00 95.75 339 GLY A O 1
ATOM 2720 N N . ALA A 1 340 ? -16.051 -9.797 4.660 1.00 96.06 340 ALA A N 1
ATOM 2721 C CA . ALA A 1 340 ? -15.382 -10.293 3.458 1.00 96.06 340 ALA A CA 1
ATOM 2722 C C . ALA A 1 340 ? -13.864 -10.468 3.664 1.00 96.06 340 ALA A C 1
ATOM 2724 O O . ALA A 1 340 ? -13.120 -9.504 3.861 1.00 96.06 340 ALA A O 1
ATOM 2725 N N . CYS A 1 341 ? -13.410 -11.717 3.597 1.00 96.62 341 CYS A N 1
ATOM 2726 C CA . CYS A 1 341 ? -12.025 -12.113 3.799 1.00 96.62 341 CYS A CA 1
ATOM 2727 C C . CYS A 1 341 ? -11.217 -12.049 2.505 1.00 96.62 341 CYS A C 1
ATOM 2729 O O . CYS A 1 341 ? -11.733 -12.250 1.407 1.00 96.62 341 CYS A O 1
ATOM 2731 N N . TRP A 1 342 ? -9.909 -11.861 2.659 1.00 96.38 342 TRP A N 1
ATOM 2732 C CA . TRP A 1 342 ? -8.930 -11.906 1.578 1.00 96.38 342 TRP A CA 1
ATOM 2733 C C . TRP A 1 342 ? -7.948 -13.061 1.761 1.00 96.38 342 TRP A C 1
ATOM 2735 O O . TRP A 1 342 ? -7.833 -13.624 2.845 1.00 96.38 342 TRP A O 1
ATOM 2745 N N . ASN A 1 343 ? -7.225 -13.426 0.703 1.00 95.00 343 ASN A N 1
ATOM 2746 C CA . ASN A 1 343 ? -6.308 -14.572 0.739 1.00 95.00 343 ASN A CA 1
ATOM 2747 C C . ASN A 1 343 ? -4.892 -14.180 1.159 1.00 95.00 343 ASN A C 1
ATOM 2749 O O . ASN A 1 343 ? -4.211 -14.943 1.840 1.00 95.00 343 ASN A O 1
ATOM 2753 N N . THR A 1 344 ? -4.431 -12.989 0.770 1.00 94.00 344 THR A N 1
ATOM 2754 C CA . THR A 1 344 ? -3.092 -12.511 1.128 1.00 94.00 344 THR A CA 1
ATOM 2755 C C . THR A 1 344 ? -3.093 -11.046 1.542 1.00 94.00 344 THR A C 1
ATOM 2757 O O . THR A 1 344 ? -3.809 -10.233 0.962 1.00 94.00 344 THR A O 1
ATOM 2760 N N . MET A 1 345 ? -2.277 -10.696 2.539 1.00 94.12 345 MET A N 1
ATOM 2761 C CA . MET A 1 345 ? -2.056 -9.310 2.965 1.00 94.12 345 MET A CA 1
ATOM 2762 C C . MET A 1 345 ? -0.591 -8.926 2.766 1.00 94.12 345 MET A C 1
ATOM 2764 O O . MET A 1 345 ? 0.294 -9.516 3.383 1.00 94.12 345 MET A O 1
ATOM 2768 N N . SER A 1 346 ? -0.332 -7.938 1.911 1.00 92.19 346 SER A N 1
ATOM 2769 C CA . SER A 1 346 ? 1.006 -7.413 1.634 1.00 92.19 346 SER A CA 1
ATOM 2770 C C . SER A 1 346 ? 1.331 -6.207 2.513 1.00 92.19 346 SER A C 1
ATOM 2772 O O . SER A 1 346 ? 0.536 -5.272 2.603 1.00 92.19 346 SER A O 1
ATOM 2774 N N . VAL A 1 347 ? 2.503 -6.214 3.153 1.00 90.50 347 VAL A N 1
ATOM 2775 C CA . VAL A 1 347 ? 2.943 -5.164 4.090 1.00 90.50 347 VAL A CA 1
ATOM 2776 C C . VAL A 1 347 ? 4.368 -4.684 3.804 1.00 90.50 347 VAL A C 1
ATOM 2778 O O . VAL A 1 347 ? 5.193 -5.411 3.255 1.00 90.50 347 VAL A O 1
ATOM 2781 N N . ASP A 1 348 ? 4.685 -3.469 4.252 1.00 81.69 348 ASP A N 1
ATOM 2782 C CA . ASP A 1 348 ? 5.987 -2.794 4.096 1.00 81.69 348 ASP A CA 1
ATOM 2783 C C . ASP A 1 348 ? 7.142 -3.450 4.887 1.00 81.69 348 ASP A C 1
ATOM 2785 O O . ASP A 1 348 ? 8.326 -3.153 4.688 1.00 81.69 348 ASP A O 1
ATOM 2789 N N . GLY A 1 349 ? 6.800 -4.356 5.804 1.00 78.75 349 GLY A N 1
ATOM 2790 C CA . GLY A 1 349 ? 7.728 -5.036 6.696 1.00 78.75 349 GLY A CA 1
ATOM 2791 C C . GLY A 1 349 ? 8.005 -4.307 8.013 1.00 78.75 349 GLY A C 1
ATOM 2792 O O . GLY A 1 349 ? 9.000 -4.646 8.665 1.00 78.75 349 GLY A O 1
ATOM 2793 N N . ALA A 1 350 ? 7.189 -3.323 8.409 1.00 81.44 350 ALA A N 1
ATOM 2794 C CA . ALA A 1 350 ? 7.224 -2.738 9.747 1.00 81.44 350 ALA A CA 1
ATOM 2795 C C . ALA A 1 350 ? 6.888 -3.784 10.826 1.00 81.44 350 ALA A C 1
ATOM 2797 O O . ALA A 1 350 ? 6.046 -4.661 10.627 1.00 81.44 350 ALA A O 1
ATOM 2798 N N . LEU A 1 351 ? 7.515 -3.673 12.005 1.00 80.25 351 LEU A N 1
ATOM 2799 C CA . LEU A 1 351 ? 7.346 -4.652 13.091 1.00 80.25 351 LEU A CA 1
ATOM 2800 C C . LEU A 1 351 ? 5.894 -4.778 13.573 1.00 80.25 351 LEU A C 1
ATOM 2802 O O . LEU A 1 351 ? 5.482 -5.872 13.950 1.00 80.25 351 LEU A O 1
ATOM 2806 N N . ALA A 1 352 ? 5.126 -3.684 13.542 1.00 82.19 352 ALA A N 1
ATOM 2807 C CA . ALA A 1 352 ? 3.703 -3.696 13.876 1.00 82.19 352 ALA A CA 1
ATOM 2808 C C . ALA A 1 352 ? 2.917 -4.658 12.971 1.00 82.19 352 ALA A C 1
ATOM 2810 O O . ALA A 1 352 ? 2.108 -5.437 13.467 1.00 82.19 352 ALA A O 1
ATOM 2811 N N . ASN A 1 353 ? 3.239 -4.665 11.674 1.00 84.44 353 ASN A N 1
ATOM 2812 C CA . ASN A 1 353 ? 2.581 -5.466 10.646 1.00 84.44 353 ASN A CA 1
ATOM 2813 C C . ASN A 1 353 ? 3.044 -6.934 10.650 1.00 84.44 353 ASN A C 1
ATOM 2815 O O . ASN A 1 353 ? 2.253 -7.836 10.393 1.00 84.44 353 ASN A O 1
ATOM 2819 N N . THR A 1 354 ? 4.324 -7.197 10.940 1.00 86.19 354 THR A N 1
ATOM 2820 C CA . THR A 1 354 ? 4.925 -8.538 10.791 1.00 86.19 354 THR A CA 1
ATOM 2821 C C . THR A 1 354 ? 4.991 -9.361 12.078 1.00 86.19 354 THR A C 1
ATOM 2823 O O . THR A 1 354 ? 5.550 -10.461 12.072 1.00 86.19 354 THR A O 1
ATOM 2826 N N . CYS A 1 355 ? 4.493 -8.842 13.203 1.00 88.25 355 CYS A N 1
ATOM 2827 C CA . CYS A 1 355 ? 4.592 -9.533 14.488 1.00 88.25 355 CYS A CA 1
ATOM 2828 C C . CYS A 1 355 ? 3.755 -10.826 14.537 1.00 88.25 355 CYS A C 1
ATOM 2830 O O . CYS A 1 355 ? 2.769 -10.990 13.815 1.00 88.25 355 CYS A O 1
ATOM 2832 N N . LYS A 1 356 ? 4.132 -11.743 15.442 1.00 89.88 356 LYS A N 1
ATOM 2833 C CA . LYS A 1 356 ? 3.463 -13.047 15.610 1.00 89.88 356 LYS A CA 1
ATOM 2834 C C . LYS A 1 356 ? 1.964 -12.909 15.882 1.00 89.88 356 LYS A C 1
ATOM 2836 O O . LYS A 1 356 ? 1.184 -13.675 15.333 1.00 89.88 356 LYS A O 1
ATOM 2841 N N . THR A 1 357 ? 1.569 -11.924 16.690 1.00 90.69 357 THR A N 1
ATOM 2842 C CA . THR A 1 357 ? 0.163 -11.670 17.032 1.00 90.69 357 THR A CA 1
ATOM 2843 C C . THR A 1 357 ? -0.660 -11.329 15.793 1.00 90.69 357 THR A C 1
ATOM 2845 O O . THR A 1 357 ? -1.673 -11.976 15.555 1.00 90.69 357 THR A O 1
ATOM 2848 N N . VAL A 1 358 ? -0.197 -10.382 14.966 1.00 93.06 358 VAL A N 1
ATOM 2849 C CA . VAL A 1 358 ? -0.899 -10.000 13.729 1.00 93.06 358 VAL A CA 1
ATOM 2850 C C . VAL A 1 358 ? -0.957 -11.173 12.755 1.00 93.06 358 VAL A C 1
ATOM 2852 O O . VAL A 1 358 ? -2.030 -11.453 12.238 1.00 93.06 358 VAL A O 1
ATOM 2855 N N . ARG A 1 359 ? 0.144 -11.917 12.562 1.00 93.69 359 ARG A N 1
ATOM 2856 C CA . ARG A 1 359 ? 0.148 -13.128 11.716 1.00 93.69 359 ARG A CA 1
ATOM 2857 C C . ARG A 1 359 ? -0.857 -14.181 12.186 1.00 93.69 359 ARG A C 1
ATOM 2859 O O . ARG A 1 359 ? -1.603 -14.707 11.370 1.00 93.69 359 ARG A O 1
ATOM 2866 N N . SER A 1 360 ? -0.871 -14.488 13.484 1.00 93.31 360 SER A N 1
ATOM 2867 C CA . SER A 1 360 ? -1.758 -15.510 14.050 1.00 93.31 360 SER A CA 1
ATOM 2868 C C . SER A 1 360 ? -3.225 -15.122 13.922 1.00 93.31 360 SER A C 1
ATOM 2870 O O . SER A 1 360 ? -4.045 -15.964 13.581 1.00 93.31 360 SER A O 1
ATOM 2872 N N . ILE A 1 361 ? -3.550 -13.857 14.189 1.00 93.88 361 ILE A N 1
ATOM 2873 C CA . ILE A 1 361 ? -4.917 -13.348 14.095 1.00 93.88 361 ILE A CA 1
ATOM 2874 C C . ILE A 1 361 ? -5.375 -13.274 12.637 1.00 93.88 361 ILE A C 1
ATOM 2876 O O . ILE A 1 361 ? -6.469 -13.729 12.324 1.00 93.88 361 ILE A O 1
ATOM 2880 N N . LEU A 1 362 ? -4.526 -12.770 11.737 1.00 96.06 362 LEU A N 1
ATOM 2881 C CA . LEU A 1 362 ? -4.807 -12.745 10.303 1.00 96.06 362 LEU A CA 1
ATOM 2882 C C . LEU A 1 362 ? -5.129 -14.154 9.786 1.00 96.06 362 LEU A C 1
ATOM 2884 O O . LEU A 1 362 ? -6.117 -14.340 9.081 1.00 96.06 362 LEU A O 1
ATOM 2888 N N . LYS A 1 363 ? -4.332 -15.155 10.181 1.00 95.88 363 LYS A N 1
ATOM 2889 C CA . LYS A 1 363 ? -4.570 -16.541 9.774 1.00 95.88 363 LYS A CA 1
ATOM 2890 C C . LYS A 1 363 ? -5.809 -17.146 10.438 1.00 95.88 363 LYS A C 1
ATOM 2892 O O . LYS A 1 363 ? -6.551 -17.852 9.777 1.00 95.88 363 LYS A O 1
ATOM 2897 N N . GLY A 1 364 ? -6.046 -16.871 11.720 1.00 95.19 364 GLY A N 1
ATOM 2898 C CA . GLY A 1 364 ? -7.164 -17.456 12.467 1.00 95.19 364 GLY A CA 1
ATOM 2899 C C . GLY A 1 364 ? -8.535 -16.869 12.123 1.00 95.19 364 GLY A C 1
ATOM 2900 O O . GLY A 1 364 ? -9.508 -17.609 12.071 1.00 95.19 364 GLY A O 1
ATOM 2901 N N . VAL A 1 365 ? -8.615 -15.556 11.882 1.00 95.69 365 VAL A N 1
ATOM 2902 C CA . VAL A 1 365 ? -9.889 -14.843 11.667 1.00 95.69 365 VAL A CA 1
ATOM 2903 C C . VAL A 1 365 ? -10.193 -14.657 10.183 1.00 95.69 365 VAL A C 1
ATOM 2905 O O . VAL A 1 365 ? -11.335 -14.814 9.765 1.00 95.69 365 VAL A O 1
ATOM 2908 N N . VAL A 1 366 ? -9.179 -14.323 9.377 1.00 96.88 366 VAL A N 1
ATOM 2909 C CA . VAL A 1 366 ? -9.351 -14.020 7.943 1.00 96.88 366 VAL A CA 1
ATOM 2910 C C . VAL A 1 366 ? -8.980 -15.212 7.059 1.00 96.88 366 VAL A C 1
ATOM 2912 O O . VAL A 1 366 ? -9.388 -15.267 5.901 1.00 96.88 366 VAL A O 1
ATOM 2915 N N . ASP A 1 367 ? -8.219 -16.175 7.588 1.00 96.19 367 ASP A N 1
ATOM 2916 C CA . ASP A 1 367 ? -7.548 -17.225 6.812 1.00 96.19 367 ASP A CA 1
ATOM 2917 C C . ASP A 1 367 ? -6.758 -16.643 5.631 1.00 96.19 367 ASP A C 1
ATOM 2919 O O . ASP A 1 367 ? -6.937 -17.008 4.470 1.00 96.19 367 ASP A O 1
ATOM 2923 N N . ALA A 1 368 ? -5.904 -15.665 5.949 1.00 95.75 368 ALA A N 1
ATOM 2924 C CA . ALA A 1 368 ? -5.032 -15.012 4.983 1.00 95.75 368 ALA A CA 1
ATOM 2925 C C . ALA A 1 368 ? -3.554 -15.188 5.341 1.00 95.75 368 ALA A C 1
ATOM 2927 O O . ALA A 1 368 ? -3.169 -15.170 6.515 1.00 95.75 368 ALA A O 1
ATOM 2928 N N . ASP A 1 369 ? -2.712 -15.276 4.315 1.00 92.88 369 ASP A N 1
ATOM 2929 C CA . ASP A 1 369 ? -1.263 -15.348 4.478 1.00 92.88 369 ASP A CA 1
ATOM 2930 C C . ASP A 1 369 ? -0.629 -13.948 4.402 1.00 92.88 369 ASP A C 1
ATOM 2932 O O . ASP A 1 369 ? 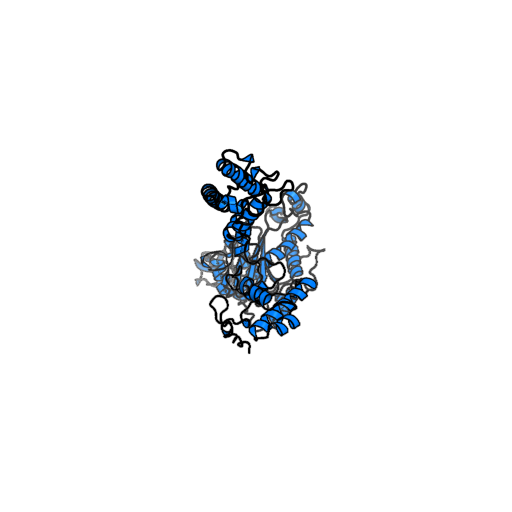-0.979 -13.110 3.564 1.00 92.88 369 ASP A O 1
ATOM 2936 N N . LEU A 1 370 ? 0.335 -13.674 5.288 1.00 91.19 370 LEU A N 1
ATOM 2937 C CA . LEU A 1 370 ? 1.041 -12.390 5.321 1.00 91.19 370 LEU A CA 1
ATOM 2938 C C . LEU A 1 370 ? 2.269 -12.414 4.401 1.00 91.19 370 LEU A C 1
ATOM 2940 O O . LEU A 1 370 ? 3.235 -13.137 4.670 1.00 91.19 370 LEU A O 1
ATOM 2944 N N . ILE A 1 371 ? 2.265 -11.544 3.393 1.00 88.00 371 ILE A N 1
ATOM 2945 C CA . ILE A 1 371 ? 3.376 -11.301 2.470 1.00 88.00 371 ILE A CA 1
ATOM 2946 C C . ILE A 1 371 ? 4.181 -10.104 2.979 1.00 88.00 371 ILE A C 1
ATOM 2948 O O . ILE A 1 371 ? 3.679 -8.981 3.036 1.00 88.00 371 ILE A O 1
ATOM 2952 N N . SER A 1 372 ? 5.447 -10.324 3.325 1.00 83.94 372 SER A N 1
ATOM 2953 C CA . SER A 1 372 ? 6.339 -9.255 3.773 1.00 83.94 372 SER A CA 1
ATOM 2954 C C . SER A 1 372 ? 7.739 -9.401 3.167 1.00 83.94 372 SER A C 1
ATOM 2956 O O . SER A 1 372 ? 8.104 -10.487 2.709 1.00 83.94 372 SER A O 1
ATOM 2958 N N . PRO A 1 373 ? 8.565 -8.339 3.190 1.00 78.44 373 PRO A N 1
ATOM 2959 C CA . PRO A 1 373 ? 9.937 -8.385 2.688 1.00 78.44 373 PRO A CA 1
ATOM 2960 C C . PRO A 1 373 ? 10.912 -9.136 3.616 1.00 78.44 373 PRO A C 1
ATOM 2962 O O . PRO A 1 373 ? 12.132 -9.044 3.459 1.00 78.44 373 PRO A O 1
ATOM 2965 N N . LEU A 1 374 ? 10.409 -9.838 4.636 1.00 75.06 374 LEU A N 1
ATOM 2966 C CA . LEU A 1 374 ? 11.221 -10.698 5.489 1.00 75.06 374 LEU A CA 1
ATOM 2967 C C . LEU A 1 374 ? 11.562 -11.996 4.748 1.00 75.06 374 LEU A C 1
ATOM 2969 O O . LEU A 1 374 ? 10.694 -12.653 4.185 1.00 75.06 374 LEU A O 1
ATOM 2973 N N . LYS A 1 375 ? 12.835 -12.410 4.814 1.00 63.62 375 LYS A N 1
ATOM 2974 C CA . LYS A 1 375 ? 13.350 -13.602 4.110 1.00 63.62 375 LYS A CA 1
ATOM 2975 C C . LYS A 1 375 ? 12.555 -14.883 4.387 1.00 63.62 375 LYS A C 1
ATOM 2977 O O . LYS A 1 375 ? 12.433 -15.717 3.502 1.00 63.62 375 LYS A O 1
ATOM 2982 N N . GLN A 1 376 ? 12.030 -15.027 5.604 1.00 65.31 376 GLN A N 1
ATOM 2983 C CA . GLN A 1 376 ? 11.251 -16.193 6.033 1.00 65.31 376 GLN A CA 1
ATOM 2984 C C . GLN A 1 376 ? 9.939 -16.374 5.254 1.00 65.31 376 GLN A C 1
ATOM 2986 O O . GLN A 1 376 ? 9.404 -17.474 5.230 1.00 65.31 376 GLN A O 1
ATOM 2991 N N . ASP A 1 377 ? 9.440 -15.317 4.608 1.00 62.56 377 ASP A N 1
ATOM 2992 C CA . ASP A 1 377 ? 8.194 -15.367 3.842 1.00 62.56 377 ASP A CA 1
ATOM 2993 C C . ASP A 1 377 ? 8.422 -15.789 2.385 1.00 62.56 377 ASP A C 1
ATOM 2995 O O . ASP A 1 377 ? 7.464 -15.871 1.623 1.00 62.56 377 ASP A O 1
ATOM 2999 N N . GLY A 1 378 ? 9.683 -16.005 1.974 1.00 57.25 378 GLY A N 1
ATOM 3000 C CA . GLY A 1 378 ? 10.041 -16.441 0.620 1.00 57.25 378 GLY A CA 1
ATOM 3001 C C . GLY A 1 378 ? 9.511 -15.532 -0.495 1.00 57.25 378 GLY A C 1
ATOM 3002 O O . GLY A 1 378 ? 9.377 -15.978 -1.630 1.00 57.25 378 GLY A O 1
ATOM 3003 N N . SER A 1 379 ? 9.160 -14.282 -0.172 1.00 62.62 379 SER A N 1
ATOM 3004 C CA . SER A 1 379 ? 8.371 -13.425 -1.054 1.00 62.62 379 SER A CA 1
ATOM 3005 C C . SER A 1 379 ? 9.233 -12.508 -1.923 1.00 62.62 379 SER A C 1
ATOM 3007 O O . SER A 1 379 ? 10.366 -12.166 -1.579 1.00 62.62 379 SER A O 1
ATOM 3009 N N . TYR A 1 380 ? 8.659 -12.066 -3.044 1.00 60.50 380 TYR A N 1
ATOM 3010 C CA . TYR A 1 380 ? 9.263 -11.071 -3.933 1.00 60.50 380 TYR A CA 1
ATOM 3011 C C . TYR A 1 380 ? 9.189 -9.637 -3.378 1.00 60.50 380 TYR A C 1
ATOM 3013 O O . TYR A 1 380 ? 9.752 -8.734 -3.993 1.00 60.50 380 TYR A O 1
ATOM 3021 N N . ALA A 1 381 ? 8.519 -9.416 -2.237 1.00 57.75 381 ALA A N 1
ATOM 3022 C CA . ALA A 1 381 ? 8.381 -8.090 -1.644 1.00 57.75 381 ALA A CA 1
ATOM 3023 C C . ALA A 1 381 ? 9.734 -7.560 -1.141 1.00 57.75 381 ALA A C 1
ATOM 3025 O O . ALA A 1 381 ? 10.534 -8.263 -0.521 1.00 57.75 381 ALA A O 1
ATOM 3026 N N . GLN A 1 382 ? 9.981 -6.280 -1.371 1.00 58.66 382 GLN A N 1
ATOM 3027 C CA . GLN A 1 382 ? 11.190 -5.546 -1.051 1.00 58.66 382 GLN A CA 1
ATOM 3028 C C . GLN A 1 382 ? 10.868 -4.325 -0.190 1.00 58.66 382 GLN A C 1
ATOM 3030 O O . GLN A 1 382 ? 9.971 -3.525 -0.447 1.00 58.66 382 GLN A O 1
ATOM 3035 N N . ARG A 1 383 ? 11.673 -4.126 0.857 1.00 58.56 383 ARG A N 1
ATOM 3036 C CA . ARG A 1 383 ? 11.548 -2.928 1.694 1.00 58.56 383 ARG A CA 1
ATOM 3037 C C . ARG A 1 383 ? 11.831 -1.671 0.873 1.00 58.56 383 ARG A C 1
ATOM 3039 O O . ARG A 1 383 ? 12.917 -1.542 0.307 1.00 58.56 383 ARG A O 1
ATOM 3046 N N . ARG A 1 384 ? 10.919 -0.696 0.965 1.00 56.88 384 ARG A N 1
ATOM 3047 C CA . ARG A 1 384 ? 11.040 0.653 0.374 1.00 56.88 384 ARG A CA 1
ATOM 3048 C C . ARG A 1 384 ? 11.115 0.660 -1.161 1.00 56.88 384 ARG A C 1
ATOM 3050 O O . ARG A 1 384 ? 11.725 1.565 -1.726 1.00 56.88 384 ARG A O 1
ATOM 3057 N N . SER A 1 385 ? 10.546 -0.349 -1.815 1.00 59.22 385 SER A N 1
ATOM 3058 C CA . SER A 1 385 ? 10.284 -0.317 -3.253 1.00 59.22 385 SER A CA 1
ATOM 3059 C C . SER A 1 385 ? 8.940 0.371 -3.483 1.00 59.22 385 SER A C 1
ATOM 3061 O O . SER A 1 385 ? 7.924 -0.115 -2.992 1.00 59.22 385 SER A O 1
ATOM 3063 N N . LEU A 1 386 ? 8.949 1.487 -4.218 1.00 54.22 386 LEU A N 1
ATOM 3064 C CA . LEU A 1 386 ? 7.724 2.191 -4.638 1.00 54.22 386 LEU A CA 1
ATOM 3065 C C . LEU A 1 386 ? 6.895 1.353 -5.623 1.00 54.22 386 LEU A C 1
ATOM 3067 O O . LEU A 1 386 ? 5.695 1.543 -5.795 1.00 54.22 386 LEU A O 1
ATOM 3071 N N . ASP A 1 387 ? 7.553 0.408 -6.293 1.00 58.56 387 ASP A N 1
ATOM 3072 C CA . ASP A 1 387 ? 6.919 -0.418 -7.305 1.00 58.56 387 ASP A CA 1
ATOM 3073 C C . ASP A 1 387 ? 6.198 -1.622 -6.674 1.00 58.56 387 ASP A C 1
ATOM 3075 O O . ASP A 1 387 ? 5.350 -2.224 -7.323 1.00 58.56 387 ASP A O 1
ATOM 3079 N N . ASP A 1 388 ? 6.439 -1.976 -5.411 1.00 65.88 388 ASP A N 1
ATOM 3080 C CA . ASP A 1 388 ? 5.860 -3.201 -4.842 1.00 65.88 388 ASP A CA 1
ATOM 3081 C C . ASP A 1 388 ? 4.377 -3.059 -4.494 1.00 65.88 388 ASP A C 1
ATOM 3083 O O . ASP A 1 388 ? 3.606 -3.987 -4.740 1.00 65.88 388 ASP A O 1
ATOM 3087 N N . ARG A 1 389 ? 3.983 -1.898 -3.953 1.00 78.44 389 ARG A N 1
ATOM 3088 C CA . ARG A 1 389 ? 2.614 -1.595 -3.498 1.00 78.44 389 ARG A CA 1
ATOM 3089 C C . ARG A 1 389 ? 2.130 -0.245 -4.058 1.00 78.44 389 ARG A C 1
ATOM 3091 O O . ARG A 1 389 ? 1.909 0.708 -3.310 1.00 78.44 389 ARG A O 1
ATOM 3098 N N . PRO A 1 390 ? 2.036 -0.110 -5.395 1.00 80.25 390 PRO A N 1
ATOM 3099 C CA . PRO A 1 390 ? 1.841 1.183 -6.049 1.00 80.25 390 PRO A CA 1
ATOM 3100 C C . PRO A 1 390 ? 0.430 1.753 -5.853 1.00 80.25 390 PRO A C 1
ATOM 3102 O O . PRO A 1 390 ? 0.232 2.961 -6.017 1.00 80.25 390 PRO A O 1
ATOM 3105 N N . TYR A 1 391 ? -0.562 0.912 -5.541 1.00 87.56 391 TYR A N 1
ATOM 3106 C CA . TYR A 1 391 ? -1.947 1.354 -5.386 1.00 87.56 391 TYR A CA 1
ATOM 3107 C C . TYR A 1 391 ? -2.148 2.059 -4.049 1.00 87.56 391 TYR A C 1
ATOM 3109 O O . TYR A 1 391 ? -2.534 3.232 -4.075 1.00 87.56 391 TYR A O 1
ATOM 3117 N N . ILE A 1 392 ? -1.720 1.454 -2.933 1.00 90.38 392 ILE A N 1
ATOM 3118 C CA . ILE A 1 392 ? -1.829 2.105 -1.620 1.00 90.38 392 ILE A CA 1
ATOM 3119 C C . ILE A 1 392 ? -0.968 3.367 -1.527 1.00 90.38 392 ILE A C 1
ATOM 3121 O O . ILE A 1 392 ? -1.388 4.386 -0.972 1.00 90.38 392 ILE A O 1
ATOM 3125 N N . GLU A 1 393 ? 0.206 3.365 -2.165 1.00 87.50 393 GLU A N 1
ATOM 3126 C CA . GLU A 1 393 ? 1.046 4.559 -2.273 1.00 87.50 393 GLU A CA 1
ATOM 3127 C C . GLU A 1 393 ? 0.372 5.673 -3.081 1.00 87.50 393 GLU A C 1
ATOM 3129 O O . GLU A 1 393 ? 0.473 6.852 -2.729 1.00 87.50 393 GLU A O 1
ATOM 3134 N N . THR A 1 394 ? -0.343 5.321 -4.154 1.00 90.12 394 THR A N 1
ATOM 3135 C CA . THR A 1 394 ? -1.116 6.286 -4.944 1.00 90.12 394 THR A CA 1
ATOM 3136 C C . THR A 1 394 ? -2.290 6.834 -4.142 1.00 90.12 394 THR A C 1
ATOM 3138 O O . THR A 1 394 ? -2.488 8.054 -4.130 1.00 90.12 394 THR A O 1
ATOM 3141 N N . PHE A 1 395 ? -3.021 5.966 -3.440 1.00 94.12 395 PHE A N 1
ATOM 3142 C CA . PHE A 1 395 ? -4.112 6.337 -2.546 1.00 94.12 395 PHE A CA 1
ATOM 3143 C C . PHE A 1 395 ? -3.642 7.340 -1.484 1.00 94.12 395 PHE A C 1
ATOM 3145 O O . PHE A 1 395 ? -4.240 8.406 -1.339 1.00 94.12 395 PHE A O 1
ATOM 3152 N N . PHE A 1 396 ? -2.505 7.106 -0.821 1.00 94.44 396 PHE A N 1
ATOM 3153 C CA . PHE A 1 396 ? -1.995 8.010 0.217 1.00 94.44 396 PHE A CA 1
ATOM 3154 C C . PHE A 1 396 ? -1.742 9.448 -0.243 1.00 94.44 396 PHE A C 1
ATOM 3156 O O . PHE A 1 396 ? -1.733 10.366 0.579 1.00 94.44 396 PHE A O 1
ATOM 3163 N N . ARG A 1 397 ? -1.620 9.700 -1.550 1.00 91.69 397 ARG A N 1
ATOM 3164 C CA . ARG A 1 397 ? -1.466 11.058 -2.096 1.00 91.69 397 ARG A CA 1
ATOM 3165 C C . ARG A 1 397 ? -2.706 11.933 -1.881 1.00 91.69 397 ARG A C 1
ATOM 3167 O O . ARG A 1 397 ? -2.604 13.147 -2.077 1.00 91.69 397 ARG A O 1
ATOM 3174 N N . ILE A 1 398 ? -3.856 11.372 -1.487 1.00 92.75 398 ILE A N 1
ATOM 3175 C CA . ILE A 1 398 ? -5.047 12.162 -1.144 1.00 92.75 398 ILE A CA 1
ATOM 3176 C C . ILE A 1 398 ? -4.869 12.940 0.166 1.00 92.75 398 ILE A C 1
ATOM 3178 O O . ILE A 1 398 ? -5.340 14.076 0.257 1.00 92.75 398 ILE A O 1
ATOM 3182 N N . PHE A 1 399 ? -4.151 12.387 1.156 1.00 93.62 399 PHE A N 1
ATOM 3183 C CA . PHE A 1 399 ? -4.056 13.003 2.482 1.00 93.62 399 PHE A CA 1
ATOM 3184 C C . PHE A 1 399 ? -3.270 14.316 2.461 1.00 93.62 399 PHE A C 1
ATOM 3186 O O . PHE A 1 399 ? -3.842 15.329 2.872 1.00 93.62 399 PHE A O 1
ATOM 3193 N N . PRO A 1 400 ? -2.039 14.395 1.913 1.00 90.44 400 PRO A N 1
ATOM 3194 C CA . PRO A 1 400 ? -1.302 15.658 1.882 1.00 90.44 400 PRO A CA 1
ATOM 3195 C C . PRO A 1 400 ? -2.055 16.759 1.128 1.00 90.44 400 PRO A C 1
ATOM 3197 O O . PRO A 1 400 ? -2.090 17.904 1.574 1.00 90.44 400 PRO A O 1
ATOM 3200 N N . LYS A 1 401 ? -2.733 16.414 0.022 1.00 87.31 401 LYS A N 1
ATOM 3201 C CA . LYS A 1 401 ? -3.550 17.364 -0.754 1.00 87.31 401 LYS A CA 1
ATOM 3202 C C . LYS A 1 401 ? -4.709 17.933 0.064 1.00 87.31 401 LYS A C 1
ATOM 3204 O O . LYS A 1 401 ? -5.006 19.121 -0.047 1.00 87.31 401 LYS A O 1
ATOM 3209 N N . ALA A 1 402 ? -5.372 17.095 0.860 1.00 89.31 402 ALA A N 1
ATOM 3210 C CA . ALA A 1 402 ? -6.478 17.521 1.706 1.00 89.31 402 ALA A CA 1
ATOM 3211 C C . ALA A 1 402 ? -5.997 18.347 2.908 1.00 89.31 402 ALA A C 1
ATOM 3213 O O . ALA A 1 402 ? -6.586 19.391 3.192 1.00 89.31 402 ALA A O 1
ATOM 3214 N N . MET A 1 403 ? -4.915 17.920 3.570 1.00 90.88 403 MET A N 1
ATOM 3215 C CA . MET A 1 403 ? -4.370 18.591 4.756 1.00 90.88 403 MET A CA 1
ATOM 3216 C C . MET A 1 403 ? -3.726 19.939 4.431 1.00 90.88 403 MET A C 1
ATOM 3218 O O . MET A 1 403 ? -3.850 20.874 5.213 1.00 90.88 403 MET A O 1
ATOM 3222 N N . ALA A 1 404 ? -3.098 20.088 3.260 1.00 86.44 404 ALA A N 1
ATOM 3223 C CA . ALA A 1 404 ? -2.467 21.344 2.845 1.00 86.44 404 ALA A CA 1
ATOM 3224 C C . ALA A 1 404 ? -3.446 22.530 2.734 1.00 86.44 404 ALA A C 1
ATOM 3226 O O . ALA A 1 404 ? -3.014 23.684 2.753 1.00 86.44 404 ALA A O 1
ATOM 3227 N N . ARG A 1 405 ? -4.752 22.249 2.618 1.00 85.81 405 ARG A N 1
ATOM 3228 C CA . ARG A 1 405 ? -5.834 23.248 2.576 1.00 85.81 405 ARG A CA 1
ATOM 3229 C C . ARG A 1 405 ? -6.305 23.689 3.965 1.00 85.81 405 ARG A C 1
ATOM 3231 O O . ARG A 1 405 ? -7.116 24.602 4.053 1.00 85.81 405 ARG A O 1
ATOM 3238 N N . LEU A 1 406 ? -5.847 23.030 5.028 1.00 88.31 406 LEU A N 1
ATOM 3239 C CA . LEU A 1 406 ? -6.220 23.337 6.404 1.00 88.31 406 LEU A CA 1
ATOM 3240 C C . LEU A 1 406 ? -5.166 24.245 7.041 1.00 88.31 406 LEU A C 1
ATOM 3242 O O . LEU A 1 406 ? -3.968 24.011 6.888 1.00 88.31 406 LEU A O 1
ATOM 3246 N N . SER A 1 407 ? -5.608 25.230 7.823 1.00 88.31 407 SER A N 1
ATOM 3247 C CA . SER A 1 407 ? -4.727 26.060 8.656 1.00 88.31 407 SER A CA 1
ATOM 3248 C C . SER A 1 407 ? -3.813 25.242 9.589 1.00 88.31 407 SER A C 1
ATOM 3250 O O . SER A 1 407 ? -2.624 25.553 9.646 1.00 88.31 407 SER A O 1
ATOM 3252 N N . PRO A 1 408 ? -4.283 24.166 10.259 1.00 91.88 408 PRO A N 1
ATOM 3253 C CA . PRO A 1 408 ? -3.414 23.286 11.050 1.00 91.88 408 PRO A CA 1
ATOM 3254 C C . PRO A 1 408 ? -2.582 22.276 10.226 1.00 91.88 408 PRO A C 1
ATOM 3256 O O . PRO A 1 408 ? -1.972 21.367 10.794 1.00 91.88 408 PRO A O 1
ATOM 3259 N N . GLY A 1 409 ? -2.547 22.385 8.893 1.00 90.50 409 GLY A N 1
ATOM 3260 C CA . GLY A 1 409 ? -1.736 21.533 8.020 1.00 90.50 409 GLY A CA 1
ATOM 3261 C C . GLY A 1 409 ? -0.247 21.895 8.058 1.00 90.50 409 GLY A C 1
ATOM 3262 O O . GLY A 1 409 ? 0.123 23.063 7.942 1.00 90.50 409 GLY A O 1
ATOM 3263 N N . THR A 1 410 ? 0.638 20.899 8.173 1.00 84.56 410 THR A N 1
ATOM 3264 C CA . THR A 1 410 ? 2.094 21.129 8.281 1.00 84.56 410 THR A CA 1
ATOM 3265 C C . THR A 1 410 ? 2.833 21.181 6.945 1.00 84.56 410 THR A C 1
ATOM 3267 O O . THR A 1 410 ? 3.989 21.604 6.918 1.00 84.56 410 THR A O 1
ATOM 3270 N N . GLY A 1 411 ? 2.186 20.756 5.857 1.00 79.19 411 GLY A N 1
ATOM 3271 C CA . GLY A 1 411 ? 2.828 20.543 4.556 1.00 79.19 411 GLY A CA 1
ATOM 3272 C C . GLY A 1 411 ? 3.647 19.249 4.511 1.00 79.19 411 GLY A C 1
ATOM 3273 O O . GLY A 1 411 ? 4.032 18.708 5.550 1.00 79.19 411 GLY A O 1
ATOM 3274 N N . ALA A 1 412 ? 3.908 18.754 3.299 1.00 72.06 412 ALA A N 1
ATOM 3275 C CA . ALA A 1 412 ? 4.599 17.480 3.075 1.00 72.06 412 ALA A CA 1
ATOM 3276 C C . ALA A 1 412 ? 6.121 17.595 3.275 1.00 72.06 412 ALA A C 1
ATOM 3278 O O . ALA A 1 412 ? 6.803 16.608 3.554 1.00 72.06 412 ALA A O 1
ATOM 3279 N N . ASN A 1 413 ? 6.666 18.810 3.142 1.00 74.94 413 ASN A N 1
ATOM 3280 C CA . ASN A 1 413 ? 8.099 19.083 3.219 1.00 74.94 413 ASN A CA 1
ATOM 3281 C C . ASN A 1 413 ? 8.423 20.199 4.224 1.00 74.94 413 ASN A C 1
ATOM 3283 O O . ASN A 1 413 ? 7.668 21.165 4.327 1.00 74.94 413 ASN A O 1
ATOM 3287 N N . PRO A 1 414 ? 9.606 20.180 4.876 1.00 67.00 414 PRO A N 1
ATOM 3288 C CA . PRO A 1 414 ? 10.007 21.230 5.821 1.00 67.00 414 PRO A CA 1
ATOM 3289 C C . PRO A 1 414 ? 9.969 22.655 5.245 1.00 67.00 414 PRO A C 1
ATOM 3291 O O . PRO A 1 414 ? 9.725 23.611 5.974 1.00 67.00 414 PRO A O 1
ATOM 3294 N N . LYS A 1 415 ? 10.184 22.806 3.931 1.00 71.56 415 LYS A N 1
ATOM 3295 C CA . LYS A 1 415 ? 10.117 24.103 3.238 1.00 71.56 415 LYS A CA 1
ATOM 3296 C C . LYS A 1 415 ? 8.695 24.667 3.164 1.00 71.56 415 LYS A C 1
ATOM 3298 O O . LYS A 1 415 ? 8.538 25.880 3.220 1.00 71.56 415 LYS A O 1
ATOM 3303 N N . GLU A 1 416 ? 7.680 23.807 3.073 1.00 68.31 416 GLU A N 1
ATOM 3304 C CA . GLU A 1 416 ? 6.262 24.200 3.003 1.00 68.31 416 GLU A CA 1
ATOM 3305 C C . GLU A 1 416 ? 5.733 24.708 4.351 1.00 68.31 416 GLU A C 1
ATOM 3307 O O . GLU A 1 416 ? 4.742 25.432 4.400 1.00 68.31 416 GLU A O 1
ATOM 3312 N N . ARG A 1 417 ? 6.431 24.384 5.445 1.00 70.69 417 ARG A N 1
ATOM 3313 C CA . ARG A 1 417 ? 6.123 24.871 6.792 1.00 70.69 417 ARG A CA 1
ATOM 3314 C C . ARG A 1 417 ? 6.599 26.309 7.041 1.00 70.69 417 ARG A C 1
ATOM 3316 O O . ARG A 1 417 ? 6.217 26.922 8.035 1.00 70.69 417 ARG A O 1
ATOM 3323 N N . ARG A 1 418 ? 7.459 26.865 6.182 1.00 70.06 418 ARG A N 1
ATOM 3324 C CA . ARG A 1 418 ? 8.120 28.154 6.435 1.00 70.06 418 ARG A CA 1
ATOM 3325 C C . ARG A 1 418 ? 7.089 29.292 6.505 1.00 70.06 418 ARG A C 1
ATOM 3327 O O . ARG A 1 418 ? 6.399 29.557 5.528 1.00 70.06 418 ARG A O 1
ATOM 3334 N N . GLY A 1 419 ? 7.014 29.962 7.657 1.00 76.31 419 GLY A N 1
ATOM 3335 C CA . GLY A 1 419 ? 6.089 31.077 7.907 1.00 76.31 419 GLY A CA 1
ATOM 3336 C C . GLY A 1 419 ? 4.691 30.676 8.393 1.00 76.31 419 GLY A C 1
ATOM 3337 O O . GLY A 1 419 ? 3.839 31.547 8.528 1.00 76.31 419 GLY A O 1
ATOM 3338 N N . ARG A 1 420 ? 4.439 29.387 8.661 1.00 83.19 420 ARG A N 1
ATOM 3339 C CA . ARG A 1 420 ? 3.180 28.898 9.244 1.00 83.19 420 ARG A CA 1
ATOM 3340 C C . ARG A 1 420 ? 3.397 28.408 10.675 1.00 83.19 420 ARG A C 1
ATOM 3342 O O . ARG A 1 420 ? 4.447 27.836 10.970 1.00 83.19 420 ARG A O 1
ATOM 3349 N N . ASP A 1 421 ? 2.368 28.549 11.509 1.00 89.88 421 ASP A N 1
ATOM 3350 C CA . ASP A 1 421 ? 2.281 27.945 12.847 1.00 89.88 421 ASP A CA 1
ATOM 3351 C C . ASP A 1 421 ? 1.070 26.987 12.937 1.00 89.88 421 ASP A C 1
ATOM 3353 O O . ASP A 1 421 ? -0.003 27.370 13.410 1.00 89.88 421 ASP A O 1
ATOM 3357 N N . PRO A 1 422 ? 1.200 25.746 12.422 1.00 90.69 422 PRO A N 1
ATOM 3358 C CA . PRO A 1 422 ? 0.122 24.758 12.447 1.00 90.69 422 PRO A CA 1
ATOM 3359 C C . PRO A 1 422 ? -0.313 24.374 13.865 1.00 90.69 422 PRO A C 1
ATOM 3361 O O . PRO A 1 422 ? -1.483 24.074 14.093 1.00 90.69 422 PRO A O 1
ATOM 3364 N N . GLU A 1 423 ? 0.624 24.363 14.815 1.00 93.19 423 GLU A N 1
ATOM 3365 C CA . GLU A 1 423 ? 0.359 24.076 16.220 1.00 93.19 423 GLU A CA 1
ATOM 3366 C C . GLU A 1 423 ? -0.502 25.172 16.858 1.00 93.19 423 GLU A C 1
ATOM 3368 O O . GLU A 1 423 ? -1.554 24.860 17.422 1.00 93.19 423 GLU A O 1
ATOM 3373 N N . GLY A 1 424 ? -0.116 26.443 16.705 1.00 93.31 424 GLY A N 1
ATOM 3374 C CA . GLY A 1 424 ? -0.919 27.578 17.162 1.00 93.31 424 GLY A CA 1
ATOM 3375 C C . GLY A 1 424 ? -2.293 27.628 16.493 1.00 93.31 424 GLY A C 1
ATOM 3376 O O . GLY A 1 424 ? -3.300 27.829 17.170 1.00 93.31 424 GLY A O 1
ATOM 3377 N N . ALA A 1 425 ? -2.367 27.345 15.188 1.00 92.88 425 ALA A N 1
ATOM 3378 C CA . ALA A 1 425 ? -3.632 27.282 14.459 1.00 92.88 425 ALA A CA 1
ATOM 3379 C C . ALA A 1 425 ? -4.566 26.178 14.985 1.00 92.88 425 ALA A C 1
ATOM 3381 O O . ALA A 1 425 ? -5.765 26.419 15.133 1.00 92.88 425 ALA A O 1
ATOM 3382 N N . ALA A 1 426 ? -4.044 24.984 15.291 1.00 93.12 426 ALA A N 1
ATOM 3383 C CA . ALA A 1 426 ? -4.838 23.883 15.842 1.00 93.12 426 ALA A CA 1
ATOM 3384 C C . ALA A 1 426 ? -5.421 24.224 17.222 1.00 93.12 426 ALA A C 1
ATOM 3386 O O . ALA A 1 426 ? -6.587 23.932 17.481 1.00 93.12 426 ALA A O 1
ATOM 3387 N N . VAL A 1 427 ? -4.630 24.870 18.085 1.00 93.75 427 VAL A N 1
ATOM 3388 C CA . VAL A 1 427 ? -5.063 25.312 19.420 1.00 93.75 427 VAL A CA 1
ATOM 3389 C C . VAL A 1 427 ? -6.099 26.432 19.312 1.00 93.75 427 VAL A C 1
ATOM 3391 O O . VAL A 1 427 ? -7.190 26.310 19.866 1.00 93.75 427 VAL A O 1
ATOM 3394 N N . ALA A 1 428 ? -5.801 27.481 18.538 1.00 93.81 428 ALA A N 1
ATOM 3395 C CA . ALA A 1 428 ? -6.666 28.651 18.387 1.00 93.81 428 ALA A CA 1
ATOM 3396 C C . ALA A 1 428 ? -8.032 28.313 17.770 1.00 93.81 428 ALA A C 1
ATOM 3398 O O . ALA A 1 428 ? -9.045 28.883 18.162 1.00 93.81 428 ALA A O 1
ATOM 3399 N N . SER A 1 429 ? -8.067 27.372 16.821 1.00 91.12 429 SER A N 1
ATOM 3400 C CA . SER A 1 429 ? -9.312 26.911 16.190 1.00 91.12 429 SER A CA 1
ATOM 3401 C C . SER A 1 429 ? -10.003 25.768 16.936 1.00 91.12 429 SER A C 1
ATOM 3403 O O . SER A 1 429 ? -11.069 25.338 16.503 1.00 91.12 429 SER A O 1
ATOM 3405 N N . ASN A 1 430 ? -9.411 25.261 18.028 1.00 92.12 430 ASN A N 1
ATOM 3406 C CA . ASN A 1 430 ? -9.843 24.033 18.697 1.00 92.12 430 ASN A CA 1
ATOM 3407 C C . ASN A 1 430 ? -10.082 22.900 17.677 1.00 92.12 430 ASN A C 1
ATOM 3409 O O . ASN A 1 430 ? -11.138 22.272 17.663 1.00 92.12 430 ASN A O 1
ATOM 3413 N N . PHE A 1 431 ? -9.118 22.668 16.779 1.00 92.12 431 PHE A N 1
ATOM 3414 C CA . PHE A 1 431 ? -9.210 21.627 15.754 1.00 92.12 431 PHE A CA 1
ATOM 3415 C C . PHE A 1 431 ? -9.100 20.247 16.409 1.00 92.12 431 PHE A C 1
ATOM 3417 O O . PHE A 1 431 ? -8.002 19.718 16.602 1.00 92.12 431 PHE A O 1
ATOM 3424 N N . GLN A 1 432 ? -10.240 19.706 16.828 1.00 91.56 432 GLN A N 1
ATOM 3425 C CA . GLN A 1 432 ? -10.305 18.500 17.641 1.00 91.56 432 GLN A CA 1
ATOM 3426 C C . GLN A 1 432 ? -9.947 17.236 16.853 1.00 91.56 432 GLN A C 1
ATOM 3428 O O . GLN A 1 432 ? -10.142 17.155 15.639 1.00 91.56 432 GLN A O 1
ATOM 3433 N N . PHE A 1 433 ? -9.428 16.233 17.559 1.00 92.00 433 PHE A N 1
ATOM 3434 C CA . PHE A 1 433 ? -9.116 14.927 16.986 1.00 92.00 433 PHE A CA 1
ATOM 3435 C C . PHE A 1 433 ? -10.345 14.276 16.338 1.00 92.00 433 PHE A C 1
ATOM 3437 O O . PHE A 1 433 ? -10.239 13.790 15.219 1.00 92.00 433 PHE A O 1
ATOM 3444 N N . GLU A 1 434 ? -11.513 14.361 16.973 1.00 90.31 434 GLU A N 1
ATOM 3445 C CA . GLU A 1 434 ? -12.772 13.802 16.471 1.00 90.31 434 GLU A CA 1
ATOM 3446 C C . GLU A 1 434 ? -13.149 14.396 15.104 1.00 90.31 434 GLU A C 1
ATOM 3448 O O . GLU A 1 434 ? -13.528 13.666 14.191 1.00 90.31 434 GLU A O 1
ATOM 3453 N N . TYR A 1 435 ? -12.936 15.706 14.916 1.00 90.19 435 TYR A N 1
ATOM 3454 C CA . TYR A 1 435 ? -13.147 16.364 13.623 1.00 90.19 435 TYR A CA 1
ATOM 3455 C C . TYR A 1 435 ? -12.200 15.819 12.546 1.00 90.19 435 TYR A C 1
ATOM 3457 O O . TYR A 1 435 ? -12.585 15.649 11.387 1.00 90.19 435 TYR A O 1
ATOM 3465 N N . LEU A 1 436 ? -10.943 15.543 12.907 1.00 91.50 436 LEU A N 1
ATOM 3466 C CA . LEU A 1 436 ? -9.999 14.926 11.983 1.00 91.50 436 LEU A CA 1
ATOM 3467 C C . LEU A 1 436 ? -10.412 13.488 11.637 1.00 91.50 436 LEU A C 1
ATOM 3469 O O . LEU A 1 436 ? -10.260 13.098 10.481 1.00 91.50 436 LEU A O 1
ATOM 3473 N N . GLU A 1 437 ? -10.941 12.719 12.593 1.00 91.94 437 GLU A N 1
ATOM 3474 C CA . GLU A 1 437 ? -11.473 11.379 12.322 1.00 91.94 437 GLU A CA 1
ATOM 3475 C C . GLU A 1 437 ? -12.608 11.427 11.294 1.00 91.94 437 GLU A C 1
ATOM 3477 O O . GLU A 1 437 ? -12.576 10.679 10.317 1.00 91.94 437 GLU A O 1
ATOM 3482 N N . ASP A 1 438 ? -13.559 12.348 11.465 1.00 91.81 438 ASP A N 1
ATOM 3483 C CA . ASP A 1 438 ? -14.670 12.541 10.528 1.00 91.81 438 ASP A CA 1
ATOM 3484 C C . ASP A 1 438 ? -14.171 12.952 9.138 1.00 91.81 438 ASP A C 1
ATOM 3486 O O . ASP A 1 438 ? -14.593 12.410 8.116 1.00 91.81 438 ASP A O 1
ATOM 3490 N N . LEU A 1 439 ? -13.220 13.890 9.086 1.00 91.69 439 LEU A N 1
ATOM 3491 C CA . LEU A 1 439 ? -12.623 14.344 7.836 1.00 91.69 439 LEU A CA 1
ATOM 3492 C C . LEU A 1 439 ? -11.924 13.203 7.086 1.00 91.69 439 LEU A C 1
ATOM 3494 O O . LEU A 1 439 ? -12.031 13.114 5.861 1.00 91.69 439 LEU A O 1
ATOM 3498 N N . LEU A 1 440 ? -11.169 12.368 7.799 1.00 93.62 440 LEU A N 1
ATOM 3499 C CA . LEU A 1 440 ? -10.462 11.244 7.201 1.00 93.62 440 LEU A CA 1
ATOM 3500 C C . LEU A 1 440 ? -11.445 10.175 6.715 1.00 93.62 440 LEU A C 1
ATOM 3502 O O . LEU A 1 440 ? -11.273 9.707 5.592 1.00 93.62 440 LEU A O 1
ATOM 3506 N N . ASP A 1 441 ? -12.497 9.858 7.476 1.00 94.31 441 ASP A N 1
ATOM 3507 C CA . ASP A 1 441 ? -13.533 8.916 7.028 1.00 94.31 441 ASP A CA 1
ATOM 3508 C C . ASP A 1 441 ? -14.220 9.405 5.745 1.00 94.31 441 ASP A C 1
ATOM 3510 O O . ASP A 1 441 ? -14.285 8.664 4.765 1.00 94.31 441 ASP A O 1
ATOM 3514 N N . ILE A 1 442 ? -14.605 10.686 5.683 1.00 93.75 442 ILE A N 1
ATOM 3515 C CA . ILE A 1 442 ? -15.177 11.297 4.472 1.00 93.75 442 ILE A CA 1
ATOM 3516 C C . ILE A 1 442 ? -14.207 11.197 3.290 1.00 93.75 442 ILE A C 1
ATOM 3518 O O . ILE A 1 442 ? -14.620 10.853 2.183 1.00 93.75 442 ILE A O 1
ATOM 3522 N N . LEU A 1 443 ? -12.918 11.497 3.486 1.00 94.44 443 LEU A N 1
ATOM 3523 C CA . LEU A 1 443 ? -11.922 11.429 2.410 1.00 94.44 443 LEU A CA 1
ATOM 3524 C C . LEU A 1 443 ? -11.788 10.013 1.842 1.00 94.44 443 LEU A C 1
ATOM 3526 O O . LEU A 1 443 ? -11.746 9.853 0.621 1.00 94.44 443 LEU A O 1
ATOM 3530 N N . VAL A 1 444 ? -11.733 9.002 2.709 1.00 96.50 444 VAL A N 1
ATOM 3531 C CA . VAL A 1 444 ? -11.578 7.602 2.296 1.00 96.50 444 VAL A CA 1
ATOM 3532 C C . VAL A 1 444 ? -12.867 7.060 1.676 1.00 96.50 444 VAL A C 1
ATOM 3534 O O . VAL A 1 444 ? -12.829 6.483 0.589 1.00 96.50 444 VAL A O 1
ATOM 3537 N N . ALA A 1 445 ? -14.019 7.315 2.296 1.00 96.19 445 ALA A N 1
ATOM 3538 C CA . ALA A 1 445 ? -15.316 6.919 1.760 1.00 96.19 445 ALA A CA 1
ATOM 3539 C C . ALA A 1 445 ? -15.571 7.562 0.385 1.00 96.19 445 ALA A C 1
ATOM 3541 O O . ALA A 1 445 ? -16.053 6.895 -0.533 1.00 96.19 445 ALA A O 1
ATOM 3542 N N . ASN A 1 446 ? -15.206 8.837 0.206 1.00 95.50 446 ASN A N 1
ATOM 3543 C CA . ASN A 1 446 ? -15.333 9.527 -1.077 1.00 95.50 446 ASN A CA 1
ATOM 3544 C C . ASN A 1 446 ? -14.352 8.988 -2.123 1.00 95.50 446 ASN A C 1
ATOM 3546 O O . ASN A 1 446 ? -14.744 8.882 -3.282 1.00 95.50 446 ASN A O 1
ATOM 3550 N N . TYR A 1 447 ? -13.119 8.621 -1.75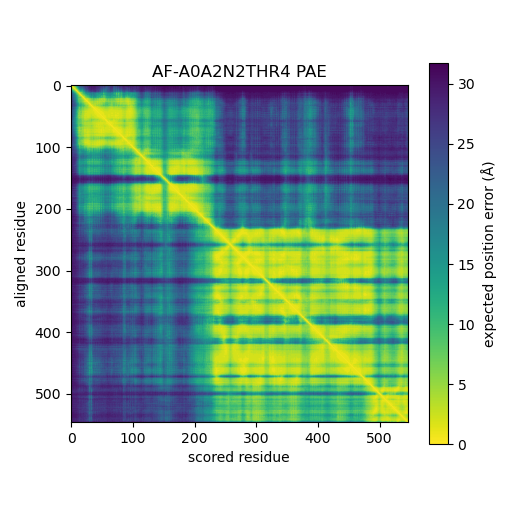0 1.00 96.25 447 TYR A N 1
ATOM 3551 C CA . TYR A 1 447 ? -12.171 7.962 -2.664 1.00 96.25 447 TYR A CA 1
ATOM 3552 C C . TYR A 1 447 ? -12.789 6.698 -3.272 1.00 96.25 447 TYR A C 1
ATOM 3554 O O . TYR A 1 447 ? -12.849 6.559 -4.491 1.00 96.25 447 TYR A O 1
ATOM 3562 N N . ASN A 1 448 ? -13.363 5.843 -2.426 1.00 97.69 448 ASN A N 1
ATOM 3563 C CA . ASN A 1 448 ? -14.054 4.627 -2.847 1.00 97.69 448 ASN A CA 1
ATOM 3564 C C . ASN A 1 448 ? -15.258 4.889 -3.774 1.00 97.69 448 ASN A C 1
ATOM 3566 O O . ASN A 1 448 ? -15.569 4.067 -4.636 1.00 97.69 448 ASN A O 1
ATOM 3570 N N . GLY A 1 449 ? -15.917 6.039 -3.614 1.00 96.31 449 GLY A N 1
ATOM 3571 C CA . GLY A 1 449 ? -17.050 6.481 -4.428 1.00 96.31 449 GLY A CA 1
ATOM 3572 C C . GLY A 1 449 ? -16.697 7.374 -5.623 1.00 96.31 449 GLY A C 1
ATOM 3573 O O . GLY A 1 449 ? -17.619 7.895 -6.253 1.00 96.31 449 GLY A O 1
ATOM 3574 N N . THR A 1 450 ? -15.410 7.590 -5.929 1.00 95.56 450 THR A N 1
ATOM 3575 C CA . THR A 1 450 ? -14.954 8.495 -7.002 1.00 95.56 450 THR A CA 1
ATOM 3576 C C . THR A 1 450 ? -14.374 7.712 -8.190 1.00 95.56 450 THR A C 1
ATOM 3578 O O . THR A 1 450 ? -13.555 6.819 -7.986 1.00 95.56 450 THR A O 1
ATOM 3581 N N . PRO A 1 451 ? -14.756 8.021 -9.445 1.00 95.25 451 PRO A N 1
ATOM 3582 C CA . PRO A 1 451 ? -14.248 7.330 -10.632 1.00 95.25 451 PRO A CA 1
ATOM 3583 C C . PRO A 1 451 ? -12.730 7.417 -10.823 1.00 95.25 451 PRO A C 1
ATOM 3585 O O . PRO A 1 451 ? -12.148 8.503 -10.774 1.00 95.25 451 PRO A O 1
ATOM 3588 N N . HIS A 1 452 ? -12.093 6.288 -11.147 1.00 92.31 452 HIS A N 1
ATOM 3589 C CA . HIS A 1 452 ? -10.670 6.225 -11.491 1.00 92.31 452 HIS A CA 1
ATOM 3590 C C . HIS A 1 452 ? -10.470 5.895 -12.974 1.00 92.31 452 HIS A C 1
ATOM 3592 O O . HIS A 1 452 ? -10.940 4.870 -13.469 1.00 92.31 452 HIS A O 1
ATOM 3598 N N . SER A 1 453 ? -9.694 6.714 -13.691 1.00 89.19 453 SER A N 1
ATOM 3599 C CA . SER A 1 453 ? -9.377 6.479 -15.113 1.00 89.19 453 SER A CA 1
ATOM 3600 C C . SER A 1 453 ? -8.706 5.123 -15.350 1.00 89.19 453 SER A C 1
ATOM 3602 O O . SER A 1 453 ? -8.997 4.424 -16.315 1.00 89.19 453 SER A O 1
ATOM 3604 N N . SER A 1 454 ? -7.865 4.698 -14.412 1.00 85.25 454 SER A N 1
ATOM 3605 C CA . SER A 1 454 ? -7.168 3.417 -14.432 1.00 85.25 454 SER A CA 1
ATOM 3606 C C . SER A 1 454 ? -8.084 2.207 -14.173 1.00 85.25 454 SER A C 1
ATOM 3608 O O . SER A 1 454 ? -7.602 1.076 -14.231 1.00 85.25 454 SER A O 1
ATOM 3610 N N . LEU A 1 455 ? -9.366 2.411 -13.835 1.00 91.12 455 LEU A N 1
ATOM 3611 C CA . LEU A 1 455 ? -10.415 1.379 -13.727 1.00 91.12 455 LEU A CA 1
ATOM 3612 C C . LEU A 1 455 ? -11.444 1.489 -14.866 1.00 91.12 455 LEU A C 1
ATOM 3614 O O . LEU A 1 455 ? -12.572 1.016 -14.737 1.00 91.12 455 LEU A O 1
ATOM 3618 N N . GLY A 1 456 ? -11.093 2.161 -15.968 1.00 90.00 456 GLY A N 1
ATOM 3619 C CA . GLY A 1 456 ? -12.048 2.445 -17.040 1.00 90.00 456 GLY A CA 1
ATOM 3620 C C . GLY A 1 456 ? -13.180 3.363 -16.577 1.00 90.00 456 GLY A C 1
ATOM 3621 O O . GLY A 1 456 ? -14.319 3.171 -16.986 1.00 90.00 456 GLY A O 1
ATOM 3622 N N . TYR A 1 457 ? -12.867 4.322 -15.698 1.00 92.50 457 TYR A N 1
ATOM 3623 C CA . TYR A 1 457 ? -13.809 5.281 -15.111 1.00 92.50 457 TYR A CA 1
ATOM 3624 C C . TYR A 1 457 ? -14.899 4.676 -14.214 1.00 92.50 457 TYR A C 1
ATOM 3626 O O . TYR A 1 457 ? -15.862 5.363 -13.888 1.00 92.50 457 TYR A O 1
ATOM 3634 N N . ARG A 1 458 ? -14.728 3.437 -13.737 1.00 95.69 458 ARG A N 1
ATOM 3635 C CA . ARG A 1 458 ? -15.482 2.953 -12.573 1.00 95.69 458 ARG A CA 1
ATOM 3636 C C . ARG A 1 458 ? -14.925 3.549 -11.285 1.00 95.69 458 ARG A C 1
ATOM 3638 O O . ARG A 1 458 ? -13.721 3.804 -11.172 1.00 95.69 458 ARG A O 1
ATOM 3645 N N . THR A 1 459 ? -15.795 3.746 -10.307 1.00 97.25 459 THR A N 1
ATOM 3646 C CA . THR A 1 459 ? -15.384 3.926 -8.910 1.00 97.25 459 THR A CA 1
ATOM 3647 C C . THR A 1 459 ? -14.787 2.618 -8.370 1.00 97.25 459 THR A C 1
ATOM 3649 O O . THR A 1 459 ? -15.132 1.537 -8.866 1.00 97.25 459 THR A O 1
ATOM 3652 N N . PRO A 1 460 ? -13.920 2.667 -7.346 1.00 97.56 460 PRO A N 1
ATOM 3653 C CA . PRO A 1 460 ? -13.483 1.460 -6.652 1.00 97.56 460 PRO A CA 1
ATOM 3654 C C . PRO A 1 460 ? -14.627 0.554 -6.180 1.00 97.56 460 PRO A C 1
ATOM 3656 O O . PRO A 1 460 ? -14.552 -0.661 -6.347 1.00 97.56 460 PRO A O 1
ATOM 3659 N N . LEU A 1 461 ? -15.719 1.131 -5.668 1.00 97.62 461 LEU A N 1
ATOM 3660 C CA . LEU A 1 461 ? -16.900 0.376 -5.234 1.00 97.62 461 LEU A CA 1
ATOM 3661 C C . LEU A 1 461 ? -17.627 -0.317 -6.396 1.00 97.62 461 LEU A C 1
ATOM 3663 O O . LEU A 1 461 ? -18.002 -1.484 -6.289 1.00 97.62 461 LEU A O 1
ATOM 3667 N N . GLU A 1 462 ? -17.796 0.364 -7.530 1.00 96.88 462 GLU A N 1
ATOM 3668 C CA . GLU A 1 462 ? -18.386 -0.240 -8.732 1.00 96.88 462 GLU A CA 1
ATOM 3669 C C . GLU A 1 462 ? -17.505 -1.352 -9.296 1.00 96.88 462 GLU A C 1
ATOM 3671 O O . GLU A 1 462 ? -18.014 -2.381 -9.740 1.00 96.88 462 GLU A O 1
ATOM 3676 N N . GLN A 1 463 ? -16.184 -1.165 -9.277 1.00 96.56 463 GLN A N 1
ATOM 3677 C CA . GLN A 1 463 ? -15.244 -2.190 -9.708 1.00 96.56 463 GLN A CA 1
ATOM 3678 C C . GLN A 1 463 ? -15.269 -3.398 -8.764 1.00 96.56 463 GLN A C 1
ATOM 3680 O O . GLN A 1 463 ? -15.284 -4.531 -9.246 1.00 96.56 463 GLN A O 1
ATOM 3685 N N . PHE A 1 464 ? -15.332 -3.173 -7.449 1.00 96.31 464 PHE A N 1
ATOM 3686 C CA . PHE A 1 464 ? -15.489 -4.230 -6.451 1.00 96.31 464 PHE A CA 1
ATOM 3687 C C . PHE A 1 464 ? -16.756 -5.046 -6.734 1.00 96.31 464 PHE A C 1
ATOM 3689 O O . PHE A 1 464 ? -16.681 -6.259 -6.918 1.00 96.31 464 PHE A O 1
ATOM 3696 N N . ALA A 1 465 ? -17.909 -4.382 -6.875 1.00 95.00 465 ALA A N 1
ATOM 3697 C CA . ALA A 1 465 ? -19.178 -5.042 -7.183 1.00 95.00 465 ALA A CA 1
ATOM 3698 C C . ALA A 1 465 ? -19.156 -5.774 -8.535 1.00 95.00 465 ALA A C 1
ATOM 3700 O O . ALA A 1 465 ? -19.700 -6.871 -8.658 1.00 95.00 465 ALA A O 1
ATOM 3701 N N . PHE A 1 466 ? -18.525 -5.190 -9.558 1.00 94.56 466 PHE A N 1
ATOM 3702 C CA . PHE A 1 466 ? -18.373 -5.820 -10.868 1.00 94.56 466 PHE A CA 1
ATOM 3703 C C . PHE A 1 466 ? -17.575 -7.124 -10.781 1.00 94.56 466 PHE A C 1
ATOM 3705 O O . PHE A 1 466 ? -17.997 -8.134 -11.343 1.00 94.56 466 PHE A O 1
ATOM 3712 N N . LEU A 1 467 ? -16.443 -7.118 -10.073 1.00 94.06 467 LEU A N 1
ATOM 3713 C CA . LEU A 1 467 ? -15.620 -8.313 -9.898 1.00 94.06 467 LEU A CA 1
ATOM 3714 C C . LEU A 1 467 ? -16.322 -9.357 -9.021 1.00 94.06 467 LEU A C 1
ATOM 3716 O O . LEU A 1 467 ? -16.328 -10.531 -9.381 1.00 94.06 467 LEU A O 1
ATOM 3720 N N . ALA A 1 468 ? -16.991 -8.929 -7.947 1.00 93.62 468 ALA A N 1
ATOM 3721 C CA . ALA A 1 468 ? -17.745 -9.811 -7.059 1.00 93.62 468 ALA A CA 1
ATOM 3722 C C . ALA A 1 468 ? -18.846 -10.569 -7.816 1.00 93.62 468 ALA A C 1
ATOM 3724 O O . ALA A 1 468 ? -18.995 -11.776 -7.659 1.00 93.62 468 ALA A O 1
ATOM 3725 N N . ARG A 1 469 ? -19.569 -9.892 -8.719 1.00 91.50 469 ARG A N 1
ATOM 3726 C CA . ARG A 1 469 ? -20.611 -10.515 -9.556 1.00 91.50 469 ARG A CA 1
ATOM 3727 C C . ARG A 1 469 ? -20.077 -11.548 -10.548 1.00 91.50 469 ARG A C 1
ATOM 3729 O O . ARG A 1 469 ? -20.840 -12.412 -10.969 1.00 91.50 469 ARG A O 1
ATOM 3736 N N . ARG A 1 470 ? -18.806 -11.460 -10.955 1.00 89.62 470 ARG A N 1
ATOM 3737 C CA . ARG A 1 470 ? -18.200 -12.449 -11.865 1.00 89.62 470 ARG A CA 1
ATOM 3738 C C . ARG A 1 470 ? -17.842 -13.749 -11.152 1.00 89.62 470 ARG A C 1
ATOM 3740 O O . ARG A 1 470 ? -17.831 -14.787 -11.803 1.00 89.62 470 ARG A O 1
ATOM 3747 N N . GLU A 1 471 ? -17.564 -13.691 -9.851 1.00 84.25 471 GLU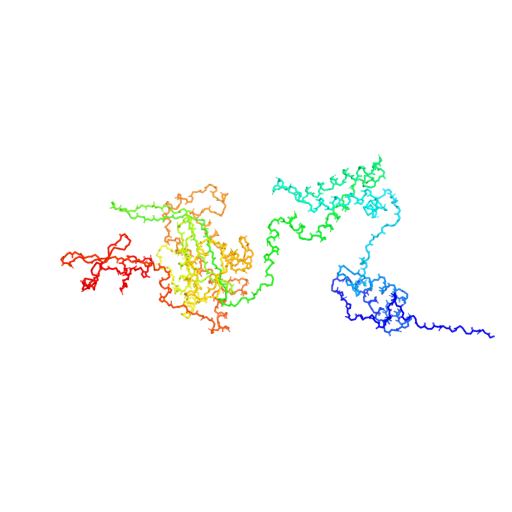 A N 1
ATOM 3748 C CA . GLU A 1 471 ? -17.139 -14.841 -9.047 1.00 84.25 471 GLU A CA 1
ATOM 3749 C C . GLU A 1 471 ? -17.801 -14.848 -7.647 1.00 84.25 471 GLU A C 1
ATOM 3751 O O . GLU A 1 471 ? -17.106 -14.839 -6.629 1.00 84.25 471 GLU A O 1
ATOM 3756 N N . PRO A 1 472 ? -19.145 -14.878 -7.555 1.00 71.31 472 PRO A N 1
ATOM 3757 C CA . PRO A 1 472 ? -19.862 -14.646 -6.296 1.00 71.31 472 PRO A CA 1
ATOM 3758 C C . PRO A 1 472 ? -19.572 -15.696 -5.212 1.00 71.31 472 PRO A C 1
ATOM 3760 O O . PRO A 1 472 ? -19.649 -15.393 -4.029 1.00 71.31 472 PRO A O 1
ATOM 3763 N N . GLY A 1 473 ? -19.196 -16.922 -5.593 1.00 73.38 473 GLY A N 1
ATOM 3764 C CA . GLY A 1 473 ? -18.914 -18.016 -4.655 1.00 73.38 473 GLY A CA 1
ATOM 3765 C C . GLY A 1 473 ? -17.527 -17.990 -4.002 1.00 73.38 473 GLY A C 1
ATOM 3766 O O . GLY A 1 473 ? -17.202 -18.919 -3.268 1.00 73.38 473 GLY A O 1
ATOM 3767 N N . LEU A 1 474 ? -16.685 -16.988 -4.287 1.00 82.00 474 LEU A N 1
ATOM 3768 C CA . LEU A 1 474 ? -15.304 -16.939 -3.784 1.00 82.00 474 LEU A CA 1
ATOM 3769 C C . LEU A 1 474 ? -15.104 -16.034 -2.564 1.00 82.00 474 LEU A C 1
ATOM 3771 O O . LEU A 1 474 ? -14.041 -16.090 -1.943 1.00 82.00 474 LEU A O 1
ATOM 3775 N N . ILE A 1 475 ? -16.092 -15.208 -2.211 1.00 90.94 475 ILE A N 1
ATOM 3776 C CA . ILE A 1 475 ? -15.972 -14.288 -1.078 1.00 90.94 475 ILE A CA 1
ATOM 3777 C C . ILE A 1 475 ? -16.258 -15.059 0.209 1.00 90.94 475 ILE A C 1
ATOM 3779 O O . ILE A 1 475 ? -17.399 -15.362 0.545 1.00 90.94 475 ILE A O 1
ATOM 3783 N N . ARG A 1 476 ? -15.190 -15.392 0.933 1.00 93.44 476 ARG A N 1
ATOM 3784 C CA . ARG A 1 476 ? -15.280 -15.969 2.278 1.00 93.44 476 ARG A CA 1
ATOM 3785 C C . ARG A 1 476 ? -15.663 -14.878 3.273 1.00 93.44 476 ARG A C 1
ATOM 3787 O O . ARG A 1 476 ? -15.275 -13.728 3.091 1.00 93.44 476 ARG A O 1
ATOM 3794 N N . THR A 1 477 ? -16.352 -15.244 4.347 1.00 94.81 477 THR A N 1
ATOM 3795 C CA . THR A 1 477 ? -16.727 -14.314 5.420 1.00 94.81 477 THR A CA 1
ATOM 3796 C C . THR A 1 477 ? -16.170 -14.772 6.762 1.00 94.81 477 THR A C 1
ATOM 3798 O O . THR A 1 477 ? -16.294 -15.947 7.108 1.00 94.81 477 THR A O 1
ATOM 3801 N N . ALA A 1 478 ? -15.574 -13.856 7.522 1.00 96.00 478 ALA A N 1
ATOM 3802 C CA . ALA A 1 478 ? -15.112 -14.111 8.883 1.00 96.00 478 ALA A CA 1
ATOM 3803 C C . ALA A 1 478 ? -16.290 -14.244 9.861 1.00 96.00 478 ALA A C 1
ATOM 3805 O O . ALA A 1 478 ? -17.340 -13.626 9.669 1.00 96.00 478 ALA A O 1
ATOM 3806 N N . ASP A 1 479 ? -16.090 -14.996 10.948 1.00 94.12 479 ASP A N 1
ATOM 3807 C CA . ASP A 1 479 ? -17.056 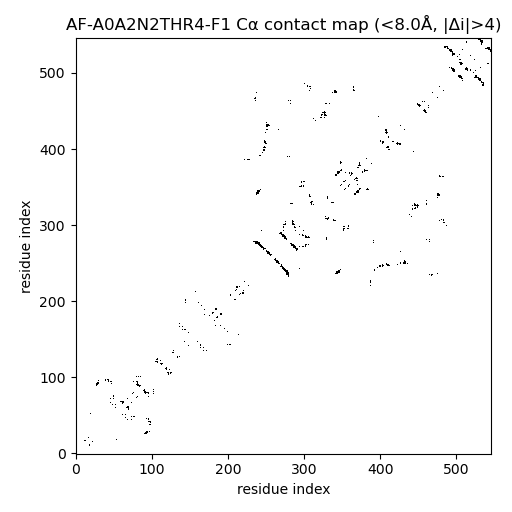-15.057 12.048 1.00 94.12 479 ASP A CA 1
ATOM 3808 C C . ASP A 1 479 ? -17.206 -13.667 12.705 1.00 94.12 479 ASP A C 1
ATOM 3810 O O . ASP A 1 479 ? -16.211 -13.106 13.182 1.00 94.12 479 ASP A O 1
ATOM 3814 N N . PRO A 1 480 ? -18.422 -13.090 12.778 1.00 90.75 480 PRO A N 1
ATOM 3815 C CA . PRO A 1 480 ? -18.625 -11.761 13.357 1.00 90.75 480 PRO A CA 1
ATOM 3816 C C . PRO A 1 480 ? -18.198 -11.646 14.825 1.00 90.75 480 PRO A C 1
ATOM 3818 O O . PRO A 1 480 ? -17.776 -10.571 15.267 1.00 90.75 480 PRO A O 1
ATOM 3821 N N . GLY A 1 481 ? -18.300 -12.735 15.591 1.00 86.94 481 GLY A N 1
ATOM 3822 C CA . GLY A 1 481 ? -17.849 -12.783 16.976 1.00 86.94 481 GLY A CA 1
ATOM 3823 C C . GLY A 1 481 ? -16.327 -12.677 17.081 1.00 86.94 481 GLY A C 1
ATOM 3824 O O . GLY A 1 481 ? -15.826 -11.864 17.858 1.00 86.94 481 GLY A O 1
ATOM 3825 N N . GLU A 1 482 ? -15.589 -13.446 16.282 1.00 90.00 482 GLU A N 1
ATOM 3826 C CA . GLU A 1 482 ? -14.123 -13.385 16.223 1.00 90.00 482 GLU A CA 1
ATOM 3827 C C . GLU A 1 482 ? -13.630 -12.015 15.746 1.00 90.00 482 GLU A C 1
ATOM 3829 O O . GLU A 1 482 ? -12.721 -11.441 16.351 1.00 90.00 482 GLU A O 1
ATOM 3834 N N . VAL A 1 483 ? -14.283 -11.432 14.734 1.00 91.62 483 VAL A N 1
ATOM 3835 C CA . VAL A 1 483 ? -14.001 -10.062 14.273 1.00 91.62 483 VAL A CA 1
ATOM 3836 C C . VAL A 1 483 ? -14.198 -9.049 15.399 1.00 91.62 483 VAL A C 1
ATOM 3838 O O . VAL A 1 483 ? -13.353 -8.177 15.608 1.00 91.62 483 VAL A O 1
ATOM 3841 N N . SER A 1 484 ? -15.292 -9.159 16.152 1.00 84.69 484 SER A N 1
ATOM 3842 C CA . SER A 1 484 ? -15.571 -8.238 17.261 1.00 84.69 484 SER A CA 1
ATOM 3843 C C . SER A 1 484 ? -14.502 -8.348 18.354 1.00 84.69 484 SER A C 1
ATOM 3845 O O . SER A 1 484 ? -14.034 -7.331 18.865 1.00 84.69 484 SER A O 1
ATOM 3847 N N . ARG A 1 485 ? -14.023 -9.571 18.618 1.00 84.00 485 ARG A N 1
ATOM 3848 C CA . ARG A 1 485 ? -13.014 -9.880 19.642 1.00 84.00 485 ARG A CA 1
ATOM 3849 C C . ARG A 1 485 ? -11.557 -9.652 19.216 1.00 84.00 485 ARG A C 1
ATOM 3851 O O . ARG A 1 485 ? -10.659 -9.868 20.030 1.00 84.00 485 ARG A O 1
ATOM 3858 N N . LEU A 1 486 ? -11.293 -9.166 17.996 1.00 87.38 486 LEU A N 1
ATOM 3859 C CA . LEU A 1 486 ? -9.939 -8.939 17.450 1.00 87.38 486 LEU A CA 1
ATOM 3860 C C . LEU A 1 486 ? -9.010 -8.120 18.365 1.00 87.38 486 LEU A C 1
ATOM 3862 O O . LEU A 1 486 ? -7.795 -8.325 18.364 1.00 87.38 486 LEU A O 1
ATOM 3866 N N . LEU A 1 487 ? -9.578 -7.177 19.122 1.00 84.88 487 LEU A N 1
ATOM 3867 C CA . LEU A 1 487 ? -8.860 -6.273 20.031 1.00 84.88 487 LEU A CA 1
ATOM 3868 C C . LEU A 1 487 ? -9.135 -6.562 21.515 1.00 84.88 487 LEU A C 1
ATOM 3870 O O . LEU A 1 487 ? -8.594 -5.876 22.386 1.00 84.88 487 LEU A O 1
ATOM 3874 N N . SER A 1 488 ? -9.943 -7.582 21.816 1.00 82.00 488 SER A N 1
ATOM 3875 C CA . SER A 1 488 ? -10.322 -7.948 23.178 1.00 82.00 488 SER A CA 1
ATOM 3876 C C . SER A 1 488 ? -9.127 -8.532 23.922 1.00 82.00 488 SER A C 1
ATOM 3878 O O . SER A 1 488 ? -8.819 -9.723 23.844 1.00 82.00 488 SER A O 1
ATOM 3880 N N . THR A 1 489 ? -8.432 -7.680 24.674 1.00 75.81 489 THR A N 1
ATOM 3881 C CA . THR A 1 489 ? -7.348 -8.131 25.547 1.00 75.81 489 THR A CA 1
ATOM 3882 C C . THR A 1 489 ? -7.951 -8.826 26.761 1.00 75.81 489 THR A C 1
ATOM 3884 O O . THR A 1 489 ? -8.616 -8.191 27.579 1.00 75.81 489 THR A O 1
ATOM 3887 N N . ARG A 1 490 ? -7.711 -10.135 26.872 1.00 86.19 490 ARG A N 1
ATOM 3888 C CA . ARG A 1 490 ? -8.121 -10.943 28.024 1.00 86.19 490 ARG A CA 1
ATOM 3889 C C . ARG A 1 490 ? -7.097 -10.820 29.142 1.00 86.19 490 ARG A C 1
ATOM 3891 O O . ARG A 1 490 ? -5.893 -10.935 28.905 1.00 86.19 490 ARG A O 1
ATOM 3898 N N . LYS A 1 491 ? -7.576 -10.608 30.363 1.00 90.50 491 LYS A N 1
ATOM 3899 C CA . LYS A 1 491 ? -6.763 -10.610 31.577 1.00 90.50 491 LYS A CA 1
ATOM 3900 C C . LYS A 1 491 ? -7.426 -11.496 32.617 1.00 90.50 491 LYS A C 1
ATOM 3902 O O . LYS A 1 491 ? -8.598 -11.308 32.926 1.00 90.50 491 LYS A O 1
ATOM 3907 N N . LYS A 1 492 ? -6.642 -12.388 33.219 1.00 94.31 492 LYS A N 1
ATOM 3908 C CA . LYS A 1 492 ? -7.068 -13.091 34.427 1.00 94.31 492 LYS A CA 1
ATOM 3909 C C . LYS A 1 492 ? -7.142 -12.109 35.585 1.00 94.31 492 LYS A C 1
ATOM 3911 O O . LYS A 1 492 ? -6.128 -11.524 35.976 1.00 94.31 492 LYS A O 1
ATOM 3916 N N . CYS A 1 493 ? -8.337 -11.942 36.127 1.00 95.38 493 CYS A N 1
ATOM 3917 C CA . CYS A 1 493 ? -8.606 -11.100 37.279 1.00 95.38 493 CYS A CA 1
ATOM 3918 C C . CYS A 1 493 ? -9.154 -11.951 38.415 1.00 95.38 493 CYS A C 1
ATOM 3920 O O . CYS A 1 493 ? -9.968 -12.845 38.207 1.00 95.38 493 CYS A O 1
ATOM 3922 N N . ARG A 1 494 ? -8.709 -11.651 39.633 1.00 95.94 494 ARG A N 1
ATOM 3923 C CA . ARG A 1 494 ? -9.238 -12.287 40.833 1.00 95.94 494 ARG A CA 1
ATOM 3924 C C . ARG A 1 494 ? -10.573 -11.650 41.209 1.00 95.94 494 ARG A C 1
ATOM 3926 O O . ARG A 1 494 ? -10.666 -10.421 41.237 1.00 95.94 494 ARG A O 1
ATOM 3933 N N . VAL A 1 495 ? -11.569 -12.466 41.534 1.00 95.56 495 VAL A N 1
ATOM 3934 C CA . VAL A 1 495 ? -12.839 -11.995 42.097 1.00 95.56 495 VAL A CA 1
ATOM 3935 C C . VAL A 1 495 ? -12.613 -11.636 43.561 1.00 95.56 495 VAL A C 1
ATOM 3937 O O . VAL A 1 495 ? -12.285 -12.486 44.390 1.00 95.56 495 VAL A O 1
ATOM 3940 N N . LEU A 1 496 ? -12.758 -10.355 43.882 1.00 94.25 496 LEU A N 1
ATOM 3941 C CA . LEU A 1 496 ? -12.563 -9.818 45.221 1.00 94.25 496 LEU A CA 1
ATOM 3942 C C . LEU A 1 496 ? -13.913 -9.689 45.912 1.00 94.25 496 LEU A C 1
ATOM 3944 O O . LEU A 1 496 ? -14.804 -9.007 45.411 1.00 94.25 496 LEU A O 1
ATOM 3948 N N . ALA A 1 497 ? -14.041 -10.319 47.077 1.00 91.75 497 ALA A N 1
ATOM 3949 C CA . ALA A 1 497 ? -15.236 -10.272 47.906 1.00 91.75 497 ALA A CA 1
ATOM 3950 C C . ALA A 1 497 ? -14.886 -9.837 49.336 1.00 91.75 497 ALA A C 1
ATOM 3952 O O . ALA A 1 497 ? -13.919 -10.320 49.928 1.00 91.75 497 ALA A O 1
ATOM 3953 N N . ALA A 1 498 ? -15.684 -8.936 49.915 1.00 86.88 498 ALA A N 1
ATOM 3954 C CA . ALA A 1 498 ? -15.634 -8.667 51.353 1.00 86.88 498 ALA A CA 1
ATOM 3955 C C . ALA A 1 498 ? -16.058 -9.915 52.153 1.00 86.88 498 ALA A C 1
ATOM 3957 O O . ALA A 1 498 ? -16.867 -10.706 51.672 1.00 86.88 498 ALA A O 1
ATOM 3958 N N . LYS A 1 499 ? -15.594 -10.063 53.406 1.00 74.94 499 LYS A N 1
ATOM 3959 C CA . LYS A 1 499 ? -15.991 -11.186 54.290 1.00 74.94 499 LYS A CA 1
ATOM 3960 C C . LYS A 1 499 ? -17.514 -11.315 54.462 1.00 74.94 499 LYS A C 1
ATOM 3962 O O . LYS A 1 499 ? -18.016 -12.415 54.642 1.00 74.94 499 LYS A O 1
ATOM 3967 N N . SER A 1 500 ? -18.239 -10.198 54.382 1.00 74.38 500 SER A N 1
ATOM 3968 C CA . SER A 1 500 ? -19.706 -10.122 54.424 1.00 74.38 500 SER A CA 1
ATOM 3969 C C . SER A 1 500 ? -20.402 -10.515 53.111 1.00 74.38 500 SER A C 1
ATOM 3971 O O . SER A 1 500 ? -21.622 -10.632 53.088 1.00 74.38 500 SER A O 1
ATOM 3973 N N . GLY A 1 501 ? -19.669 -10.660 52.000 1.00 69.62 501 GLY A N 1
ATOM 3974 C CA . GLY A 1 501 ? -20.217 -10.905 50.660 1.00 69.62 501 GLY A CA 1
ATOM 3975 C C . GLY A 1 501 ? -20.901 -9.696 50.003 1.00 69.62 501 GLY A C 1
ATOM 3976 O O . GLY A 1 501 ? -21.402 -9.816 48.893 1.00 69.62 501 GLY A O 1
ATOM 3977 N N . THR A 1 502 ? -20.919 -8.525 50.651 1.00 75.56 502 THR A N 1
ATOM 3978 C CA . THR A 1 502 ? -21.665 -7.339 50.179 1.00 75.56 502 THR A CA 1
ATOM 3979 C C . THR A 1 502 ? -20.948 -6.527 49.098 1.00 75.56 502 THR A C 1
ATOM 3981 O O . THR A 1 502 ? -21.602 -5.819 48.337 1.00 75.56 502 THR A O 1
ATOM 3984 N N . LYS A 1 503 ? -19.616 -6.631 48.995 1.00 87.88 503 LYS A N 1
ATOM 3985 C CA . LYS A 1 503 ? -18.816 -5.975 47.949 1.00 87.88 503 LYS A CA 1
ATOM 3986 C C . LYS A 1 503 ? -18.059 -7.028 47.148 1.00 87.88 503 LYS A C 1
ATOM 3988 O O . LYS A 1 503 ? -17.013 -7.483 47.606 1.00 87.88 503 LYS A O 1
ATOM 3993 N N . VAL A 1 504 ? -18.596 -7.398 45.983 1.00 93.88 504 VAL A N 1
ATOM 3994 C CA . VAL A 1 504 ? -17.990 -8.359 45.047 1.00 93.88 504 VAL A CA 1
ATOM 3995 C C . VAL A 1 504 ? -17.669 -7.653 43.738 1.00 93.88 504 VAL A C 1
ATOM 3997 O O . VAL A 1 504 ? -18.562 -7.081 43.113 1.00 93.88 504 VAL A O 1
ATOM 4000 N N . HIS A 1 505 ? -16.402 -7.672 43.338 1.00 95.06 505 HIS A N 1
ATOM 4001 C CA . HIS A 1 505 ? -15.929 -6.998 42.133 1.00 95.06 505 HIS A CA 1
ATOM 4002 C C . HIS A 1 505 ? -14.690 -7.678 41.545 1.00 95.06 505 HIS A C 1
ATOM 4004 O O . HIS A 1 505 ? -14.023 -8.479 42.201 1.00 95.06 505 HIS A O 1
ATOM 4010 N N . VAL A 1 506 ? -14.352 -7.311 40.314 1.00 95.94 506 VAL A N 1
ATOM 4011 C CA . VAL A 1 506 ? -13.054 -7.579 39.692 1.00 95.94 506 VAL A CA 1
ATOM 4012 C C . VAL A 1 506 ? -12.371 -6.254 39.378 1.00 95.94 506 VAL A C 1
ATOM 4014 O O . VAL A 1 506 ? -13.003 -5.307 38.913 1.00 95.94 506 VAL A O 1
ATOM 4017 N N . ASN A 1 507 ? -11.063 -6.192 39.613 1.00 94.81 507 ASN A N 1
ATOM 4018 C CA . ASN A 1 507 ? -10.247 -5.061 39.183 1.00 94.81 507 ASN A CA 1
ATOM 4019 C C . ASN A 1 507 ? -9.670 -5.366 37.804 1.00 94.81 507 ASN A C 1
ATOM 4021 O O . ASN A 1 507 ? -8.851 -6.278 37.651 1.00 94.81 507 ASN A O 1
ATOM 4025 N N . PHE A 1 508 ? -10.089 -4.607 36.796 1.00 92.69 508 PHE A N 1
ATOM 4026 C CA . PHE A 1 508 ? -9.613 -4.751 35.426 1.00 92.69 508 PHE A CA 1
ATOM 4027 C C . PHE A 1 508 ? -9.027 -3.419 34.947 1.00 92.69 508 PHE A C 1
ATOM 4029 O O . PHE A 1 508 ? -9.698 -2.392 34.882 1.00 92.69 508 PHE A O 1
ATOM 4036 N N . TYR A 1 509 ? -7.720 -3.435 34.672 1.00 89.00 509 TYR A N 1
ATOM 4037 C CA . TYR A 1 509 ? -6.887 -2.235 34.532 1.00 89.00 509 TYR A CA 1
ATOM 4038 C C . TYR A 1 509 ? -7.086 -1.244 35.691 1.00 89.00 509 TYR A C 1
ATOM 4040 O O . TYR A 1 509 ? -6.793 -1.597 36.830 1.00 89.00 509 TYR A O 1
ATOM 4048 N N . ASN A 1 510 ? -7.552 -0.029 35.401 1.00 87.31 510 ASN A N 1
ATOM 4049 C CA . ASN A 1 510 ? -7.673 1.069 36.359 1.00 87.31 510 ASN A CA 1
ATOM 4050 C C . ASN A 1 510 ? -9.121 1.262 36.848 1.00 87.31 510 ASN A C 1
ATOM 4052 O O . ASN A 1 510 ? -9.454 2.345 37.322 1.00 87.31 510 ASN A O 1
ATOM 4056 N N . ALA A 1 511 ? -9.985 0.251 36.691 1.00 91.19 511 ALA A N 1
ATOM 4057 C CA . ALA A 1 511 ? -11.396 0.326 37.055 1.00 91.19 511 ALA A CA 1
ATOM 4058 C C . ALA A 1 511 ? -11.878 -0.915 37.829 1.00 91.19 511 ALA A C 1
ATOM 4060 O O . ALA A 1 511 ? -11.387 -2.034 37.634 1.00 91.19 511 ALA A O 1
ATOM 4061 N N . GLU A 1 512 ? -12.851 -0.678 38.710 1.00 94.31 512 GLU A N 1
ATOM 4062 C CA . GLU A 1 512 ? -13.583 -1.688 39.478 1.00 94.31 512 GLU A CA 1
ATOM 4063 C C . GLU A 1 512 ? -14.873 -2.044 38.723 1.00 94.31 512 GLU A C 1
ATOM 4065 O O . GLU A 1 512 ? -15.664 -1.158 38.402 1.00 94.31 512 GLU A O 1
ATOM 4070 N N . TYR A 1 513 ? -15.099 -3.333 38.465 1.00 94.25 513 TYR A N 1
ATOM 4071 C CA . TYR A 1 513 ? -16.312 -3.827 37.810 1.00 94.25 513 TYR A CA 1
ATOM 4072 C C . TYR A 1 513 ? -17.057 -4.776 38.738 1.00 94.25 513 TYR A C 1
ATOM 4074 O O . TYR A 1 513 ? -16.465 -5.684 39.320 1.00 94.25 513 TYR A O 1
ATOM 4082 N N . SER A 1 514 ? -18.369 -4.596 38.850 1.00 93.06 514 SER A N 1
ATOM 4083 C CA . SER A 1 514 ? -19.246 -5.467 39.631 1.00 93.06 514 SER A CA 1
ATOM 4084 C C . SER A 1 514 ? -20.501 -5.799 38.831 1.00 93.06 514 SER A C 1
ATOM 4086 O O . SER A 1 514 ? -20.908 -5.040 37.954 1.00 93.06 514 SER A O 1
ATOM 4088 N N . ALA A 1 515 ? -21.105 -6.948 39.120 1.00 92.00 515 ALA A N 1
ATOM 4089 C CA . ALA A 1 515 ? -22.346 -7.382 38.495 1.00 92.00 515 ALA A CA 1
ATOM 4090 C C . ALA A 1 515 ? -23.181 -8.182 39.496 1.00 92.00 515 ALA A C 1
ATOM 4092 O O . ALA A 1 515 ? -22.632 -8.854 40.370 1.00 92.00 515 ALA A O 1
ATOM 4093 N N . GLU A 1 516 ? -24.507 -8.133 39.364 1.00 90.75 516 GLU A N 1
ATOM 4094 C CA . GLU A 1 516 ? -25.407 -8.799 40.311 1.00 90.75 516 GLU A CA 1
ATOM 4095 C C . GLU A 1 516 ? -25.238 -10.324 40.292 1.00 90.75 516 GLU A C 1
ATOM 4097 O O . GLU A 1 516 ? -25.126 -10.959 41.339 1.00 90.75 516 GLU A O 1
ATOM 4102 N N . TRP A 1 517 ? -25.081 -10.911 39.102 1.00 91.50 517 TRP A N 1
ATOM 4103 C CA . TRP A 1 517 ? -24.809 -12.343 38.968 1.00 91.50 517 TRP A CA 1
ATOM 4104 C C . TRP A 1 517 ? -23.477 -12.740 39.626 1.00 91.50 517 TRP A C 1
ATOM 4106 O O . TRP A 1 517 ? -23.393 -13.799 40.247 1.00 91.50 517 TRP A O 1
ATOM 4116 N N . LEU A 1 518 ? -22.454 -11.879 39.570 1.00 90.00 518 LEU A N 1
ATOM 4117 C CA . LEU A 1 518 ? -21.152 -12.154 40.181 1.00 90.00 518 LEU A CA 1
ATOM 4118 C C . LEU A 1 518 ? -21.264 -12.199 41.712 1.00 90.00 518 LEU A C 1
ATOM 4120 O O . LEU A 1 518 ? -20.623 -13.031 42.347 1.00 90.00 518 LEU A O 1
ATOM 4124 N N . LYS A 1 519 ? -22.133 -11.369 42.309 1.00 89.50 519 LYS A N 1
ATOM 4125 C CA . LYS A 1 519 ? -22.421 -11.405 43.756 1.00 89.50 519 LYS A CA 1
ATOM 4126 C C . LYS A 1 519 ? -23.097 -12.708 44.190 1.00 89.50 519 LYS A C 1
ATOM 4128 O O . LYS A 1 519 ? -22.878 -13.161 45.311 1.00 89.50 519 LYS A O 1
ATOM 4133 N N . SER A 1 520 ? -23.903 -13.313 43.314 1.00 89.19 520 SER A N 1
ATOM 4134 C CA . SER A 1 520 ? -24.593 -14.581 43.594 1.00 89.19 520 SER A CA 1
ATOM 4135 C C . SER A 1 520 ? -23.675 -15.813 43.522 1.00 89.19 520 SER A C 1
ATOM 4137 O O . SER A 1 520 ? -23.973 -16.841 44.129 1.00 89.19 520 SER A O 1
ATOM 4139 N N . ARG A 1 521 ? -22.525 -15.706 42.842 1.00 89.75 521 ARG A N 1
ATOM 4140 C CA . ARG A 1 521 ? -21.563 -16.796 42.616 1.00 89.75 521 ARG A CA 1
ATOM 4141 C C . ARG A 1 521 ? -20.471 -16.842 43.684 1.00 89.75 521 ARG A C 1
ATOM 4143 O O . ARG A 1 521 ? -19.312 -16.516 43.432 1.00 89.75 521 ARG A O 1
ATOM 4150 N N . ARG A 1 522 ? -20.847 -17.256 44.900 1.00 89.06 522 ARG A N 1
ATOM 4151 C CA . ARG A 1 522 ? -19.910 -17.401 46.036 1.00 89.06 522 ARG A CA 1
ATOM 4152 C C . ARG A 1 522 ? -18.770 -18.382 45.765 1.00 89.06 522 ARG A C 1
ATOM 4154 O O . ARG A 1 522 ? -17.695 -18.222 46.331 1.00 89.06 522 ARG A O 1
ATOM 4161 N N . ASP A 1 523 ? -19.005 -19.366 44.906 1.00 92.50 523 ASP A N 1
ATOM 4162 C CA . ASP A 1 523 ? -18.011 -20.327 44.431 1.00 92.50 523 ASP A CA 1
ATOM 4163 C C . ASP A 1 523 ? -16.856 -19.666 43.664 1.00 92.50 523 ASP A C 1
ATOM 4165 O O . ASP A 1 523 ? -15.755 -20.201 43.652 1.00 92.50 523 ASP A O 1
ATOM 4169 N N . LEU A 1 524 ? -17.073 -18.480 43.082 1.00 92.50 524 LEU A N 1
ATOM 4170 C CA . LEU A 1 524 ? -16.030 -17.728 42.384 1.00 92.50 524 LEU A CA 1
ATOM 4171 C C . LEU A 1 524 ? -15.237 -16.799 43.313 1.00 92.50 524 LEU A C 1
ATOM 4173 O O . LEU A 1 524 ? -14.298 -16.146 42.864 1.00 92.50 524 LEU A O 1
ATOM 4177 N N . PHE A 1 525 ? -15.594 -16.671 44.594 1.00 93.50 525 PHE A N 1
ATOM 4178 C CA . PHE A 1 525 ? -14.943 -15.703 45.478 1.00 93.50 525 PHE A CA 1
ATOM 4179 C C . PHE A 1 525 ? -13.492 -16.094 45.753 1.00 93.50 525 PHE A C 1
ATOM 4181 O O . PHE A 1 525 ? -13.204 -17.141 46.320 1.00 93.50 525 PHE A O 1
ATOM 4188 N N . GLY A 1 526 ? -12.564 -15.206 45.395 1.00 92.06 526 GLY A N 1
ATOM 4189 C CA . GLY A 1 526 ? -11.132 -15.465 45.495 1.00 92.06 526 GLY A CA 1
ATOM 4190 C C . GLY A 1 526 ? -10.549 -16.235 44.309 1.00 92.06 526 GLY A C 1
ATOM 4191 O O . GLY A 1 526 ? -9.319 -16.253 44.204 1.00 92.06 526 GLY A O 1
ATOM 4192 N N . GLU A 1 527 ? -11.387 -16.770 43.418 1.00 95.38 527 GLU A N 1
ATOM 4193 C CA . GLU A 1 527 ? -10.987 -17.439 42.181 1.00 95.38 527 GLU A CA 1
ATOM 4194 C C . GLU A 1 527 ? -10.614 -16.440 41.082 1.00 95.38 527 GLU A C 1
ATOM 4196 O O . GLU A 1 527 ? -10.843 -15.228 41.190 1.00 95.38 527 GLU A O 1
ATOM 4201 N N . HIS A 1 528 ? -9.990 -16.952 40.022 1.00 95.75 528 HIS A N 1
ATOM 4202 C CA . HIS A 1 528 ? -9.606 -16.162 38.857 1.00 95.75 528 HIS A CA 1
ATOM 4203 C C . HIS A 1 528 ? -10.575 -16.393 37.705 1.00 95.75 528 HIS A C 1
ATOM 4205 O O . HIS A 1 528 ? -10.853 -17.529 37.340 1.00 95.75 528 HIS A O 1
ATOM 4211 N N . VAL A 1 529 ? -11.010 -15.297 37.094 1.00 95.00 529 VAL A N 1
ATOM 4212 C CA . VAL A 1 529 ? -11.867 -15.280 35.907 1.00 95.00 529 VAL A CA 1
ATOM 4213 C C . VAL A 1 529 ? -11.176 -14.511 34.786 1.00 95.00 529 VAL A C 1
ATOM 4215 O O . VAL A 1 529 ? -10.386 -13.596 35.042 1.00 95.00 529 VAL A O 1
ATOM 4218 N N . ASP A 1 530 ? -11.454 -14.874 33.540 1.00 94.25 530 ASP A N 1
ATOM 4219 C CA . ASP A 1 530 ? -10.966 -14.144 32.375 1.00 94.25 530 ASP A CA 1
ATOM 4220 C C . ASP A 1 530 ? -11.885 -12.956 32.092 1.00 94.25 530 ASP A C 1
ATOM 4222 O O . ASP A 1 530 ? -13.075 -13.113 31.830 1.00 94.25 530 ASP A O 1
ATOM 4226 N N . VAL A 1 531 ? -11.324 -11.750 32.135 1.00 92.75 531 VAL A N 1
ATOM 4227 C CA . VAL A 1 531 ? -12.046 -10.495 31.904 1.00 92.75 531 VAL A CA 1
ATOM 4228 C C . VAL A 1 531 ? -11.524 -9.834 30.637 1.00 92.75 531 VAL A C 1
ATOM 4230 O O . VAL A 1 531 ? -10.311 -9.791 30.414 1.00 92.75 531 VAL A O 1
ATOM 4233 N N . TYR A 1 532 ? -12.423 -9.325 29.799 1.00 89.69 532 TYR A N 1
ATOM 4234 C CA . TYR A 1 532 ? -12.065 -8.606 28.578 1.00 89.69 532 TYR A CA 1
ATOM 4235 C C . TYR A 1 532 ? -13.099 -7.550 28.188 1.00 89.69 532 TYR A C 1
ATOM 4237 O O . TYR A 1 532 ? -14.248 -7.593 28.617 1.00 89.69 532 TYR A O 1
ATOM 4245 N N . LEU A 1 533 ? -12.673 -6.606 27.347 1.00 86.38 533 LEU A N 1
ATOM 4246 C CA . LEU A 1 533 ? -13.557 -5.638 26.699 1.00 86.38 533 LEU A CA 1
ATOM 4247 C C . LEU A 1 533 ? -14.139 -6.246 25.425 1.00 86.38 533 LEU A C 1
ATOM 4249 O O . LEU A 1 533 ? -13.374 -6.701 24.570 1.00 86.38 533 LEU A O 1
ATOM 4253 N N . GLU A 1 534 ? -15.463 -6.243 25.287 1.00 75.56 534 GLU A N 1
ATOM 4254 C CA . GLU A 1 534 ? -16.125 -6.571 24.016 1.00 75.56 534 GLU A CA 1
ATOM 4255 C C . GLU A 1 534 ? -15.931 -5.461 22.979 1.00 75.56 534 GLU A C 1
ATOM 4257 O O . GLU A 1 534 ? -15.700 -5.754 21.807 1.00 75.56 534 GLU A O 1
ATOM 4262 N N . ASP A 1 535 ? -15.932 -4.202 23.423 1.00 74.69 535 ASP A N 1
ATOM 4263 C CA . ASP A 1 535 ? -15.591 -3.035 22.613 1.00 74.69 535 ASP A CA 1
ATOM 4264 C C . ASP A 1 535 ? -14.404 -2.289 23.242 1.00 74.69 535 ASP A C 1
ATOM 4266 O O . ASP A 1 535 ? -14.461 -1.854 24.391 1.00 74.69 535 ASP A O 1
ATOM 4270 N N . ASP A 1 536 ? -13.309 -2.122 22.493 1.00 74.75 536 ASP A N 1
ATOM 4271 C CA . ASP A 1 536 ? -12.122 -1.395 22.964 1.00 74.75 536 ASP A CA 1
ATOM 4272 C C . ASP A 1 536 ? -12.350 0.121 23.076 1.00 74.75 536 ASP A C 1
ATOM 4274 O O . ASP A 1 536 ? -11.516 0.811 23.665 1.00 74.75 536 ASP A O 1
ATOM 4278 N N . TYR A 1 537 ? -13.468 0.630 22.549 1.00 71.94 537 TYR A N 1
ATOM 4279 C CA . TYR A 1 537 ? -13.909 2.014 22.716 1.00 71.94 537 TYR A CA 1
ATOM 4280 C C . TYR A 1 537 ? -14.879 2.219 23.885 1.00 71.94 537 TYR A C 1
ATOM 4282 O O . TYR A 1 537 ? -15.084 3.365 24.290 1.00 71.94 537 TYR A O 1
ATOM 4290 N N . ASP A 1 538 ? -15.441 1.150 24.460 1.00 77.44 538 ASP A N 1
ATOM 4291 C CA . ASP A 1 538 ? -16.387 1.243 25.572 1.00 77.44 538 ASP A CA 1
ATOM 4292 C C . ASP A 1 538 ? -15.920 0.447 26.793 1.00 77.44 538 ASP A C 1
ATOM 4294 O O . ASP A 1 538 ? -16.299 -0.698 27.028 1.00 77.44 538 ASP A O 1
ATOM 4298 N N . ALA A 1 539 ? -15.118 1.108 27.626 1.00 84.38 539 ALA A N 1
ATOM 4299 C CA . ALA A 1 539 ? -14.648 0.547 28.887 1.00 84.38 539 ALA A CA 1
ATOM 4300 C C . ALA A 1 539 ? -15.695 0.572 30.016 1.00 84.38 539 ALA A C 1
ATOM 4302 O O . ALA A 1 539 ? -15.359 0.256 31.154 1.00 84.38 539 ALA A O 1
ATOM 4303 N N . ARG A 1 540 ? -16.952 0.962 29.759 1.00 86.75 540 ARG A N 1
ATOM 4304 C CA . ARG A 1 540 ? -18.001 0.938 30.797 1.00 86.75 540 ARG A CA 1
ATOM 4305 C C . ARG A 1 540 ? -18.455 -0.484 31.117 1.00 86.75 540 ARG A C 1
ATOM 4307 O O . ARG A 1 540 ? -18.915 -0.735 32.229 1.00 86.75 540 ARG A O 1
ATOM 4314 N N . PHE A 1 541 ? -18.313 -1.400 30.162 1.00 89.00 541 PHE A N 1
ATOM 4315 C CA . PHE A 1 541 ? -18.734 -2.790 30.285 1.00 89.00 541 PHE A CA 1
ATOM 4316 C C . PHE A 1 541 ? -17.560 -3.731 30.018 1.00 89.00 541 PHE A C 1
ATOM 4318 O O . PHE A 1 541 ? -16.744 -3.499 29.130 1.00 89.00 541 PHE A O 1
ATOM 4325 N N . VAL A 1 542 ? -17.484 -4.815 30.790 1.00 90.44 542 VAL A N 1
ATOM 4326 C CA . VAL A 1 542 ? -16.532 -5.911 30.575 1.00 90.44 542 VAL A CA 1
ATOM 4327 C C . VAL A 1 542 ? -17.278 -7.230 30.578 1.00 90.44 542 VAL A C 1
ATOM 4329 O O . VAL A 1 542 ? -18.245 -7.406 31.323 1.00 90.44 542 VAL A O 1
ATOM 4332 N N . THR A 1 543 ? -16.772 -8.175 29.799 1.00 90.25 543 THR A N 1
ATOM 4333 C CA . THR A 1 543 ? -17.267 -9.546 29.785 1.00 90.25 543 THR A CA 1
ATOM 4334 C C . THR A 1 543 ? -16.363 -10.417 30.630 1.00 90.25 543 THR A C 1
ATOM 4336 O O . THR A 1 543 ? -15.135 -10.326 30.567 1.00 90.25 543 THR A O 1
ATOM 4339 N N . VAL A 1 544 ? -16.997 -11.252 31.449 1.00 90.38 544 VAL A N 1
ATOM 4340 C CA . VAL A 1 544 ? -16.335 -12.188 32.351 1.00 90.38 544 VAL A CA 1
ATOM 4341 C C . VAL A 1 544 ? -16.634 -13.602 31.873 1.00 90.38 544 VAL A C 1
ATOM 4343 O O . VAL A 1 544 ? -17.794 -13.990 31.757 1.00 90.38 544 VAL A O 1
ATOM 4346 N N . SER A 1 545 ? -15.581 -14.365 31.608 1.00 85.75 545 SER A N 1
ATOM 4347 C CA . SER A 1 545 ? -15.625 -15.799 31.337 1.00 85.75 545 SER A CA 1
ATOM 4348 C C . SER A 1 545 ? -15.025 -16.525 32.539 1.00 85.75 545 SER A C 1
ATOM 4350 O O . SER A 1 545 ? -13.953 -16.139 33.009 1.00 85.75 545 SER A O 1
ATOM 4352 N N . HIS A 1 546 ? -15.716 -17.543 33.047 1.00 76.56 546 HIS A N 1
ATOM 4353 C CA . HIS A 1 546 ? -15.271 -18.363 34.175 1.00 76.56 546 HIS A CA 1
ATOM 4354 C C . HIS A 1 546 ? -15.148 -19.820 33.752 1.00 76.56 546 HIS A C 1
ATOM 4356 O O . HIS A 1 546 ? -15.949 -20.224 32.875 1.00 76.56 546 HIS A O 1
#

Foldseek 3Di:
DDDDDDDDDDPQDQVNDGLVPDDLVPADADPLVPDDPVQSLLLQLLVQLLVCVSVPHDQVVSCVSRVDGNVVSSCLVRVFQQQQAPVRHGNRSVSSGPPDDRDDDDDDDDQDADPVGPSCPCQLVVQCVDPLNVVLVVVLLCVLLDQPPCPDDDDDPPVSLVVSLVVSVVSSCVVDPDPCVGAPNVDPCRCSVVSSVVSVVSCVVVVQSVCCRPVNPLSNVDVLLDPCPPPPQDFWLQEKEKDKDKFQFKAWAWPADPVGDTDTDIQDIKIKIWIATDNLLFTLFIFMDSDPDDALLRRLVRVLRSQAQDDQDPDPPDPPFDADPQFDHLCVVDVLSRQFAHAEYEYLADCSCPPPLNQVLNCPFRVYHYHYCDVVNVHSDDHPDCSRCVSVVVLSVLRLVVLLPDLLGCHPDVVSNPPGDSRVSNVVVNRHPVVVVNVVSSSNRNQQRFFDVVLVRDRSNRSSVVSCVVPVPPGDGGDNQSSLCSNKDKDWWQFAADPVLPDTWTDDPPDTDDDPVRSVPPVRHRHIWIKTDSHPVDPVDIDTHD

Secondary structure (DSSP, 8-state):
-PPP--------EETTEEGGG--GGGSPP--GGGS-HHHHHHHHHHHHHHHHHHHT--HHHHHHHHSS-HHHHHHHIIIIITSB-TTSSB-GGGGGSTT---SPP---SPP---TTSTT-TTHHHHHHHSHHHHHHHHHHHHHHHS------SSS-HHHHHHHHHHHHHHHHHTT-SSGGGSTTTTSTTTTHHHHHHHHHHHHHHSHHHHIIIIIHHHHHHHHHH--STT---PPTTTEEEEEEEEE-B-EEEEEEPTTSSEEEEEE--EEEEEEEETTTTEEEEEEEE-SSS--HHHHHHHHHHHHSPP-----TT-SS----TT-S-HHHH-GGGTTB--SEEEE---HHHHSHHHHHHIIIII--EEE-SSGGGT-S--TT-TTTSHHHHHHHTHHHHHHTTSTTB--SSTTTTTT--HHHHHHHTT-BHHHHHHHHHHHHHHHHTS--GGGTT--HHHHHHHHHHHSGGG--B--HHHHHGGG---EEEEEEE-TTSS-EEEEETTEEE--HHHHH-GGGTT-EEEEE-SSTT-TT--EEE-

Mean predicted aligned error: 15.47 Å

Radius of gyration: 38.07 Å; Cα contacts (8 Å, |Δi|>4): 812; chains: 1; bounding box: 84×61×141 Å

Sequence (546 aa):
MPKARHYGTPERVLLGVVRDQIDTSTWESLDEGGLSDEYKRLYKARKAGVEAFFRGASGREIKEVSGFSRTQIYRLITERCLAVYKDGLPAGWRGLKPHERLVPYTRTAPLTPDPWGAGTAGALQLLFATKGGHELRTRFEKRILGKIGLKDKLSSRKYAKQELVVWFLKEARCLFEVPEEHWPFDREKQGRVTLSKFIEQVLDQHPHTARELVGGPEAVKKAKAGDGVDRPKLRLLERVECDAHKVDVRCVINVPNPAGGWSQRLVHRIWVIVIEEVAARCVLGCAISIRKEPSKEDVLRAMRNALRRWEPRNSSLVKDRTYHPNAGYPSKLDPHYVGACWNTMSVDGALANTCKTVRSILKGVVDADLISPLKQDGSYAQRRSLDDRPYIETFFRIFPKAMARLSPGTGANPKERRGRDPEGAAVASNFQFEYLEDLLDILVANYNGTPHSSLGYRTPLEQFAFLARREPGLIRTADPGEVSRLLSTRKKCRVLAAKSGTKVHVNFYNAEYSAEWLKSRRDLFGEHVDVYLEDDYDARFVTVSH

Solvent-accessible surface area (backbone atoms only — not comparable to full-atom values): 31282 Å² total; per-residue (Å²): 138,83,83,80,80,79,83,78,77,80,91,52,61,58,97,86,40,48,62,92,72,64,67,71,87,78,36,49,78,63,79,64,86,82,44,55,76,67,48,41,52,54,30,50,24,52,50,48,23,46,54,32,53,76,73,64,52,51,55,65,58,20,26,71,68,25,73,39,51,49,67,57,40,51,47,46,43,62,72,25,22,60,29,66,34,99,84,74,43,58,24,24,55,46,38,56,45,70,94,65,77,77,70,79,93,75,74,85,74,81,81,57,69,48,100,86,64,48,56,52,80,52,50,69,58,56,46,40,69,38,76,70,30,37,54,49,47,55,55,47,52,51,54,72,75,37,86,73,79,78,84,60,97,81,73,54,86,69,53,60,58,49,53,53,49,52,50,48,52,58,60,56,43,75,76,42,96,63,40,64,84,33,87,43,57,61,39,97,69,46,49,50,69,60,52,52,52,49,52,50,50,58,33,67,75,34,55,71,60,32,32,49,74,75,52,28,73,65,44,46,50,44,65,71,71,48,93,60,84,85,59,80,85,61,53,76,42,44,36,31,41,41,52,73,46,76,53,43,44,36,28,23,44,77,42,75,38,96,91,60,64,71,43,79,41,81,46,83,42,38,31,42,30,40,33,30,29,62,65,33,64,24,55,44,19,54,28,78,35,75,46,95,62,78,45,46,66,43,52,47,43,12,52,36,41,31,31,37,72,65,73,83,79,92,56,92,79,58,84,90,65,75,69,47,96,61,34,43,37,59,28,64,79,38,74,81,42,35,16,46,32,38,45,26,40,36,41,72,53,50,68,38,70,69,30,70,67,48,49,52,47,39,37,72,53,43,58,24,49,74,45,26,42,47,78,92,55,77,48,92,46,57,71,88,47,73,77,73,53,50,62,64,58,56,58,56,58,53,53,55,63,58,30,58,76,40,74,22,24,40,39,94,44,82,76,67,31,67,95,62,59,21,64,61,40,9,61,76,65,61,34,36,48,70,55,52,52,49,52,50,50,38,53,52,19,28,53,19,36,37,64,34,73,95,59,80,55,32,19,14,50,57,38,41,54,55,49,40,70,75,48,66,91,69,69,45,64,36,58,69,66,58,49,53,43,66,75,39,62,72,41,82,26,52,31,44,55,43,98,84,54,83,52,40,34,32,63,57,91,97,44,83,44,70,50,74,70,61,52,71,41,65,88,46,56,70,36,73,31,40,33,27,34,66,42,90,87,43,83,88,54,69,49,77,48,123

pLDDT: mean 83.22, std 14.27, range [27.88, 98.0]

Nearest PDB structures (foldseek):
  5a5k-assembly4_D  TM=2.353E-01  e=7.541E+00  Arabidopsis thaliana
  5z7e-assembly1_A  TM=2.193E-01  e=7.937E+00  Equus caballus